Protein AF-A0A4U9I1L8-F1 (afdb_monomer_lite)

Organism: NCBI:txid83655

Structure (mmCIF, N/CA/C/O backbone):
data_AF-A0A4U9I1L8-F1
#
_entry.id   AF-A0A4U9I1L8-F1
#
loop_
_atom_site.group_PDB
_atom_site.id
_atom_site.type_symbol
_atom_site.label_atom_id
_atom_site.label_alt_id
_atom_site.label_comp_id
_atom_site.label_asym_id
_atom_site.label_entity_id
_atom_site.label_seq_id
_atom_site.pdbx_PDB_ins_code
_atom_site.Cartn_x
_atom_site.Cartn_y
_atom_site.Cartn_z
_atom_site.occupancy
_atom_site.B_iso_or_equiv
_atom_site.auth_seq_id
_atom_site.auth_comp_id
_atom_site.auth_asym_id
_atom_site.auth_atom_id
_atom_site.pdbx_PDB_model_num
ATOM 1 N N . MET A 1 1 ? 75.496 27.937 -42.279 1.00 56.12 1 MET A N 1
ATOM 2 C CA . MET A 1 1 ? 74.991 26.671 -41.725 1.00 56.12 1 MET A CA 1
ATOM 3 C C . MET A 1 1 ? 73.520 26.869 -41.427 1.00 56.12 1 MET A C 1
ATOM 5 O O . MET A 1 1 ? 73.078 28.000 -41.288 1.00 56.12 1 MET A O 1
ATOM 9 N N . THR A 1 2 ? 72.775 25.788 -41.563 1.00 74.50 2 THR A N 1
ATOM 10 C CA . THR A 1 2 ? 71.378 25.760 -41.998 1.00 74.50 2 THR A CA 1
ATOM 11 C C . THR A 1 2 ? 70.501 25.167 -40.907 1.00 74.50 2 THR A C 1
ATOM 13 O O . THR A 1 2 ? 70.928 24.214 -40.256 1.00 74.50 2 THR A O 1
ATOM 16 N N . ILE A 1 3 ? 69.271 25.645 -40.762 1.00 81.44 3 ILE A N 1
ATOM 17 C CA . ILE A 1 3 ? 68.264 24.997 -39.918 1.00 81.44 3 ILE A CA 1
ATOM 18 C C . ILE A 1 3 ? 67.865 23.676 -40.574 1.00 81.44 3 ILE A C 1
ATOM 20 O O . ILE A 1 3 ? 67.453 23.662 -41.733 1.00 81.44 3 ILE A O 1
ATOM 24 N N . ARG A 1 4 ? 68.014 22.567 -39.848 1.00 82.56 4 ARG A N 1
ATOM 25 C CA . ARG A 1 4 ? 67.727 21.212 -40.330 1.00 82.56 4 ARG A CA 1
ATOM 26 C C . ARG A 1 4 ? 66.512 20.632 -39.629 1.00 82.56 4 ARG A C 1
ATOM 28 O O . ARG A 1 4 ? 66.460 20.581 -38.401 1.00 82.56 4 ARG A O 1
ATOM 35 N N . ILE A 1 5 ? 65.560 20.153 -40.415 1.00 78.69 5 ILE A N 1
ATOM 36 C CA . ILE A 1 5 ? 64.313 19.577 -39.913 1.00 78.69 5 ILE A CA 1
ATOM 37 C C . ILE A 1 5 ? 64.388 18.065 -40.078 1.00 78.69 5 ILE A C 1
ATOM 39 O O . ILE A 1 5 ? 64.603 17.574 -41.184 1.00 78.69 5 ILE A O 1
ATOM 43 N N . TYR A 1 6 ? 64.224 17.326 -38.986 1.00 69.56 6 TYR A N 1
ATOM 44 C CA . TYR A 1 6 ? 64.320 15.869 -38.968 1.00 69.56 6 TYR A CA 1
ATOM 45 C C . TYR A 1 6 ? 62.939 15.223 -38.804 1.00 69.56 6 TYR A C 1
ATOM 47 O O . TYR A 1 6 ? 62.075 15.779 -38.125 1.00 69.56 6 TYR A O 1
ATOM 55 N N . PRO A 1 7 ? 62.729 14.018 -39.370 1.00 51.84 7 PRO A N 1
ATOM 56 C CA . PRO A 1 7 ? 61.451 13.312 -39.256 1.00 51.84 7 PRO A CA 1
ATOM 57 C C . PRO A 1 7 ? 61.166 12.852 -37.819 1.00 51.84 7 PRO A C 1
ATOM 59 O O . PRO A 1 7 ? 60.020 12.671 -37.426 1.00 51.84 7 PRO A O 1
ATOM 62 N N . SER A 1 8 ? 62.218 12.608 -37.039 1.00 60.19 8 SER A N 1
ATOM 63 C CA . SER A 1 8 ? 62.173 12.229 -35.626 1.00 60.19 8 SER A CA 1
ATOM 64 C C . SER A 1 8 ? 63.570 12.400 -35.021 1.00 60.19 8 SER A C 1
ATOM 66 O O . SER A 1 8 ? 64.523 12.691 -35.742 1.00 60.19 8 SER A O 1
ATOM 68 N N . ARG A 1 9 ? 63.723 12.162 -33.713 1.00 63.94 9 ARG A N 1
ATOM 69 C CA . ARG A 1 9 ? 65.040 12.109 -33.046 1.00 63.94 9 ARG A CA 1
ATOM 70 C C . ARG A 1 9 ? 65.843 10.828 -33.342 1.00 63.94 9 ARG A C 1
ATOM 72 O O . ARG A 1 9 ? 66.912 10.633 -32.769 1.00 63.94 9 ARG A O 1
ATOM 79 N N . LEU A 1 10 ? 65.328 9.932 -34.189 1.00 61.19 10 LEU A N 1
ATOM 80 C CA . LEU A 1 10 ? 66.051 8.742 -34.641 1.00 61.19 10 LEU A CA 1
ATOM 81 C C . LEU A 1 10 ? 67.134 9.127 -35.659 1.00 61.19 10 LEU A C 1
ATOM 83 O O . LEU A 1 10 ? 67.014 10.131 -36.358 1.00 61.19 10 LEU A O 1
ATOM 87 N N . GLN A 1 11 ? 68.195 8.322 -35.748 1.00 54.78 11 GLN A N 1
ATOM 88 C CA . GLN A 1 11 ? 69.295 8.575 -36.684 1.00 54.78 11 GLN A CA 1
ATOM 89 C C . GLN A 1 11 ? 68.789 8.552 -38.135 1.00 54.78 11 GLN A C 1
ATOM 91 O O . GLN A 1 11 ? 68.220 7.555 -38.578 1.00 54.78 11 GLN A O 1
ATOM 96 N N . GLY A 1 12 ? 69.011 9.645 -38.866 1.00 62.28 12 GLY A N 1
ATOM 97 C CA . GLY A 1 12 ? 68.591 9.802 -40.256 1.00 62.28 12 GLY A CA 1
ATOM 98 C C . GLY A 1 12 ? 69.046 11.132 -40.857 1.00 62.28 12 GLY A C 1
ATOM 99 O O . GLY A 1 12 ? 69.551 12.006 -40.150 1.00 62.28 12 GLY A O 1
ATOM 100 N N . GLU A 1 13 ? 68.865 11.273 -42.167 1.00 69.81 13 GLU A N 1
ATOM 101 C CA . GLU A 1 13 ? 69.127 12.517 -42.899 1.00 69.81 13 GLU A CA 1
ATOM 102 C C . GLU A 1 13 ? 68.014 13.555 -42.640 1.00 69.81 13 GLU A C 1
ATOM 104 O O . GLU A 1 13 ? 66.863 13.170 -42.394 1.00 69.81 13 GLU A O 1
ATOM 109 N N . PRO A 1 14 ? 68.321 14.867 -42.670 1.00 70.12 14 PRO A N 1
ATOM 110 C CA . PRO A 1 14 ? 67.305 15.903 -42.517 1.00 70.12 14 PRO A CA 1
ATOM 111 C C . PRO A 1 14 ? 66.328 15.882 -43.701 1.00 70.12 14 PRO A C 1
ATOM 113 O O . PRO A 1 14 ? 66.738 15.772 -44.855 1.00 70.12 14 PRO A O 1
ATOM 116 N N . LEU A 1 15 ? 65.033 16.021 -43.411 1.00 63.38 15 LEU A N 1
ATOM 117 C CA . LEU A 1 15 ? 63.976 16.154 -44.419 1.00 63.38 15 LEU A CA 1
ATOM 118 C C . LEU A 1 15 ? 64.112 17.463 -45.191 1.00 63.38 15 LEU A C 1
ATOM 120 O O . LEU A 1 15 ? 63.895 17.501 -46.398 1.00 63.38 15 LEU A O 1
ATOM 124 N N . GLU A 1 16 ? 64.461 18.533 -44.480 1.00 65.94 16 GLU A N 1
ATOM 125 C CA . GLU A 1 16 ? 64.613 19.862 -45.051 1.00 65.94 16 GLU A CA 1
ATOM 126 C C . GLU A 1 16 ? 65.774 20.606 -44.412 1.00 65.94 16 GLU A C 1
ATOM 128 O O . GLU A 1 16 ? 66.158 20.365 -43.263 1.00 65.94 16 GLU A O 1
ATOM 133 N N . THR A 1 17 ? 66.347 21.518 -45.187 1.00 76.88 17 THR A N 1
ATOM 134 C CA . THR A 1 17 ? 67.495 22.324 -44.797 1.00 76.88 17 THR A CA 1
ATOM 135 C C . THR A 1 17 ? 67.273 23.752 -45.283 1.00 76.88 17 THR A C 1
ATOM 137 O O . THR A 1 17 ? 67.168 23.980 -46.485 1.00 76.88 17 THR A O 1
ATOM 140 N N . HIS A 1 18 ? 67.208 24.704 -44.353 1.00 76.25 18 HIS A N 1
ATOM 141 C CA . HIS A 1 18 ? 66.906 26.112 -44.618 1.00 76.25 18 HIS A CA 1
ATOM 142 C C . HIS A 1 18 ? 68.096 27.005 -44.282 1.00 76.25 18 HIS A C 1
ATOM 144 O O . HIS A 1 18 ? 68.730 26.854 -43.235 1.00 76.25 18 HIS A O 1
ATOM 150 N N . GLU A 1 19 ? 68.404 27.959 -45.156 1.00 77.44 19 GLU A N 1
ATOM 151 C CA . GLU A 1 19 ? 69.394 28.997 -44.865 1.00 77.44 19 GLU A CA 1
ATOM 152 C C . GLU A 1 19 ? 68.766 30.136 -44.054 1.00 77.44 19 GLU A C 1
ATOM 154 O O . GLU A 1 19 ? 67.590 30.459 -44.214 1.00 77.44 19 GLU A O 1
ATOM 159 N N . HIS A 1 20 ? 69.550 30.755 -43.171 1.00 75.06 20 HIS A N 1
ATOM 160 C CA . HIS A 1 20 ? 69.100 31.898 -42.382 1.00 75.06 20 HIS A CA 1
ATOM 161 C C . HIS A 1 20 ? 70.205 32.948 -42.214 1.00 75.06 20 HIS A C 1
ATOM 163 O O . HIS A 1 20 ? 71.407 32.666 -42.286 1.00 75.06 20 HIS A O 1
ATOM 169 N N . GLU A 1 21 ? 69.782 34.186 -41.979 1.00 75.56 21 GLU A N 1
ATOM 170 C CA . GLU A 1 21 ? 70.652 35.284 -41.553 1.00 75.56 21 GLU A CA 1
ATOM 171 C C . GLU A 1 21 ? 70.792 35.308 -40.020 1.00 75.56 21 GLU A C 1
ATOM 173 O O . GLU A 1 21 ? 70.201 34.484 -39.319 1.00 75.56 21 GLU A O 1
ATOM 178 N N . THR A 1 22 ? 71.596 36.226 -39.473 1.00 83.62 22 THR A N 1
ATOM 179 C CA . THR A 1 22 ? 71.693 36.391 -38.014 1.00 83.62 22 THR A CA 1
ATOM 180 C C . THR A 1 22 ? 70.401 37.007 -37.485 1.00 83.62 22 THR A C 1
ATOM 182 O O . THR A 1 22 ? 70.142 38.186 -37.714 1.00 83.62 22 THR A O 1
ATOM 185 N N . MET A 1 23 ? 69.596 36.219 -36.778 1.00 87.62 23 MET A N 1
ATOM 186 C CA . MET A 1 23 ? 68.289 36.628 -36.253 1.00 87.62 23 MET A CA 1
ATOM 187 C C . MET A 1 23 ? 67.929 35.821 -35.003 1.00 87.62 23 MET A C 1
ATOM 189 O O . MET A 1 23 ? 68.663 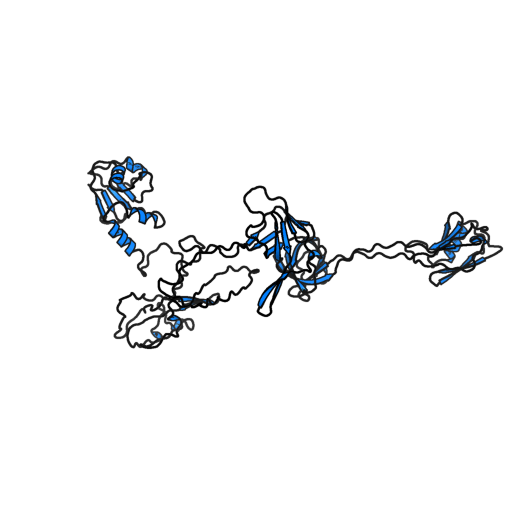34.913 -34.625 1.00 87.62 23 MET A O 1
ATOM 193 N N . THR A 1 24 ? 66.823 36.141 -34.330 1.00 88.31 24 THR A N 1
ATOM 194 C CA . THR A 1 24 ? 66.301 35.276 -33.261 1.00 88.31 24 THR A CA 1
ATOM 195 C C . THR A 1 24 ? 65.541 34.093 -33.848 1.00 88.31 24 THR A C 1
ATOM 197 O O . THR A 1 24 ? 64.975 34.185 -34.939 1.00 88.31 24 THR A O 1
ATOM 200 N N . LEU A 1 25 ? 65.482 32.985 -33.111 1.00 84.06 25 LEU A N 1
ATOM 201 C CA . LEU A 1 25 ? 64.715 31.808 -33.515 1.00 84.06 25 LEU A CA 1
ATOM 202 C C . LEU A 1 25 ? 63.224 32.148 -33.716 1.00 84.06 25 LEU A C 1
ATOM 204 O O . LEU A 1 25 ? 62.617 31.708 -34.689 1.00 84.06 25 LEU A O 1
ATOM 208 N N . SER A 1 26 ? 62.659 33.014 -32.867 1.00 84.06 26 SER A N 1
ATOM 209 C CA . SER A 1 26 ? 61.301 33.553 -33.043 1.00 84.06 26 SER A CA 1
ATOM 210 C C . SER A 1 26 ? 61.115 34.356 -34.334 1.00 84.06 26 SER A C 1
ATOM 212 O O . SER A 1 26 ? 60.089 34.223 -34.993 1.00 84.06 26 SER A O 1
ATOM 214 N N . ALA A 1 27 ? 62.095 35.183 -34.714 1.00 83.00 27 ALA A N 1
ATOM 215 C CA . ALA A 1 27 ? 62.032 35.974 -35.938 1.00 83.00 27 ALA A CA 1
ATOM 216 C C . ALA A 1 27 ? 62.103 35.073 -37.172 1.00 83.00 27 ALA A C 1
ATOM 218 O O . ALA A 1 27 ? 61.404 35.326 -38.151 1.00 83.00 27 ALA A O 1
ATOM 219 N N . TRP A 1 28 ? 62.889 33.995 -37.100 1.00 85.19 28 TRP A N 1
ATOM 220 C CA . TRP A 1 28 ? 62.924 32.990 -38.153 1.00 85.19 28 TRP A CA 1
ATOM 221 C C . TRP A 1 28 ? 61.567 32.292 -38.311 1.00 85.19 28 TRP A C 1
ATOM 223 O O . TRP A 1 28 ? 61.063 32.200 -39.430 1.00 85.19 28 TRP A O 1
ATOM 233 N N . PHE A 1 29 ? 60.929 31.878 -37.210 1.00 80.62 29 PHE A N 1
ATOM 234 C CA . PHE A 1 29 ? 59.586 31.292 -37.252 1.00 80.62 29 PHE A CA 1
ATOM 235 C C . PHE A 1 29 ? 58.537 32.275 -37.783 1.00 80.62 29 PHE A C 1
ATOM 237 O O . PHE A 1 29 ? 57.788 31.924 -38.685 1.00 80.62 29 PHE A O 1
ATOM 244 N N . ALA A 1 30 ? 58.519 33.521 -37.308 1.00 78.44 30 ALA A N 1
ATOM 245 C CA . ALA A 1 30 ? 57.566 34.529 -37.777 1.00 78.44 30 ALA A CA 1
ATOM 246 C C . ALA A 1 30 ? 57.696 34.840 -39.282 1.00 78.44 30 ALA A C 1
ATOM 248 O O . ALA A 1 30 ? 56.710 35.207 -39.918 1.00 78.44 30 ALA A O 1
ATOM 249 N N . GLN A 1 31 ? 58.899 34.708 -39.853 1.00 77.31 31 GLN A N 1
ATOM 250 C CA . GLN A 1 31 ? 59.141 34.922 -41.284 1.00 77.31 31 GLN A CA 1
ATOM 251 C C . GLN A 1 31 ? 58.772 33.710 -42.145 1.00 77.31 31 GLN A C 1
ATOM 253 O O . GLN A 1 31 ? 58.313 33.892 -43.269 1.00 77.31 31 GLN A O 1
ATOM 258 N N . ASN A 1 32 ? 58.991 32.491 -41.642 1.00 73.25 32 ASN A N 1
ATOM 259 C CA . ASN A 1 32 ? 58.887 31.267 -42.444 1.00 73.25 32 ASN A CA 1
ATOM 260 C C . ASN A 1 32 ? 57.614 30.453 -42.170 1.00 73.25 32 ASN A C 1
ATOM 262 O O . ASN A 1 32 ? 57.262 29.608 -42.983 1.00 73.25 32 ASN A O 1
ATOM 266 N N . VAL A 1 33 ? 56.907 30.702 -41.062 1.00 69.06 33 VAL A N 1
ATOM 267 C CA . VAL A 1 33 ? 55.731 29.936 -40.622 1.00 69.06 33 VAL A CA 1
ATOM 268 C C . VAL A 1 33 ? 54.519 30.864 -40.551 1.00 69.06 33 VAL A C 1
ATOM 270 O O . VAL A 1 33 ? 54.417 31.734 -39.684 1.00 69.06 33 VAL A O 1
ATOM 273 N N . GLN A 1 34 ? 53.572 30.676 -41.472 1.00 63.19 34 GLN A N 1
ATOM 274 C CA . GLN A 1 34 ? 52.357 31.487 -41.542 1.00 63.19 34 GLN A CA 1
ATOM 275 C C . GLN A 1 34 ? 51.482 31.272 -40.299 1.00 63.19 34 GLN A C 1
ATOM 277 O O . GLN A 1 34 ? 51.194 30.143 -39.921 1.00 63.19 34 GLN A O 1
ATOM 282 N N . GLY A 1 35 ? 51.037 32.361 -39.665 1.00 63.03 35 GLY A N 1
ATOM 283 C CA . GLY A 1 35 ? 50.182 32.295 -38.472 1.00 63.03 35 GLY A CA 1
ATOM 284 C C . GLY A 1 35 ? 50.919 31.951 -37.174 1.00 63.03 35 GLY A C 1
ATOM 285 O O . GLY A 1 35 ? 50.270 31.739 -36.155 1.00 63.03 35 GLY A O 1
ATOM 286 N N . TRP A 1 36 ? 52.255 31.902 -37.188 1.00 76.06 36 TRP A N 1
ATOM 287 C CA . TRP A 1 36 ? 53.045 31.651 -35.986 1.00 76.06 36 TRP A CA 1
ATOM 288 C C . TRP A 1 36 ? 52.906 32.784 -34.962 1.00 76.06 36 TRP A C 1
ATOM 290 O O . TRP A 1 36 ? 53.071 33.961 -35.291 1.00 76.06 36 TRP A O 1
ATOM 300 N N . THR A 1 37 ? 52.658 32.422 -33.704 1.00 73.44 37 THR A N 1
ATOM 301 C CA . THR A 1 37 ? 52.683 33.343 -32.560 1.00 73.44 37 THR A CA 1
ATOM 302 C C . THR A 1 37 ? 53.569 32.771 -31.450 1.00 73.44 37 THR A C 1
ATOM 304 O O . THR A 1 37 ? 53.670 31.553 -31.326 1.00 73.44 37 THR A O 1
ATOM 307 N N . PRO A 1 38 ? 54.250 33.600 -30.642 1.00 71.19 38 PRO A N 1
ATOM 308 C CA . PRO A 1 38 ? 55.158 33.107 -29.603 1.00 71.19 38 PRO A CA 1
ATOM 309 C C . PRO A 1 38 ? 54.434 32.357 -28.474 1.00 71.19 38 PRO A C 1
ATOM 311 O O . PRO A 1 38 ? 54.986 31.389 -27.951 1.00 71.19 38 PRO A O 1
ATOM 314 N N . ASP A 1 39 ? 53.199 32.754 -28.156 1.00 72.44 39 ASP A N 1
ATOM 315 C CA . ASP A 1 39 ? 52.431 32.276 -26.995 1.00 72.44 39 ASP A CA 1
ATOM 316 C C . ASP A 1 39 ? 51.595 31.010 -27.266 1.00 72.44 39 ASP A C 1
ATOM 318 O O . ASP A 1 39 ? 50.779 30.610 -26.436 1.00 72.44 39 ASP A O 1
ATOM 322 N N . GLN A 1 40 ? 51.780 30.361 -28.419 1.00 66.62 40 GLN A N 1
ATOM 323 C CA . GLN A 1 40 ? 51.113 29.094 -28.726 1.00 66.62 40 GLN A CA 1
ATOM 324 C C . GLN A 1 40 ? 51.909 27.884 -28.223 1.00 66.62 40 GLN A C 1
ATOM 326 O O . GLN A 1 40 ? 53.126 27.933 -28.036 1.00 66.62 40 GLN A O 1
ATOM 331 N N . GLN A 1 41 ? 51.230 26.750 -28.061 1.00 64.38 41 GLN A N 1
ATOM 332 C CA . GLN A 1 41 ? 51.913 25.474 -27.890 1.00 64.38 41 GLN A CA 1
ATOM 333 C C . GLN A 1 41 ? 52.556 25.071 -29.222 1.00 64.38 41 GLN A C 1
ATOM 335 O O . GLN A 1 41 ? 51.869 24.875 -30.223 1.00 64.38 41 GLN A O 1
ATOM 340 N N . HIS A 1 42 ? 53.886 24.966 -29.245 1.00 67.44 42 HIS A N 1
ATOM 341 C CA . HIS A 1 42 ? 54.622 24.679 -30.477 1.00 67.44 42 HIS A CA 1
ATOM 342 C C . HIS A 1 42 ? 54.758 23.162 -30.688 1.00 67.44 42 HIS A C 1
ATOM 344 O O . HIS A 1 42 ? 55.271 22.475 -29.802 1.00 67.44 42 HIS A O 1
ATOM 350 N N . PRO A 1 43 ? 54.370 22.620 -31.859 1.00 64.00 43 PRO A N 1
ATOM 351 C CA . PRO A 1 43 ? 54.432 21.183 -32.151 1.00 64.00 43 PRO A CA 1
ATOM 352 C C . PRO A 1 43 ? 55.842 20.702 -32.543 1.00 64.00 43 PRO A C 1
ATOM 354 O O . PRO A 1 43 ? 56.009 19.589 -33.044 1.00 64.00 43 PRO A O 1
ATOM 357 N N . VAL A 1 44 ? 56.868 21.535 -32.343 1.00 71.69 44 VAL A N 1
ATOM 358 C CA . VAL A 1 44 ? 58.264 21.237 -32.673 1.00 71.69 44 VAL A CA 1
ATOM 359 C C . VAL A 1 44 ? 59.177 21.529 -31.487 1.00 71.69 44 VAL A C 1
ATOM 361 O O . VAL A 1 44 ? 59.026 22.532 -30.794 1.00 71.69 44 VAL A O 1
ATOM 364 N N . ALA A 1 45 ? 60.149 20.650 -31.271 1.00 79.31 45 ALA A N 1
ATOM 365 C CA . ALA A 1 45 ? 61.250 20.847 -30.345 1.00 79.31 45 ALA A CA 1
ATOM 366 C C . ALA A 1 45 ? 62.471 21.308 -31.134 1.00 79.31 45 ALA A C 1
ATOM 368 O O . ALA A 1 45 ? 62.810 20.707 -32.157 1.00 79.31 45 ALA A O 1
ATOM 369 N N . VAL A 1 46 ? 63.141 22.344 -30.636 1.00 84.56 46 VAL A N 1
ATOM 370 C CA . VAL A 1 46 ? 64.345 22.900 -31.257 1.00 84.56 46 VAL A CA 1
ATOM 371 C C . VAL A 1 46 ? 65.556 22.597 -30.386 1.00 84.56 46 VAL A C 1
ATOM 373 O O . VAL A 1 46 ? 65.524 22.785 -29.172 1.00 84.56 46 VAL A O 1
ATOM 376 N N . GLU A 1 47 ? 66.626 22.130 -31.017 1.00 87.31 47 GLU A N 1
ATOM 377 C CA . GLU A 1 47 ? 67.945 21.954 -30.422 1.00 87.31 47 GLU A CA 1
ATOM 378 C C . GLU A 1 47 ? 68.938 22.882 -31.121 1.00 87.31 47 GLU A C 1
ATOM 380 O O . GLU A 1 47 ? 68.994 22.931 -32.350 1.00 87.31 47 GLU A O 1
ATOM 385 N N . ILE A 1 48 ? 69.727 23.609 -30.334 1.00 87.06 48 ILE A N 1
ATOM 386 C CA . ILE A 1 48 ? 70.803 24.476 -30.814 1.00 87.06 48 ILE A CA 1
ATOM 387 C C . ILE A 1 48 ? 72.124 23.885 -30.330 1.00 87.06 48 ILE A C 1
ATOM 389 O O . ILE A 1 48 ? 72.308 23.689 -29.131 1.00 87.06 48 ILE A O 1
ATOM 393 N N . ASP A 1 49 ? 73.016 23.545 -31.261 1.00 84.19 49 ASP A N 1
ATOM 394 C CA . ASP A 1 49 ? 74.308 22.896 -30.996 1.00 84.19 49 ASP A CA 1
ATOM 395 C C . ASP A 1 49 ? 74.182 21.631 -30.114 1.00 84.19 49 ASP A C 1
ATOM 397 O O . ASP A 1 49 ? 75.050 21.302 -29.305 1.00 84.19 49 ASP A O 1
ATOM 401 N N . GLY A 1 50 ? 73.067 20.906 -30.272 1.00 79.50 50 GLY A N 1
ATOM 402 C CA . GLY A 1 50 ? 72.740 19.694 -29.514 1.00 79.50 50 GLY A CA 1
ATOM 403 C C . GLY A 1 50 ? 72.090 19.931 -28.145 1.00 79.50 50 GLY A C 1
ATOM 404 O O . GLY A 1 50 ? 71.845 18.964 -27.424 1.00 79.50 50 GLY A O 1
ATOM 405 N N . VAL A 1 51 ? 71.788 21.181 -27.779 1.00 83.88 51 VAL A N 1
ATOM 406 C CA . VAL A 1 51 ? 71.102 21.529 -26.526 1.00 83.88 51 VAL A CA 1
ATOM 407 C C . VAL A 1 51 ? 69.637 21.881 -26.808 1.00 83.88 51 VAL A C 1
ATOM 409 O O . VAL A 1 51 ? 69.380 22.767 -27.624 1.00 83.88 51 VAL A O 1
ATOM 412 N N . PRO A 1 52 ? 68.660 21.232 -26.150 1.00 85.81 52 PRO A N 1
ATOM 413 C CA . PRO A 1 52 ? 67.248 21.554 -26.329 1.00 85.81 52 PRO A CA 1
ATOM 414 C C . PRO A 1 52 ? 66.917 22.937 -25.760 1.00 85.81 52 PRO A C 1
ATOM 416 O O . PRO A 1 52 ? 67.277 23.252 -24.628 1.00 85.81 52 PRO A O 1
ATOM 419 N N . VAL A 1 53 ? 66.189 23.735 -26.541 1.00 86.19 53 VAL A N 1
ATOM 420 C CA . VAL A 1 53 ? 65.779 25.097 -26.184 1.00 86.19 53 VAL A CA 1
ATOM 421 C C . VAL A 1 53 ? 64.259 25.145 -25.978 1.00 86.19 53 VAL A C 1
ATOM 423 O O . VAL A 1 53 ? 63.512 24.907 -26.937 1.00 86.19 53 VAL A O 1
ATOM 426 N N . PRO A 1 54 ? 63.770 25.466 -24.764 1.00 85.19 54 PRO A N 1
ATOM 427 C CA . PRO A 1 54 ? 62.343 25.640 -24.491 1.00 85.19 54 PRO A CA 1
ATOM 428 C C . PRO A 1 54 ? 61.712 26.740 -25.352 1.00 85.19 54 PRO A C 1
ATOM 430 O O . PRO A 1 54 ? 62.347 27.758 -25.628 1.00 85.19 54 PRO A O 1
ATOM 433 N N . SER A 1 55 ? 60.440 26.581 -25.730 1.00 80.62 55 SER A N 1
ATOM 434 C CA . SER A 1 55 ? 59.727 27.545 -26.586 1.00 80.62 55 SER A CA 1
ATOM 435 C C . SER A 1 55 ? 59.675 28.965 -26.024 1.00 80.62 55 SER A C 1
ATOM 437 O O . SER A 1 55 ? 59.767 29.930 -26.781 1.00 80.62 55 SER A O 1
ATOM 439 N N . SER A 1 56 ? 59.612 29.104 -24.698 1.00 82.19 56 SER A N 1
ATOM 440 C CA . SER A 1 56 ? 59.646 30.394 -24.000 1.00 82.19 56 SER A CA 1
ATOM 441 C C . SER A 1 56 ? 60.949 31.172 -24.206 1.00 82.19 56 SER A C 1
ATOM 443 O O . SER A 1 56 ? 60.973 32.387 -24.027 1.00 82.19 56 SER A O 1
ATOM 445 N N . GLU A 1 57 ? 62.037 30.497 -24.582 1.00 85.88 57 GLU A N 1
ATOM 446 C CA . GLU A 1 57 ? 63.360 31.103 -24.759 1.00 85.88 57 GLU A CA 1
ATOM 447 C C . GLU A 1 57 ? 63.672 31.431 -26.227 1.00 85.88 57 GLU A C 1
ATOM 449 O O . GLU A 1 57 ? 64.615 32.168 -26.509 1.00 85.88 57 GLU A O 1
ATOM 454 N N . TRP A 1 58 ? 62.849 30.980 -27.180 1.00 87.38 58 TRP A N 1
ATOM 455 C CA . TRP A 1 58 ? 63.051 31.238 -28.613 1.00 87.38 58 TRP A CA 1
ATOM 456 C C . TRP A 1 58 ? 63.129 32.728 -28.989 1.00 87.38 58 TRP A C 1
ATOM 458 O O . TRP A 1 58 ? 63.894 33.061 -29.901 1.00 87.38 58 TRP A O 1
ATOM 468 N N . PRO A 1 59 ? 62.418 33.654 -28.310 1.00 84.25 59 PRO A N 1
ATOM 469 C CA . PRO A 1 59 ? 62.604 35.087 -28.524 1.00 84.25 59 PRO A CA 1
ATOM 470 C C . PRO A 1 59 ? 63.977 35.626 -28.113 1.00 84.25 59 PRO A C 1
ATOM 472 O O . PRO A 1 59 ? 64.393 36.668 -28.613 1.00 84.25 59 PRO A O 1
ATOM 475 N N . LEU A 1 60 ? 64.678 34.929 -27.218 1.00 83.69 60 LEU A N 1
ATOM 476 C CA . LEU A 1 60 ? 65.963 35.339 -26.652 1.00 83.69 60 LEU A CA 1
ATOM 477 C C . LEU A 1 60 ? 67.152 34.628 -27.324 1.00 83.69 60 LEU A C 1
ATOM 479 O O . LEU A 1 60 ? 68.289 35.092 -27.224 1.00 83.69 60 LEU A O 1
ATOM 483 N N . CYS A 1 61 ? 66.905 33.531 -28.044 1.00 85.94 61 CYS A N 1
ATOM 484 C CA . CYS A 1 61 ? 67.932 32.757 -28.738 1.00 85.94 61 CYS A CA 1
ATOM 485 C C . CYS A 1 61 ? 68.284 33.359 -30.102 1.00 85.94 61 CYS A C 1
ATOM 487 O O . CYS A 1 61 ? 67.541 33.207 -31.073 1.00 85.94 61 CYS A O 1
ATOM 489 N N . VAL A 1 62 ? 69.449 34.007 -30.188 1.00 86.88 62 VAL A N 1
ATOM 490 C CA . VAL A 1 62 ? 70.011 34.517 -31.448 1.00 86.88 62 VAL A CA 1
ATOM 491 C C . VAL A 1 62 ? 70.776 33.406 -32.167 1.00 86.88 62 VAL A C 1
ATOM 493 O O . VAL A 1 62 ? 71.796 32.931 -31.670 1.00 86.88 62 VAL A O 1
ATOM 496 N N . ILE A 1 63 ? 70.312 33.034 -33.358 1.00 85.56 63 ILE A N 1
ATOM 497 C CA . ILE A 1 63 ? 70.967 32.077 -34.253 1.00 85.56 63 ILE A CA 1
ATOM 498 C C . ILE A 1 63 ? 71.893 32.819 -35.227 1.00 85.56 63 ILE A C 1
ATOM 500 O O . ILE A 1 63 ? 71.536 33.862 -35.780 1.00 85.56 63 ILE A O 1
ATOM 504 N N . LYS A 1 64 ? 73.108 32.300 -35.429 1.00 82.06 64 LYS A N 1
ATOM 505 C CA . LYS A 1 64 ? 74.118 32.838 -36.360 1.00 82.06 64 LYS A CA 1
ATOM 506 C C . LYS A 1 64 ? 74.397 31.835 -37.469 1.00 82.06 64 LYS A C 1
ATOM 508 O O . LYS A 1 64 ? 74.064 30.664 -37.347 1.00 82.06 64 LYS A O 1
ATOM 513 N N . ARG A 1 65 ? 75.064 32.269 -38.543 1.00 74.31 65 ARG A N 1
ATOM 514 C CA . ARG A 1 65 ? 75.386 31.388 -39.679 1.00 74.31 65 ARG A CA 1
ATOM 515 C C . ARG A 1 65 ? 76.209 30.159 -39.287 1.00 74.31 65 ARG A C 1
ATOM 517 O O . ARG A 1 65 ? 76.148 29.173 -40.012 1.00 74.31 65 ARG A O 1
ATOM 524 N N . GLU A 1 66 ? 76.984 30.200 -38.210 1.00 77.56 66 GLU A N 1
ATOM 525 C CA . GLU A 1 66 ? 77.733 29.044 -37.699 1.00 77.56 66 GLU A CA 1
ATOM 526 C C . GLU A 1 66 ? 76.944 28.112 -36.757 1.00 77.56 66 GLU A C 1
ATOM 528 O O . GLU A 1 66 ? 77.461 27.059 -36.404 1.00 77.56 66 GLU A O 1
ATOM 533 N N . THR A 1 67 ? 75.715 28.460 -36.368 1.00 81.19 67 THR A N 1
ATOM 534 C CA . THR A 1 67 ? 74.916 27.712 -35.383 1.00 81.19 67 THR A CA 1
ATOM 535 C C . THR A 1 67 ? 74.244 26.477 -36.007 1.00 81.19 67 THR A C 1
ATOM 537 O O . THR A 1 67 ? 73.593 26.598 -37.047 1.00 81.19 67 THR A O 1
ATOM 540 N N . ASP A 1 68 ? 74.364 25.292 -35.386 1.00 81.44 68 ASP A N 1
ATOM 541 C CA . ASP A 1 68 ? 73.652 24.075 -35.822 1.00 81.44 68 ASP A CA 1
ATOM 542 C C . ASP A 1 68 ? 72.274 24.028 -35.156 1.00 81.44 68 ASP A C 1
ATOM 544 O O . ASP A 1 68 ? 72.152 23.743 -33.966 1.00 81.44 68 ASP A O 1
ATOM 548 N N . VAL A 1 69 ? 71.222 24.319 -35.921 1.00 86.19 69 VAL A N 1
ATOM 549 C CA . VAL A 1 69 ? 69.843 24.306 -35.419 1.00 86.19 69 VAL A CA 1
ATOM 550 C C . VAL A 1 69 ? 69.125 23.078 -35.962 1.00 86.19 69 VAL A C 1
ATOM 552 O O . VAL A 1 69 ? 69.004 22.910 -37.178 1.00 86.19 69 VAL A O 1
ATOM 555 N N . ARG A 1 70 ? 68.625 22.226 -35.066 1.00 85.44 70 ARG A N 1
ATOM 556 C CA . ARG A 1 70 ? 67.879 21.006 -35.400 1.00 85.44 70 ARG A CA 1
ATOM 557 C C . ARG A 1 70 ? 66.463 21.086 -34.866 1.00 85.44 70 ARG A C 1
ATOM 559 O O . ARG A 1 70 ? 66.256 21.458 -33.715 1.00 85.44 70 ARG A O 1
ATOM 566 N N . MET A 1 71 ? 65.492 20.721 -35.690 1.00 82.12 71 MET A N 1
ATOM 567 C CA . MET A 1 71 ? 64.077 20.737 -35.326 1.00 82.12 71 MET A CA 1
ATOM 568 C C . MET A 1 71 ? 63.476 19.342 -35.456 1.00 82.12 71 MET A C 1
ATOM 570 O O . MET A 1 71 ? 63.737 18.642 -36.436 1.00 82.12 71 MET A O 1
ATOM 574 N N . TYR A 1 72 ? 62.649 18.960 -34.483 1.00 73.88 72 TYR A N 1
ATOM 575 C CA . TYR A 1 72 ? 61.979 17.661 -34.438 1.00 73.88 72 TYR A CA 1
ATOM 576 C C . TYR A 1 72 ? 60.496 17.836 -34.098 1.00 73.88 72 TYR A C 1
ATOM 578 O O . TYR A 1 72 ? 60.183 18.652 -33.230 1.00 73.88 72 TYR A O 1
ATOM 586 N N . PRO A 1 73 ? 59.583 17.060 -34.700 1.00 64.12 73 PRO A N 1
ATOM 587 C CA . PRO A 1 73 ? 58.181 17.063 -34.297 1.00 64.12 73 PRO A CA 1
ATOM 588 C C . PRO A 1 73 ? 58.023 16.512 -32.871 1.00 64.12 73 PRO A C 1
ATOM 590 O O . PRO A 1 73 ? 58.670 15.526 -32.505 1.00 64.12 73 PRO A O 1
ATOM 593 N N . VAL A 1 74 ? 57.163 17.139 -32.063 1.00 59.72 74 VAL A N 1
ATOM 594 C CA . VAL A 1 74 ? 56.811 16.660 -30.717 1.00 59.72 74 VAL A CA 1
ATOM 595 C C . VAL A 1 74 ? 55.440 15.985 -30.770 1.00 59.72 74 VAL A C 1
ATOM 597 O O . VAL A 1 74 ? 54.473 16.623 -31.185 1.00 59.72 74 VAL A O 1
ATOM 600 N N . PRO A 1 75 ? 55.320 14.713 -30.354 1.00 48.53 75 PRO A N 1
ATOM 601 C CA . PRO A 1 75 ? 54.032 14.041 -30.287 1.00 48.53 75 PRO A CA 1
ATOM 602 C C . PRO A 1 75 ? 53.237 14.576 -29.088 1.00 48.53 75 PRO A C 1
ATOM 604 O O . PRO A 1 75 ? 53.536 14.244 -27.942 1.00 48.53 75 PRO A O 1
ATOM 607 N N . TYR A 1 76 ? 52.220 15.396 -29.346 1.00 42.78 76 TYR A N 1
ATOM 608 C CA . TYR A 1 76 ? 51.205 15.767 -28.359 1.00 42.78 76 TYR A CA 1
ATOM 609 C C . TYR A 1 76 ? 49.828 15.303 -28.839 1.00 42.78 76 TYR A C 1
ATOM 611 O O . TYR A 1 76 ? 49.442 15.612 -29.961 1.00 42.78 76 TYR A O 1
ATOM 619 N N . GLY A 1 77 ? 49.089 14.613 -27.964 1.00 42.06 77 GLY A N 1
ATOM 620 C CA . GLY A 1 77 ? 47.623 14.536 -28.012 1.00 42.06 77 GLY A CA 1
ATOM 621 C C . GLY A 1 77 ? 46.978 13.818 -29.205 1.00 42.06 77 GLY A C 1
ATOM 622 O O . GLY A 1 77 ? 47.632 13.324 -30.120 1.00 42.06 77 GLY A O 1
ATOM 623 N N . THR A 1 78 ? 45.649 13.707 -29.151 1.00 41.25 78 THR A N 1
ATOM 624 C CA . THR A 1 78 ? 44.780 12.953 -30.068 1.00 41.25 78 THR A CA 1
ATOM 625 C C . THR A 1 78 ? 44.782 13.534 -31.483 1.00 41.25 78 THR A C 1
ATOM 627 O O . THR A 1 78 ? 43.880 14.289 -31.814 1.00 41.25 78 THR A O 1
ATOM 630 N N . GLY A 1 79 ? 45.774 13.174 -32.308 1.00 40.16 79 GLY A N 1
ATOM 631 C CA . GLY A 1 79 ? 45.771 13.066 -33.785 1.00 40.16 79 GLY A CA 1
ATOM 632 C C . GLY A 1 79 ? 45.320 14.253 -34.664 1.00 40.16 79 GLY A C 1
ATOM 633 O O . GLY A 1 79 ? 45.979 14.557 -35.654 1.00 40.16 79 GLY A O 1
ATOM 634 N N . ALA A 1 80 ? 44.217 14.924 -34.341 1.00 37.31 80 ALA A N 1
ATOM 635 C CA . ALA A 1 80 ? 43.580 15.992 -35.103 1.00 37.31 80 ALA A CA 1
ATOM 636 C C . ALA A 1 80 ? 44.345 17.327 -35.049 1.00 37.31 80 ALA A C 1
ATOM 638 O O . ALA A 1 80 ? 44.406 18.042 -36.046 1.00 37.31 80 ALA A O 1
ATOM 639 N N . GLU A 1 81 ? 44.991 17.648 -33.927 1.00 38.34 81 GLU A N 1
ATOM 640 C CA . GLU A 1 81 ? 45.724 18.916 -33.759 1.00 38.34 81 GLU A CA 1
ATOM 641 C C . GLU A 1 81 ? 47.070 18.919 -34.508 1.00 38.34 81 GLU A C 1
ATOM 643 O O . GLU A 1 81 ? 47.550 19.965 -34.946 1.00 38.34 81 GLU A O 1
ATOM 648 N N . ILE A 1 82 ? 47.639 17.732 -34.748 1.00 38.38 82 ILE A N 1
ATOM 649 C CA . ILE A 1 82 ? 48.862 17.537 -35.541 1.00 38.38 82 ILE A CA 1
ATOM 650 C C . ILE A 1 82 ? 48.577 17.761 -37.038 1.00 38.38 82 ILE A C 1
ATOM 652 O O . ILE A 1 82 ? 49.425 18.282 -37.762 1.00 38.38 82 ILE A O 1
ATOM 656 N N . ALA A 1 83 ? 47.375 17.416 -37.512 1.00 37.56 83 ALA A N 1
ATOM 657 C CA . ALA A 1 83 ? 47.005 17.510 -38.925 1.00 37.56 83 ALA A CA 1
ATOM 658 C C . ALA A 1 83 ? 46.835 18.959 -39.419 1.00 37.56 83 ALA A C 1
ATOM 660 O O . ALA A 1 83 ? 47.120 19.248 -40.582 1.00 37.56 83 ALA A O 1
ATOM 661 N N . LEU A 1 84 ? 46.413 19.879 -38.543 1.00 35.44 84 LEU A N 1
ATOM 662 C CA . LEU A 1 84 ? 46.083 21.255 -38.926 1.00 35.44 84 LEU A CA 1
ATOM 663 C C . LEU A 1 84 ? 47.326 22.102 -39.268 1.00 35.44 84 LEU A C 1
ATOM 665 O O . LEU A 1 84 ? 47.276 22.937 -40.168 1.00 35.44 84 LEU A O 1
ATOM 669 N N . TRP A 1 85 ? 48.459 21.867 -38.598 1.00 38.66 85 TRP A N 1
ATOM 670 C CA . TRP A 1 85 ? 49.686 22.658 -38.793 1.00 38.66 85 TRP A CA 1
ATOM 671 C C . TRP A 1 85 ? 50.610 22.133 -39.897 1.00 38.66 85 TRP A C 1
ATOM 673 O O . TRP A 1 85 ? 51.329 22.912 -40.526 1.00 38.66 85 TRP A O 1
ATOM 683 N N . VAL A 1 86 ? 50.558 20.831 -40.192 1.00 40.34 86 VAL A N 1
ATOM 684 C CA . VAL A 1 86 ? 51.334 20.199 -41.279 1.00 40.34 86 VAL A CA 1
ATOM 685 C C . VAL A 1 86 ? 50.923 20.738 -42.662 1.00 40.34 86 VAL A C 1
ATOM 687 O O . VAL A 1 86 ? 51.712 20.686 -43.609 1.00 40.34 86 VAL A O 1
ATOM 690 N N . ALA A 1 87 ? 49.722 21.315 -42.766 1.00 36.22 87 ALA A N 1
ATOM 691 C CA . ALA A 1 87 ? 49.176 21.881 -43.994 1.00 36.22 87 ALA A CA 1
ATOM 692 C C . ALA A 1 87 ? 49.609 23.333 -44.299 1.00 36.22 87 ALA A C 1
ATOM 694 O O . ALA A 1 87 ? 49.450 23.752 -45.443 1.00 36.22 87 ALA A O 1
ATOM 695 N N . VAL A 1 88 ? 50.137 24.108 -43.336 1.00 37.47 88 VAL A N 1
ATOM 696 C CA . VAL A 1 88 ? 50.230 25.581 -43.499 1.00 37.47 88 VAL A CA 1
ATOM 697 C C . VAL A 1 88 ? 51.649 26.169 -43.527 1.00 37.47 88 VAL A C 1
ATOM 699 O O . VAL A 1 88 ? 51.798 27.268 -44.053 1.00 37.47 88 VAL A O 1
ATOM 702 N N . SER A 1 89 ? 52.716 25.490 -43.079 1.00 38.97 89 SER A N 1
ATOM 703 C CA . SER A 1 89 ? 53.916 26.282 -42.714 1.00 38.97 89 SER A CA 1
ATOM 704 C C . SER A 1 89 ? 55.283 25.941 -43.289 1.00 38.97 89 SER A C 1
ATOM 706 O O . SER A 1 89 ? 56.147 26.797 -43.184 1.00 38.97 89 SER A O 1
ATOM 708 N N . VAL A 1 90 ? 55.536 24.794 -43.919 1.00 42.50 90 VAL A N 1
ATOM 709 C CA . VAL A 1 90 ? 56.762 24.641 -44.725 1.00 42.50 90 VAL A CA 1
ATOM 710 C C . VAL A 1 90 ? 56.458 23.721 -45.899 1.00 42.50 90 VAL A C 1
ATOM 712 O O . VAL A 1 90 ? 56.321 22.505 -45.769 1.00 42.50 90 VAL A O 1
ATOM 715 N N . ALA A 1 91 ? 56.237 24.338 -47.054 1.00 44.66 91 ALA A N 1
ATOM 716 C CA . ALA A 1 91 ? 55.949 23.639 -48.288 1.00 44.66 91 ALA A CA 1
ATOM 717 C C . ALA A 1 91 ? 57.233 22.967 -48.791 1.00 44.66 91 ALA A C 1
ATOM 719 O O . ALA A 1 91 ? 58.109 23.648 -49.317 1.00 44.66 91 ALA A O 1
ATOM 720 N N . VAL A 1 92 ? 57.334 21.644 -48.623 1.00 42.84 92 VAL A N 1
ATOM 721 C CA . VAL A 1 92 ? 57.584 20.654 -49.698 1.00 42.84 92 VAL A CA 1
ATOM 722 C C . VAL A 1 92 ? 57.897 19.247 -49.134 1.00 42.84 92 VAL A C 1
ATOM 724 O O . VAL A 1 92 ? 57.614 18.275 -49.832 1.00 42.84 92 VAL A O 1
ATOM 727 N N . ALA A 1 93 ? 58.336 19.055 -47.879 1.00 36.69 93 ALA A N 1
ATOM 728 C CA . ALA A 1 93 ? 58.593 17.701 -47.342 1.00 36.69 93 ALA A CA 1
ATOM 729 C C . ALA A 1 93 ? 57.488 17.114 -46.445 1.00 36.69 93 ALA A C 1
ATOM 731 O O . ALA A 1 93 ? 57.513 15.913 -46.150 1.00 36.69 93 ALA A O 1
ATOM 732 N N . SER A 1 94 ? 56.460 17.884 -46.070 1.00 35.56 94 SER A N 1
ATOM 733 C CA . SER A 1 94 ? 55.306 17.316 -45.365 1.00 35.56 94 SER A CA 1
ATOM 734 C C . SER A 1 94 ? 54.455 16.403 -46.239 1.00 35.56 94 SER A C 1
ATOM 736 O O . SER A 1 94 ? 53.690 15.628 -45.686 1.00 35.56 94 SER A O 1
ATOM 738 N N . ALA A 1 95 ? 54.609 16.402 -47.566 1.00 32.94 95 ALA A N 1
ATOM 739 C CA . ALA A 1 95 ? 53.961 15.418 -48.433 1.00 32.94 95 ALA A CA 1
ATOM 740 C C . ALA A 1 95 ? 54.555 14.014 -48.241 1.00 32.94 95 ALA A C 1
ATOM 742 O O . ALA A 1 95 ? 53.817 13.043 -48.195 1.00 32.94 95 ALA A O 1
ATOM 743 N N . ALA A 1 96 ? 55.872 13.877 -48.057 1.00 31.23 96 ALA A N 1
ATOM 744 C CA . ALA A 1 96 ? 56.494 12.564 -47.887 1.00 31.23 96 ALA A CA 1
ATOM 745 C C . ALA A 1 96 ? 56.256 11.986 -46.487 1.00 31.23 96 ALA A C 1
ATOM 747 O O . ALA A 1 96 ? 56.055 10.783 -46.369 1.00 31.23 96 ALA A O 1
ATOM 748 N N . TYR A 1 97 ? 56.217 12.816 -45.436 1.00 36.06 97 TYR A N 1
ATOM 749 C CA . TYR A 1 97 ? 55.872 12.340 -44.092 1.00 36.06 97 TYR A CA 1
ATOM 750 C C . TYR A 1 97 ? 54.362 12.197 -43.887 1.00 36.06 97 TYR A C 1
ATOM 752 O O . TYR A 1 97 ? 53.961 11.294 -43.170 1.00 36.06 97 TYR A O 1
ATOM 760 N N . SER A 1 98 ? 53.513 12.991 -44.553 1.00 33.22 98 SER A N 1
ATOM 761 C CA . SER A 1 98 ? 52.069 12.717 -44.587 1.00 33.22 98 SER A CA 1
ATOM 762 C C . SER A 1 98 ? 51.752 11.496 -45.438 1.00 33.22 98 SER A C 1
ATOM 764 O O . SER A 1 98 ? 50.931 10.716 -45.005 1.00 33.22 98 SER A O 1
ATOM 766 N N . ILE A 1 99 ? 52.449 11.229 -46.547 1.00 35.41 99 ILE A N 1
ATOM 767 C CA . ILE A 1 99 ? 52.314 9.966 -47.290 1.00 35.41 99 ILE A CA 1
ATOM 768 C C . ILE A 1 99 ? 52.919 8.804 -46.503 1.00 35.41 99 ILE A C 1
ATOM 770 O O . ILE A 1 99 ? 52.321 7.742 -46.486 1.00 35.41 99 ILE A O 1
ATOM 774 N N . TYR A 1 100 ? 54.044 8.969 -45.804 1.00 37.56 100 TYR A N 1
ATOM 775 C CA . TYR A 1 100 ? 54.621 7.910 -44.972 1.00 37.56 100 TYR A CA 1
ATOM 776 C C . TYR A 1 100 ? 53.733 7.618 -43.755 1.00 37.56 100 TYR A C 1
ATOM 778 O O . TYR A 1 100 ? 53.415 6.458 -43.533 1.00 37.56 100 TYR A O 1
ATOM 786 N N . MET A 1 101 ? 53.232 8.640 -43.051 1.00 40.38 101 MET A N 1
ATOM 787 C CA . MET A 1 101 ? 52.250 8.518 -41.962 1.00 40.38 101 MET A CA 1
ATOM 788 C C . MET A 1 101 ? 50.857 8.085 -42.444 1.00 40.38 101 MET A C 1
ATOM 790 O O . MET A 1 101 ? 50.198 7.359 -41.722 1.00 40.38 101 MET A O 1
ATOM 794 N N . MET A 1 102 ? 50.402 8.450 -43.650 1.00 38.06 102 MET A N 1
ATOM 795 C CA . MET A 1 102 ? 49.168 7.929 -44.277 1.00 38.06 102 MET A CA 1
ATOM 796 C C . MET A 1 102 ? 49.364 6.512 -44.827 1.00 38.06 102 MET A C 1
ATOM 798 O O . MET A 1 102 ? 48.414 5.752 -44.902 1.00 38.06 102 MET A O 1
ATOM 802 N N . SER A 1 103 ? 50.582 6.126 -45.210 1.00 36.88 103 SER A N 1
ATOM 803 C CA . SER A 1 103 ? 50.902 4.756 -45.638 1.00 36.88 103 SER A CA 1
ATOM 804 C C . SER A 1 103 ? 51.151 3.824 -44.453 1.00 36.88 103 SER A C 1
ATOM 806 O O . SER A 1 103 ? 51.018 2.611 -44.589 1.00 36.88 103 SER A O 1
ATOM 808 N N . THR A 1 104 ? 51.466 4.375 -43.276 1.00 33.31 104 THR A N 1
ATOM 809 C CA . THR A 1 104 ? 51.497 3.644 -42.003 1.00 33.31 104 THR A CA 1
ATOM 810 C C . THR A 1 104 ? 50.201 3.794 -41.197 1.00 33.31 104 THR A C 1
ATOM 812 O O . THR A 1 104 ? 49.957 2.982 -40.309 1.00 33.31 104 THR A O 1
ATOM 815 N N . MET A 1 105 ? 49.310 4.728 -41.552 1.00 34.44 105 MET A N 1
ATOM 816 C CA . MET A 1 105 ? 47.924 4.786 -41.082 1.00 34.44 105 MET A CA 1
ATOM 817 C C . MET A 1 105 ? 46.974 4.207 -42.131 1.00 34.44 105 MET A C 1
ATOM 819 O O . MET A 1 105 ? 46.521 4.891 -43.040 1.00 34.44 105 MET A O 1
ATOM 823 N N . SER A 1 106 ? 46.560 2.964 -41.888 1.00 35.28 106 SER A N 1
ATOM 824 C CA . SER A 1 106 ? 45.472 2.263 -42.589 1.00 35.28 106 SER A CA 1
ATOM 825 C C . SER A 1 106 ? 45.881 1.551 -43.877 1.00 35.28 106 SER A C 1
ATOM 827 O O . SER A 1 106 ? 45.326 1.764 -44.953 1.00 35.28 106 SER A O 1
ATOM 829 N N . GLN A 1 107 ? 46.782 0.581 -43.729 1.00 30.06 107 GLN A N 1
ATOM 830 C CA . GLN A 1 107 ? 46.750 -0.609 -44.570 1.00 30.06 107 GLN A CA 1
ATOM 831 C C . GLN A 1 107 ? 46.180 -1.766 -43.728 1.00 30.06 107 GLN A C 1
ATOM 833 O O . GLN A 1 107 ? 46.779 -2.120 -42.709 1.00 30.06 107 GLN A O 1
ATOM 838 N N . PRO A 1 108 ? 45.030 -2.360 -44.099 1.00 33.16 108 PRO A N 1
ATOM 839 C CA . PRO A 1 108 ? 44.466 -3.490 -43.369 1.00 33.16 108 PRO A CA 1
ATOM 840 C C . PRO A 1 108 ? 45.444 -4.669 -43.455 1.00 33.16 108 PRO A C 1
ATOM 842 O O . PRO A 1 108 ? 45.659 -5.213 -44.538 1.00 33.16 108 PRO A O 1
ATOM 845 N N . GLY A 1 109 ? 46.064 -5.047 -42.331 1.00 34.16 109 GLY A N 1
ATOM 846 C CA . GLY A 1 109 ? 46.820 -6.303 -42.219 1.00 34.16 109 GLY A CA 1
ATOM 847 C C . GLY A 1 109 ? 48.255 -6.255 -41.676 1.00 34.16 109 GLY A C 1
ATOM 848 O O . GLY A 1 109 ? 48.903 -7.298 -41.686 1.00 34.16 109 GLY A O 1
ATOM 849 N N . GLY A 1 110 ? 48.771 -5.125 -41.182 1.00 28.14 110 GLY A N 1
ATOM 850 C CA . GLY A 1 110 ? 50.092 -5.059 -40.535 1.00 28.14 110 GLY A CA 1
ATOM 851 C C . GLY A 1 110 ? 49.989 -4.689 -39.057 1.00 28.14 110 GLY A C 1
ATOM 852 O O . GLY A 1 110 ? 49.496 -3.621 -38.724 1.00 28.14 110 GLY A O 1
ATOM 853 N N . SER A 1 111 ? 50.441 -5.561 -38.158 1.00 39.44 111 SER A N 1
ATOM 854 C CA . SER A 1 111 ? 50.458 -5.331 -36.708 1.00 39.44 111 SER A CA 1
ATOM 855 C C . SER A 1 111 ? 51.296 -4.100 -36.315 1.00 39.44 111 SER A C 1
ATOM 857 O O . SER A 1 111 ? 52.522 -4.147 -36.420 1.00 39.44 111 SER A O 1
ATOM 859 N N . GLY A 1 112 ? 50.639 -3.044 -35.817 1.00 25.36 112 GLY A N 1
ATOM 860 C CA . GLY A 1 112 ? 51.258 -1.852 -35.220 1.00 25.36 112 GLY A CA 1
ATOM 861 C C . GLY A 1 112 ? 50.232 -0.750 -34.906 1.00 25.36 112 GLY A C 1
ATOM 862 O O . GLY A 1 112 ? 49.843 -0.015 -35.799 1.00 25.36 112 GLY A O 1
ATOM 863 N N . ALA A 1 113 ? 49.784 -0.699 -33.645 1.00 35.97 113 ALA A N 1
ATOM 864 C CA . ALA A 1 113 ? 48.923 0.286 -32.964 1.00 35.97 113 ALA A CA 1
ATOM 865 C C . ALA A 1 113 ? 48.345 1.470 -33.784 1.00 35.97 113 ALA A C 1
ATOM 867 O O . ALA A 1 113 ? 48.961 2.531 -33.890 1.00 35.97 113 ALA A O 1
ATOM 868 N N . GLN A 1 114 ? 47.095 1.326 -34.242 1.00 29.31 114 GLN A N 1
ATOM 869 C CA . GLN A 1 114 ? 46.186 2.463 -34.426 1.00 29.31 114 GLN A CA 1
ATOM 870 C C . GLN A 1 114 ? 45.681 2.928 -33.054 1.00 29.31 114 GLN A C 1
ATOM 872 O O . GLN A 1 114 ? 45.494 2.110 -32.150 1.00 29.31 114 GLN A O 1
ATOM 877 N N . ALA A 1 115 ? 45.435 4.235 -32.914 1.00 28.50 115 ALA A N 1
ATOM 878 C CA . ALA A 1 115 ? 44.579 4.761 -31.858 1.00 28.50 115 ALA A CA 1
ATOM 879 C C . ALA A 1 115 ? 43.291 3.933 -31.834 1.00 28.50 115 ALA A C 1
ATOM 881 O O . ALA A 1 115 ? 42.683 3.724 -32.885 1.00 28.50 115 ALA A O 1
ATOM 882 N N . ALA A 1 116 ? 42.949 3.417 -30.656 1.00 30.91 116 ALA A N 1
ATOM 883 C CA . ALA A 1 116 ? 41.778 2.593 -30.435 1.00 30.91 116 ALA A CA 1
ATOM 884 C C . ALA A 1 116 ? 40.520 3.372 -30.851 1.00 30.91 116 ALA A C 1
ATOM 886 O O . ALA A 1 116 ? 39.968 4.157 -30.086 1.00 30.91 116 ALA A O 1
ATOM 887 N N . SER A 1 117 ? 40.096 3.162 -32.098 1.00 29.73 117 SER A N 1
ATOM 888 C CA . SER A 1 117 ? 38.681 3.070 -32.429 1.00 29.73 117 SER A CA 1
ATOM 889 C C . SER A 1 117 ? 38.115 2.045 -31.456 1.00 29.73 117 SER A C 1
ATOM 891 O O . SER A 1 117 ? 38.730 0.987 -31.302 1.00 29.73 117 SER A O 1
ATOM 893 N N . GLY A 1 118 ? 37.060 2.417 -30.723 1.00 28.45 118 GLY A N 1
ATOM 894 C CA . GLY A 1 118 ? 36.476 1.565 -29.690 1.00 28.45 118 GLY A CA 1
ATOM 895 C C . GLY A 1 118 ? 36.380 0.143 -30.215 1.00 28.45 118 GLY A C 1
ATOM 896 O O . GLY A 1 118 ? 35.881 -0.042 -31.326 1.00 28.45 118 GLY A O 1
ATOM 897 N N . ASP A 1 119 ? 36.950 -0.808 -29.470 1.00 33.25 119 ASP A N 1
ATOM 898 C CA . ASP A 1 119 ? 36.939 -2.220 -29.837 1.00 33.25 119 ASP A CA 1
ATOM 899 C C . ASP A 1 119 ? 35.490 -2.561 -30.200 1.00 33.25 119 ASP A C 1
ATOM 901 O O . ASP A 1 119 ? 34.625 -2.729 -29.334 1.00 33.25 119 ASP A O 1
ATOM 905 N N . GLN A 1 120 ? 35.207 -2.686 -31.504 1.00 37.28 120 GLN A N 1
ATOM 906 C CA . GLN A 1 120 ? 34.238 -3.686 -31.902 1.00 37.28 120 GLN A CA 1
ATOM 907 C C . GLN A 1 120 ? 34.690 -4.935 -31.164 1.00 37.28 120 GLN A C 1
ATOM 909 O O . GLN A 1 120 ? 35.893 -5.213 -31.140 1.00 37.28 120 GLN A O 1
ATOM 914 N N . ILE A 1 121 ? 33.752 -5.646 -30.532 1.00 34.38 121 ILE A N 1
ATOM 915 C CA . ILE A 1 121 ? 34.021 -6.984 -30.002 1.00 34.38 121 ILE A CA 1
ATOM 916 C C . ILE A 1 121 ? 34.961 -7.653 -31.015 1.00 34.38 121 ILE A C 1
ATOM 918 O O . ILE A 1 121 ? 34.692 -7.583 -32.218 1.00 34.38 121 ILE A O 1
ATOM 922 N N . ASP A 1 122 ? 36.119 -8.163 -30.589 1.00 44.38 122 ASP A N 1
ATOM 923 C CA . ASP A 1 122 ? 37.041 -8.808 -31.527 1.00 44.38 122 ASP A CA 1
ATOM 924 C C . ASP A 1 122 ? 36.367 -10.110 -31.987 1.00 44.38 122 ASP A C 1
ATOM 926 O O . ASP A 1 122 ? 36.488 -11.183 -31.397 1.00 44.38 122 ASP A O 1
ATOM 930 N N . LEU A 1 123 ? 35.513 -9.958 -32.998 1.00 41.53 123 LEU A N 1
ATOM 931 C CA . LEU A 1 123 ? 34.500 -10.899 -33.458 1.00 41.53 123 LEU A CA 1
ATOM 932 C C . LEU A 1 123 ? 35.104 -11.937 -34.410 1.00 41.53 123 LEU A C 1
ATOM 934 O O . LEU A 1 123 ? 34.358 -12.577 -35.154 1.00 41.53 123 LEU A O 1
ATOM 938 N N . ASN A 1 124 ? 36.434 -12.074 -34.456 1.00 46.28 124 ASN A N 1
ATOM 939 C CA . ASN A 1 124 ? 37.109 -12.708 -35.581 1.00 46.28 124 ASN A CA 1
ATOM 940 C C . ASN A 1 124 ? 38.088 -13.826 -35.173 1.00 46.28 124 ASN A C 1
ATOM 942 O O . ASN A 1 124 ? 39.308 -13.649 -35.233 1.00 46.28 124 ASN A O 1
ATOM 946 N N . PRO A 1 125 ? 37.595 -15.031 -34.824 1.00 49.12 125 PRO A N 1
ATOM 947 C CA . PRO A 1 125 ? 38.472 -16.163 -34.527 1.00 49.12 125 PRO A CA 1
ATOM 948 C C . PRO A 1 125 ? 39.203 -16.713 -35.772 1.00 49.12 125 PRO A C 1
ATOM 950 O O . PRO A 1 125 ? 40.186 -17.442 -35.629 1.00 49.12 125 PRO A O 1
ATOM 953 N N . ALA A 1 126 ? 38.769 -16.380 -36.997 1.00 56.44 126 ALA A N 1
ATOM 954 C CA . ALA A 1 126 ? 39.334 -16.918 -38.237 1.00 56.44 126 ALA A CA 1
ATOM 955 C C . ALA A 1 126 ? 39.620 -15.812 -39.265 1.00 56.44 126 ALA A C 1
ATOM 957 O O . ALA A 1 126 ? 38.710 -15.205 -39.809 1.00 56.44 126 ALA A O 1
ATOM 958 N N . LYS A 1 127 ? 40.900 -15.564 -39.569 1.00 61.50 127 LYS A N 1
ATOM 959 C CA . LYS A 1 127 ? 41.328 -14.567 -40.566 1.00 61.50 127 LYS A CA 1
ATOM 960 C C . LYS A 1 127 ? 41.481 -15.202 -41.953 1.00 61.50 127 LYS A C 1
ATOM 962 O O . LYS A 1 127 ? 42.113 -16.251 -42.085 1.00 61.50 127 LYS A O 1
ATOM 967 N N . ALA A 1 128 ? 40.960 -14.531 -42.977 1.00 62.97 128 ALA A N 1
ATOM 968 C CA . ALA A 1 128 ? 41.129 -14.863 -44.391 1.00 62.97 128 ALA A CA 1
ATOM 969 C C . ALA A 1 128 ? 41.624 -13.624 -45.167 1.00 62.97 128 ALA A C 1
ATOM 971 O O . ALA A 1 128 ? 41.714 -12.530 -44.604 1.00 62.97 128 ALA A O 1
ATOM 972 N N . ASN A 1 129 ? 41.985 -13.791 -46.437 1.00 72.25 129 ASN A N 1
ATOM 973 C CA . ASN A 1 129 ? 42.474 -12.691 -47.268 1.00 72.25 129 ASN A CA 1
ATOM 974 C C . ASN A 1 129 ? 41.325 -11.752 -47.666 1.00 72.25 129 ASN A C 1
ATOM 976 O O . ASN A 1 129 ? 40.214 -12.205 -47.927 1.00 72.25 129 ASN A O 1
ATOM 980 N N . ALA A 1 130 ? 41.584 -10.448 -47.751 1.00 65.50 130 ALA A N 1
ATOM 981 C CA . ALA A 1 130 ? 40.630 -9.491 -48.305 1.00 65.50 130 ALA A CA 1
ATOM 982 C C . ALA A 1 130 ? 40.860 -9.350 -49.815 1.00 65.50 130 ALA A C 1
ATOM 984 O O . ALA A 1 130 ? 41.953 -8.966 -50.237 1.00 65.50 130 ALA A O 1
ATOM 985 N N . ALA A 1 131 ? 39.843 -9.651 -50.623 1.00 64.5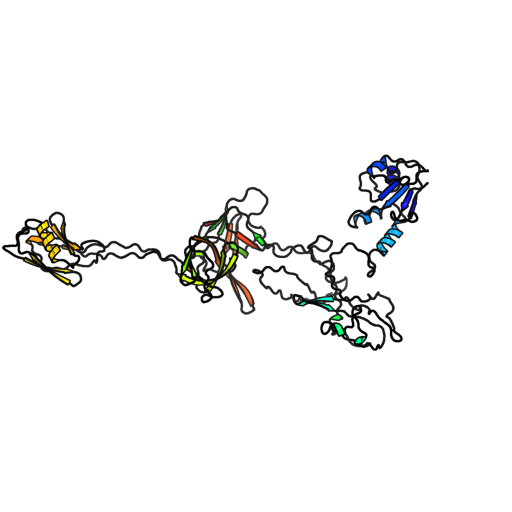6 131 ALA A N 1
ATOM 986 C CA . ALA A 1 131 ? 39.907 -9.444 -52.065 1.00 64.56 131 ALA A CA 1
ATOM 987 C C . ALA A 1 131 ? 39.888 -7.940 -52.388 1.00 64.56 131 ALA A C 1
ATOM 989 O O . ALA A 1 131 ? 39.043 -7.205 -51.873 1.00 64.56 131 ALA A O 1
ATOM 990 N N . LYS A 1 132 ? 40.799 -7.472 -53.251 1.00 63.78 132 LYS A N 1
ATOM 991 C CA . LYS A 1 132 ? 40.771 -6.101 -53.780 1.00 6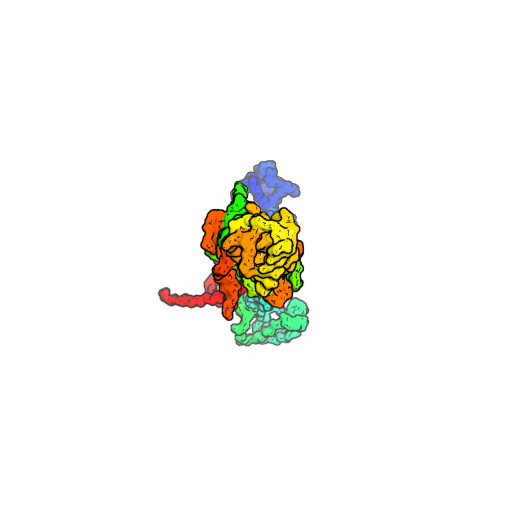3.78 132 LYS A CA 1
ATOM 992 C C . LYS A 1 132 ? 40.142 -6.086 -55.165 1.00 63.78 132 LYS A C 1
ATOM 994 O O . LYS A 1 132 ? 40.294 -7.020 -55.952 1.00 63.78 132 LYS A O 1
ATOM 999 N N . LEU A 1 133 ? 39.440 -5.001 -55.474 1.00 59.84 133 LEU A N 1
ATOM 1000 C CA . LEU A 1 133 ? 38.834 -4.827 -56.786 1.00 59.84 133 LEU A CA 1
ATOM 1001 C C . LEU A 1 133 ? 39.925 -4.757 -57.867 1.00 59.84 133 LEU A C 1
ATOM 1003 O O . LEU A 1 133 ? 40.790 -3.887 -57.814 1.00 59.84 133 LEU A O 1
ATOM 1007 N N . GLY A 1 134 ? 39.857 -5.660 -58.849 1.00 62.38 134 GLY A N 1
ATOM 1008 C CA . GLY A 1 134 ? 40.808 -5.738 -59.964 1.00 62.38 134 GLY A CA 1
ATOM 1009 C C . GLY A 1 134 ? 41.980 -6.703 -59.757 1.00 62.38 134 GLY A C 1
ATOM 1010 O O . GLY A 1 134 ? 42.729 -6.928 -60.707 1.00 62.38 134 GLY A O 1
ATOM 1011 N N . ASP A 1 135 ? 42.120 -7.309 -58.574 1.00 72.25 135 ASP A N 1
ATOM 1012 C CA . ASP A 1 135 ? 43.153 -8.321 -58.348 1.00 72.25 135 ASP A CA 1
ATOM 1013 C C . ASP A 1 135 ? 42.821 -9.631 -59.095 1.00 72.25 135 ASP A C 1
ATOM 1015 O O . ASP A 1 135 ? 41.656 -10.048 -59.141 1.00 72.25 135 ASP A O 1
ATOM 1019 N N . PRO A 1 136 ? 43.826 -10.318 -59.674 1.00 75.50 136 PRO A N 1
ATOM 1020 C CA . PRO A 1 136 ? 43.627 -11.630 -60.276 1.00 75.50 136 PRO A CA 1
ATOM 1021 C C . PRO A 1 136 ? 43.120 -12.651 -59.252 1.00 75.50 136 PRO A C 1
ATOM 1023 O O . PRO A 1 136 ? 43.681 -12.789 -58.163 1.00 75.50 136 PRO A O 1
ATOM 1026 N N . ILE A 1 137 ? 42.102 -13.430 -59.625 1.00 78.50 137 ILE A N 1
ATOM 1027 C CA . ILE A 1 137 ? 41.673 -14.580 -58.823 1.00 78.50 137 ILE A CA 1
ATOM 1028 C C . ILE A 1 137 ? 42.692 -15.706 -59.016 1.00 78.50 137 ILE A C 1
ATOM 1030 O O . ILE A 1 137 ? 43.092 -16.019 -60.137 1.00 78.50 137 ILE A O 1
ATOM 1034 N N . ARG A 1 138 ? 43.111 -16.323 -57.910 1.00 85.00 138 ARG A N 1
ATOM 1035 C CA . ARG A 1 138 ? 44.098 -17.410 -57.900 1.00 85.00 138 ARG A CA 1
ATOM 1036 C C . ARG A 1 138 ? 43.641 -18.626 -58.723 1.00 85.00 138 ARG A C 1
ATOM 1038 O O . ARG A 1 138 ? 42.541 -19.137 -58.524 1.00 85.00 138 ARG A O 1
ATOM 1045 N N . GLU A 1 139 ? 44.530 -19.134 -59.573 1.00 83.81 139 GLU A N 1
ATOM 1046 C CA . GLU A 1 139 ? 44.402 -20.417 -60.276 1.00 83.81 139 GLU A CA 1
ATOM 1047 C C . GLU A 1 139 ? 45.509 -21.352 -59.778 1.00 83.81 139 GLU A C 1
ATOM 1049 O O . GLU A 1 139 ? 46.687 -20.986 -59.756 1.00 83.81 139 GLU A O 1
ATOM 1054 N N . ILE A 1 140 ? 45.135 -22.536 -59.293 1.00 81.88 140 ILE A N 1
ATOM 1055 C CA . ILE A 1 140 ? 46.054 -23.422 -58.573 1.00 81.88 140 ILE A CA 1
ATOM 1056 C C . ILE A 1 140 ? 46.381 -24.625 -59.444 1.00 81.88 140 ILE A C 1
ATOM 1058 O O . ILE A 1 140 ? 45.512 -25.431 -59.763 1.00 81.88 140 ILE A O 1
ATOM 1062 N N . PHE A 1 141 ? 47.665 -24.788 -59.761 1.00 79.00 141 PHE A N 1
ATOM 1063 C CA . PHE A 1 141 ? 48.174 -25.984 -60.421 1.00 79.00 141 PHE A CA 1
ATOM 1064 C C . PHE A 1 141 ? 48.880 -26.894 -59.401 1.00 79.00 141 PHE A C 1
ATOM 1066 O O . PHE A 1 141 ? 49.916 -26.534 -58.842 1.00 79.00 141 PHE A O 1
ATOM 1073 N N . GLY A 1 142 ? 48.319 -28.081 -59.146 1.00 82.94 142 GLY A N 1
ATOM 1074 C CA . GLY A 1 142 ? 48.848 -29.051 -58.174 1.00 82.94 142 GLY A CA 1
ATOM 1075 C C . GLY A 1 142 ? 48.343 -28.848 -56.735 1.00 82.94 142 GLY A C 1
ATOM 1076 O O . GLY A 1 142 ? 47.275 -28.285 -56.515 1.00 82.94 142 GLY A O 1
ATOM 1077 N N . LYS A 1 143 ? 49.089 -29.346 -55.731 1.00 83.25 143 LYS A N 1
ATOM 1078 C CA . LYS A 1 143 ? 48.734 -29.206 -54.302 1.00 83.25 143 LYS A CA 1
ATOM 1079 C C . LYS A 1 143 ? 49.456 -28.005 -53.688 1.00 83.25 143 LYS A C 1
ATOM 1081 O O . LYS A 1 143 ? 50.669 -28.050 -53.500 1.00 83.25 143 LYS A O 1
ATOM 1086 N N . TYR A 1 144 ? 48.704 -26.968 -53.324 1.00 82.75 144 TYR A N 1
ATOM 1087 C CA . TYR A 1 144 ? 49.232 -25.742 -52.720 1.00 82.75 144 TYR A CA 1
ATOM 1088 C C . TYR A 1 144 ? 48.459 -25.363 -51.449 1.00 82.75 144 TYR A C 1
ATOM 1090 O O . TYR A 1 144 ? 47.264 -25.636 -51.341 1.00 82.75 144 TYR A O 1
ATOM 1098 N N . ARG A 1 145 ? 49.129 -24.740 -50.468 1.00 83.12 145 ARG A N 1
ATOM 1099 C CA . ARG A 1 145 ? 48.467 -24.214 -49.261 1.00 83.12 145 ARG A CA 1
ATOM 1100 C C . ARG A 1 145 ? 47.858 -22.853 -49.576 1.00 83.12 145 ARG A C 1
ATOM 1102 O O . ARG A 1 145 ? 48.573 -21.935 -49.964 1.00 83.12 145 ARG A O 1
ATOM 1109 N N . VAL A 1 146 ? 46.557 -22.716 -49.352 1.00 83.69 146 VAL A N 1
ATOM 1110 C CA . VAL A 1 146 ? 45.801 -21.505 -49.680 1.00 83.69 146 VAL A CA 1
ATOM 1111 C C . VAL A 1 146 ? 45.189 -20.916 -48.421 1.00 83.69 146 VAL A C 1
ATOM 1113 O O . VAL A 1 146 ? 44.627 -21.638 -47.600 1.00 83.69 146 VAL A O 1
ATOM 1116 N N . TRP A 1 147 ? 45.278 -19.596 -48.304 1.00 85.50 147 TRP A N 1
ATOM 1117 C CA . TRP A 1 147 ? 44.409 -18.810 -47.439 1.00 85.50 147 TRP A CA 1
ATOM 1118 C C . TRP A 1 147 ? 43.280 -18.285 -48.326 1.00 85.50 147 TRP A C 1
ATOM 1120 O O . TRP A 1 147 ? 43.583 -17.561 -49.280 1.00 85.50 147 TRP A O 1
ATOM 1130 N N . PRO A 1 148 ? 42.026 -18.709 -48.102 1.00 85.94 148 PRO A N 1
ATOM 1131 C CA . PRO A 1 148 ? 40.908 -18.283 -48.934 1.00 85.94 148 PRO A CA 1
ATOM 1132 C C . PRO A 1 148 ? 40.693 -16.767 -48.882 1.00 85.94 148 PRO A C 1
ATOM 1134 O O . PRO A 1 148 ? 41.108 -16.112 -47.924 1.00 85.94 148 PRO A O 1
ATOM 1137 N N . ASP A 1 149 ? 40.032 -16.226 -49.899 1.00 82.88 149 ASP A N 1
ATOM 1138 C CA . ASP A 1 149 ? 39.647 -14.817 -49.984 1.00 82.88 149 ASP A CA 1
ATOM 1139 C C . ASP A 1 149 ? 38.200 -14.623 -49.514 1.00 82.88 149 ASP A C 1
ATOM 1141 O O . ASP A 1 149 ? 37.324 -15.409 -49.878 1.00 82.88 149 ASP A O 1
ATOM 1145 N N . TYR A 1 150 ? 37.924 -13.579 -48.734 1.00 82.25 150 TYR A N 1
ATOM 1146 C CA . TYR A 1 150 ? 36.563 -13.168 -48.399 1.00 82.25 150 TYR A CA 1
ATOM 1147 C C . TYR A 1 150 ? 35.827 -12.711 -49.657 1.00 82.25 150 TYR A C 1
ATOM 1149 O O . TYR A 1 150 ? 36.260 -11.783 -50.338 1.00 82.25 150 TYR A O 1
ATOM 1157 N N . VAL A 1 151 ? 34.700 -13.362 -49.945 1.00 82.00 151 VAL A N 1
ATOM 1158 C CA . VAL A 1 151 ? 33.784 -12.959 -51.022 1.00 82.00 151 VAL A CA 1
ATOM 1159 C C . VAL A 1 151 ? 32.754 -11.958 -50.502 1.00 82.00 151 VAL A C 1
ATOM 1161 O O . VAL A 1 151 ? 32.398 -11.024 -51.211 1.00 82.00 151 VAL A O 1
ATOM 1164 N N . MET A 1 152 ? 32.306 -12.151 -49.258 1.00 77.31 152 MET A N 1
ATOM 1165 C CA . MET A 1 152 ? 31.428 -11.246 -48.511 1.00 77.31 152 MET A CA 1
ATOM 1166 C C . MET A 1 152 ? 32.065 -10.924 -47.157 1.00 77.31 152 MET A C 1
ATOM 1168 O O . MET A 1 152 ? 32.915 -11.680 -46.672 1.00 77.31 152 MET A O 1
ATOM 1172 N N . GLN A 1 153 ? 31.647 -9.819 -46.540 1.00 72.69 153 GLN A N 1
ATOM 1173 C CA . GLN A 1 153 ? 32.078 -9.463 -45.190 1.00 72.69 153 GLN A CA 1
ATOM 1174 C C . GLN A 1 153 ? 31.659 -10.561 -44.190 1.00 72.69 153 GLN A C 1
ATOM 1176 O O . GLN A 1 153 ? 30.515 -11.017 -44.241 1.00 72.69 153 GLN A O 1
ATOM 1181 N N . PRO A 1 154 ? 32.554 -11.020 -43.293 1.00 76.75 154 PRO A N 1
ATOM 1182 C CA . PRO A 1 154 ? 32.179 -11.974 -42.256 1.00 76.75 154 PRO A CA 1
ATOM 1183 C C . PRO A 1 154 ? 31.182 -11.347 -41.276 1.00 76.75 154 PRO A C 1
ATOM 1185 O O . PRO A 1 154 ? 31.309 -10.180 -40.907 1.00 76.75 154 PRO A O 1
ATOM 1188 N N . VAL A 1 155 ? 30.211 -12.143 -40.830 1.00 74.06 155 VAL A N 1
ATOM 1189 C CA . VAL A 1 155 ? 29.156 -11.706 -39.907 1.00 74.06 155 VAL A CA 1
ATOM 1190 C C . VAL A 1 155 ? 29.193 -12.567 -38.658 1.00 74.06 155 VAL A C 1
ATOM 1192 O O . VAL A 1 155 ? 29.051 -13.788 -38.744 1.00 74.06 155 VAL A O 1
ATOM 1195 N N . SER A 1 156 ? 29.345 -11.934 -37.500 1.00 73.38 156 SER A N 1
ATOM 1196 C CA . SER A 1 156 ? 29.281 -12.597 -36.198 1.00 73.38 156 SER A CA 1
ATOM 1197 C C . SER A 1 156 ? 27.985 -12.226 -35.486 1.00 73.38 156 SER A C 1
ATOM 1199 O O . SER A 1 156 ? 27.567 -11.074 -35.529 1.00 73.38 156 SER A O 1
ATOM 1201 N N . ARG A 1 157 ? 27.323 -13.211 -34.874 1.00 70.56 157 ARG A N 1
ATOM 1202 C CA . ARG A 1 157 ? 26.031 -13.036 -34.194 1.00 70.56 157 ARG A CA 1
ATOM 1203 C C . ARG A 1 157 ? 25.939 -13.909 -32.954 1.00 70.56 157 ARG A C 1
ATOM 1205 O O . ARG A 1 157 ? 26.428 -15.038 -32.967 1.00 70.56 157 ARG A O 1
ATOM 1212 N N . PHE A 1 158 ? 25.232 -13.444 -31.932 1.00 66.69 158 PHE A N 1
ATOM 1213 C CA . PHE A 1 158 ? 24.806 -14.316 -30.843 1.00 66.69 158 PHE A CA 1
ATOM 1214 C C . PHE A 1 158 ? 23.708 -15.264 -31.332 1.00 66.69 158 PHE A C 1
ATOM 1216 O O . PHE A 1 158 ? 22.747 -14.845 -31.980 1.00 66.69 158 PHE A O 1
ATOM 1223 N N . VAL A 1 159 ? 23.863 -16.557 -31.053 1.00 72.06 159 VAL A N 1
ATOM 1224 C CA . VAL A 1 159 ? 22.814 -17.567 -31.289 1.00 72.06 159 VAL A CA 1
ATOM 1225 C C . VAL A 1 159 ? 22.064 -17.929 -30.012 1.00 72.06 159 VAL A C 1
ATOM 1227 O O . VAL A 1 159 ? 20.965 -18.474 -30.078 1.00 72.06 159 VAL A O 1
ATOM 1230 N N . ASN A 1 160 ? 22.641 -17.608 -28.857 1.00 66.81 160 ASN A N 1
ATOM 1231 C CA . ASN A 1 160 ? 22.025 -17.680 -27.539 1.00 66.81 160 ASN A CA 1
ATOM 1232 C C . ASN A 1 160 ? 22.737 -16.684 -26.599 1.00 66.81 160 ASN A C 1
ATOM 1234 O O . ASN A 1 160 ? 23.625 -15.952 -27.031 1.00 66.81 160 ASN A O 1
ATOM 1238 N N . GLU A 1 161 ? 22.360 -16.675 -25.322 1.00 59.06 161 GLU A N 1
ATOM 1239 C CA . GLU A 1 161 ? 22.872 -15.745 -24.301 1.00 59.06 161 GLU A CA 1
ATOM 1240 C C . GLU A 1 161 ? 24.391 -15.847 -24.053 1.00 59.06 161 GLU A C 1
ATOM 1242 O O . GLU A 1 161 ? 24.982 -14.933 -23.491 1.00 59.06 161 GLU A O 1
ATOM 1247 N N . THR A 1 162 ? 25.042 -16.939 -24.467 1.00 58.94 162 THR A N 1
ATOM 1248 C CA . THR A 1 162 ? 26.447 -17.231 -24.126 1.00 58.94 162 THR A CA 1
ATOM 1249 C C . THR A 1 162 ? 27.326 -17.597 -25.320 1.00 58.94 162 THR A C 1
ATOM 1251 O O . THR A 1 162 ? 28.542 -17.705 -25.181 1.00 58.94 162 THR A O 1
ATOM 1254 N N . SER A 1 163 ? 26.734 -17.812 -26.494 1.00 62.19 163 SER A N 1
ATOM 1255 C CA . SER A 1 163 ? 27.400 -18.384 -27.663 1.00 62.19 163 SER A CA 1
ATOM 1256 C C . SER A 1 163 ? 27.260 -17.468 -28.864 1.00 62.19 163 SER A C 1
ATOM 1258 O O . SER A 1 163 ? 26.158 -17.076 -29.263 1.00 62.19 163 SER A O 1
ATOM 1260 N N . MET A 1 164 ? 28.401 -17.196 -29.480 1.00 69.75 164 MET A N 1
ATOM 1261 C CA . MET A 1 164 ? 28.527 -16.351 -30.651 1.00 69.75 164 MET A CA 1
ATOM 1262 C C . MET A 1 164 ? 29.061 -17.165 -31.823 1.00 69.75 164 MET A C 1
ATOM 1264 O O . MET A 1 164 ? 30.035 -17.902 -31.690 1.00 69.75 164 MET A O 1
ATOM 1268 N N . GLU A 1 165 ? 28.426 -17.023 -32.980 1.00 78.06 165 GLU A N 1
ATOM 1269 C CA . GLU A 1 165 ? 28.806 -17.718 -34.202 1.00 78.06 165 GLU A CA 1
ATOM 1270 C C . GLU A 1 165 ? 29.245 -16.735 -35.283 1.00 78.06 165 GLU A C 1
ATOM 1272 O O . GLU A 1 165 ? 28.516 -15.795 -35.608 1.00 78.06 165 GLU A O 1
ATOM 1277 N N . THR A 1 166 ? 30.392 -17.014 -35.905 1.00 80.75 166 THR A N 1
ATOM 1278 C CA . THR A 1 166 ? 30.903 -16.282 -37.071 1.00 80.75 166 THR A CA 1
ATOM 1279 C C . THR A 1 166 ? 30.605 -17.046 -38.354 1.00 80.75 166 THR A C 1
ATOM 1281 O O . THR A 1 166 ? 30.928 -18.224 -38.503 1.00 80.75 166 THR A O 1
ATOM 1284 N N . SER A 1 167 ? 29.997 -16.357 -39.311 1.00 83.06 167 SER A N 1
ATOM 1285 C CA . SER A 1 167 ? 29.656 -16.862 -40.635 1.00 83.06 167 SER A CA 1
ATOM 1286 C C . SER A 1 167 ? 30.527 -16.191 -41.694 1.00 83.06 167 SER A C 1
ATOM 1288 O O . SER A 1 167 ? 30.675 -14.972 -41.698 1.00 83.06 167 SER A O 1
ATOM 1290 N N . MET A 1 168 ? 31.108 -16.987 -42.597 1.00 84.38 168 MET A N 1
ATOM 1291 C CA . MET A 1 168 ? 32.024 -16.515 -43.642 1.00 84.38 168 MET A CA 1
ATOM 1292 C C . MET A 1 168 ? 31.684 -17.153 -44.989 1.00 84.38 168 MET A C 1
ATOM 1294 O O . MET A 1 168 ? 31.332 -18.335 -45.040 1.00 84.38 168 MET A O 1
ATOM 1298 N N . PHE A 1 169 ? 31.869 -16.399 -46.073 1.00 86.94 169 PHE A N 1
ATOM 1299 C CA . PHE A 1 169 ? 31.805 -16.910 -47.441 1.00 86.94 169 PHE A CA 1
ATOM 1300 C C . PHE A 1 169 ? 33.130 -16.646 -48.158 1.00 86.94 169 PHE A C 1
ATOM 1302 O O . PHE A 1 169 ? 33.575 -15.501 -48.269 1.00 86.94 169 PHE A O 1
ATOM 1309 N N . LEU A 1 170 ? 33.790 -17.730 -48.576 1.00 87.25 170 LEU A N 1
ATOM 1310 C CA . LEU A 1 170 ? 35.203 -17.738 -48.946 1.00 87.25 170 LEU A CA 1
ATOM 1311 C C . LEU A 1 170 ? 35.423 -18.314 -50.350 1.00 87.25 170 LEU A C 1
ATOM 1313 O O . LEU A 1 170 ? 34.818 -19.322 -50.711 1.00 87.25 170 LEU A O 1
ATOM 1317 N N . CYS A 1 171 ? 36.350 -17.721 -51.102 1.00 87.25 171 CYS A N 1
ATOM 1318 C CA . CYS A 1 171 ? 36.823 -18.205 -52.395 1.00 87.25 171 CYS A CA 1
ATOM 1319 C C . CYS A 1 171 ? 38.208 -18.845 -52.252 1.00 87.25 171 CYS A C 1
ATOM 1321 O O . CYS A 1 171 ? 39.134 -18.240 -51.712 1.00 87.25 171 CYS A O 1
ATOM 1323 N N . VAL A 1 172 ? 38.359 -20.077 -52.743 1.00 87.38 172 VAL A N 1
ATOM 1324 C CA . VAL A 1 172 ? 39.632 -20.824 -52.702 1.00 87.38 172 VAL A CA 1
ATOM 1325 C C . VAL A 1 172 ? 40.419 -20.695 -54.012 1.00 87.38 172 VAL A C 1
ATOM 1327 O O . VAL A 1 172 ? 41.633 -20.871 -54.002 1.00 87.38 172 VAL A O 1
ATOM 1330 N N . GLY A 1 173 ? 39.768 -20.370 -55.130 1.00 84.94 173 GLY A N 1
ATOM 1331 C CA . GLY A 1 173 ? 40.401 -20.235 -56.442 1.00 84.94 173 GLY A CA 1
ATOM 1332 C C . GLY A 1 173 ? 39.450 -20.519 -57.601 1.00 84.94 173 GLY A C 1
ATOM 1333 O O . GLY A 1 173 ? 38.283 -20.850 -57.392 1.00 84.94 173 GLY A O 1
ATOM 1334 N N . VAL A 1 174 ? 39.960 -20.376 -58.822 1.00 84.56 174 VAL A N 1
ATOM 1335 C CA . VAL A 1 174 ? 39.237 -20.673 -60.067 1.00 84.56 174 VAL A CA 1
ATOM 1336 C C . VAL A 1 174 ? 39.422 -22.141 -60.457 1.00 84.56 174 VAL A C 1
ATOM 1338 O O . VAL A 1 174 ? 40.531 -22.667 -60.389 1.00 84.56 174 VAL A O 1
ATOM 1341 N N . GLY A 1 175 ? 38.339 -22.773 -60.918 1.00 83.69 175 GLY A N 1
ATOM 1342 C CA . GLY A 1 175 ? 38.344 -24.137 -61.452 1.00 83.69 175 GLY A CA 1
ATOM 1343 C C . GLY A 1 175 ? 37.991 -25.215 -60.427 1.00 83.69 175 GLY A C 1
ATOM 1344 O O . GLY A 1 175 ? 37.716 -24.939 -59.258 1.00 83.69 175 GLY A O 1
ATOM 1345 N N . ASP A 1 176 ? 37.955 -26.461 -60.893 1.00 81.44 176 ASP A N 1
ATOM 1346 C CA . ASP A 1 176 ? 37.641 -27.612 -60.053 1.00 81.44 176 ASP A CA 1
ATOM 1347 C C . ASP A 1 176 ? 38.837 -27.989 -59.176 1.00 81.44 176 ASP A C 1
ATOM 1349 O O . ASP A 1 176 ? 39.938 -28.263 -59.656 1.00 81.44 176 ASP A O 1
ATOM 1353 N N . MET A 1 177 ? 38.607 -28.034 -57.865 1.00 85.12 177 MET A N 1
ATOM 1354 C CA . MET A 1 177 ? 39.618 -28.368 -56.867 1.00 85.12 177 MET A CA 1
ATOM 1355 C C . MET A 1 177 ? 39.118 -29.497 -55.973 1.00 85.12 177 MET A C 1
ATOM 1357 O O . MET A 1 177 ? 37.984 -29.481 -55.496 1.00 85.12 177 MET A O 1
ATOM 1361 N N . VAL A 1 178 ? 39.991 -30.462 -55.688 1.00 85.06 178 VAL A N 1
ATOM 1362 C CA . VAL A 1 178 ? 39.711 -31.504 -54.695 1.00 85.06 178 VAL A CA 1
ATOM 1363 C C . VAL A 1 178 ? 40.126 -30.986 -53.322 1.00 85.06 178 VAL A C 1
ATOM 1365 O O . VAL A 1 178 ? 41.315 -30.882 -53.023 1.00 85.06 178 VAL A O 1
ATOM 1368 N N . ILE A 1 179 ? 39.141 -30.663 -52.485 1.00 86.38 179 ILE A N 1
ATOM 1369 C CA . ILE A 1 179 ? 39.351 -30.185 -51.115 1.00 86.38 179 ILE A CA 1
ATOM 1370 C C . ILE A 1 179 ? 38.888 -31.282 -50.153 1.00 86.38 179 ILE A C 1
ATOM 1372 O O . ILE A 1 179 ? 37.690 -31.512 -49.993 1.00 86.38 179 ILE A O 1
ATOM 1376 N N . ASN A 1 180 ? 39.833 -31.969 -49.507 1.00 84.38 180 ASN A N 1
ATOM 1377 C CA . ASN A 1 180 ? 39.504 -32.969 -48.489 1.00 84.38 180 ASN A CA 1
ATOM 1378 C C . ASN A 1 180 ? 39.277 -32.300 -47.133 1.00 84.38 180 ASN A C 1
ATOM 1380 O O . ASN A 1 180 ? 39.993 -31.370 -46.764 1.00 84.38 180 ASN A O 1
ATOM 1384 N N . GLN A 1 181 ? 38.365 -32.848 -46.329 1.00 79.94 181 GLN A N 1
ATOM 1385 C CA . GLN A 1 181 ? 38.080 -32.350 -44.978 1.00 79.94 181 GLN A CA 1
ATOM 1386 C C . GLN A 1 181 ? 39.332 -32.277 -44.083 1.00 79.94 181 GLN A C 1
ATOM 1388 O O . GLN A 1 181 ? 39.477 -31.344 -43.299 1.00 79.94 181 GLN A O 1
ATOM 1393 N N . SER A 1 182 ? 40.262 -33.230 -44.222 1.00 80.44 182 SER A N 1
ATOM 1394 C CA . SER A 1 182 ? 41.521 -33.275 -43.464 1.00 80.44 182 SER A CA 1
ATOM 1395 C C . SER A 1 182 ? 42.512 -32.166 -43.829 1.00 80.44 182 SER A C 1
ATOM 1397 O O . SER A 1 182 ? 43.423 -31.879 -43.052 1.00 80.44 182 SER A O 1
ATOM 1399 N N . ASP A 1 183 ? 42.368 -31.568 -45.015 1.00 84.19 183 ASP A N 1
ATOM 1400 C CA . ASP A 1 183 ? 43.229 -30.484 -45.489 1.00 84.19 183 ASP A CA 1
ATOM 1401 C C . ASP A 1 183 ? 42.723 -29.100 -45.009 1.00 84.19 183 ASP A C 1
ATOM 1403 O O . ASP A 1 183 ? 43.481 -28.129 -45.055 1.00 84.19 183 ASP A O 1
ATOM 1407 N N . ILE A 1 184 ? 41.486 -28.999 -44.491 1.00 86.00 184 ILE A N 1
ATOM 1408 C CA . ILE A 1 184 ? 40.898 -27.746 -43.987 1.00 86.00 184 ILE A CA 1
ATOM 1409 C C . ILE A 1 184 ? 41.321 -27.507 -42.528 1.00 86.00 184 ILE A C 1
ATOM 1411 O O . ILE A 1 184 ? 41.159 -28.369 -41.658 1.00 86.00 184 ILE A O 1
ATOM 1415 N N . 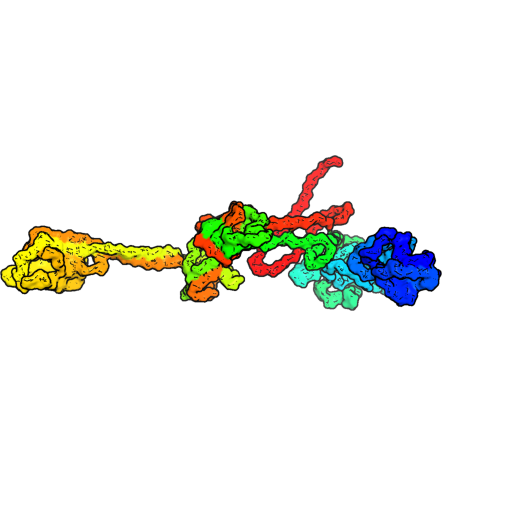LYS A 1 185 ? 41.855 -26.312 -42.247 1.00 83.25 185 LYS A N 1
ATOM 1416 C CA . LYS A 1 185 ? 42.367 -25.919 -40.925 1.00 83.25 185 LYS A CA 1
ATOM 1417 C C . LYS A 1 185 ? 41.906 -24.516 -40.535 1.00 83.25 185 LYS A C 1
ATOM 1419 O O . LYS A 1 185 ? 41.859 -23.634 -41.388 1.00 83.25 185 LYS A O 1
ATOM 1424 N N . ILE A 1 186 ? 41.654 -24.308 -39.243 1.00 80.81 186 ILE A N 1
ATOM 1425 C CA . ILE A 1 186 ? 41.497 -22.985 -38.622 1.00 80.81 186 ILE A CA 1
ATOM 1426 C C . ILE A 1 186 ? 42.760 -22.735 -37.793 1.00 80.81 186 ILE A C 1
ATOM 1428 O O . ILE A 1 186 ? 43.109 -23.520 -36.908 1.00 80.81 186 ILE A O 1
ATOM 1432 N N . GLY A 1 187 ? 43.520 -21.695 -38.146 1.00 79.94 187 GLY A N 1
ATOM 1433 C CA . GLY A 1 187 ? 44.893 -21.535 -37.663 1.00 79.94 187 GLY A CA 1
ATOM 1434 C C . GLY A 1 187 ? 45.773 -22.713 -38.106 1.00 79.94 187 GLY A C 1
ATOM 1435 O O . GLY A 1 187 ? 45.955 -22.950 -39.301 1.00 79.94 187 GLY A O 1
ATOM 1436 N N . ASN A 1 188 ? 46.308 -23.469 -37.145 1.00 79.12 188 ASN A N 1
ATOM 1437 C CA . ASN A 1 188 ? 47.057 -24.707 -37.410 1.00 79.12 188 ASN A CA 1
ATOM 1438 C C . ASN A 1 188 ? 46.257 -25.984 -37.093 1.00 79.12 188 ASN A C 1
ATOM 1440 O O . ASN A 1 188 ? 46.753 -27.088 -37.338 1.00 79.12 188 ASN A O 1
ATOM 1444 N N . THR A 1 189 ? 45.026 -25.843 -36.599 1.00 79.94 189 THR A N 1
ATOM 1445 C CA . THR A 1 189 ? 44.200 -26.942 -36.098 1.00 79.94 189 THR A CA 1
ATOM 1446 C C . THR A 1 189 ? 43.260 -27.457 -37.196 1.00 79.94 189 THR A C 1
ATOM 1448 O O . THR A 1 189 ? 42.529 -26.658 -37.785 1.00 79.94 189 THR A O 1
ATOM 1451 N N . PRO A 1 190 ? 43.252 -28.768 -37.508 1.00 83.25 190 PRO A N 1
ATOM 1452 C CA . PRO A 1 190 ? 42.282 -29.360 -38.433 1.00 83.25 190 PRO A CA 1
ATOM 1453 C C . PRO A 1 190 ? 40.839 -29.156 -37.971 1.00 83.25 190 PRO A C 1
ATOM 1455 O O . PRO A 1 190 ? 40.555 -29.287 -36.781 1.00 83.25 190 PRO A O 1
ATOM 1458 N N . ILE A 1 191 ? 39.912 -28.911 -38.905 1.00 82.56 191 ILE A N 1
ATOM 1459 C CA . ILE A 1 191 ? 38.497 -28.676 -38.559 1.00 82.56 191 ILE A CA 1
ATOM 1460 C C . ILE A 1 191 ? 37.833 -29.868 -37.852 1.00 82.56 191 ILE A C 1
ATOM 1462 O O . ILE A 1 191 ? 36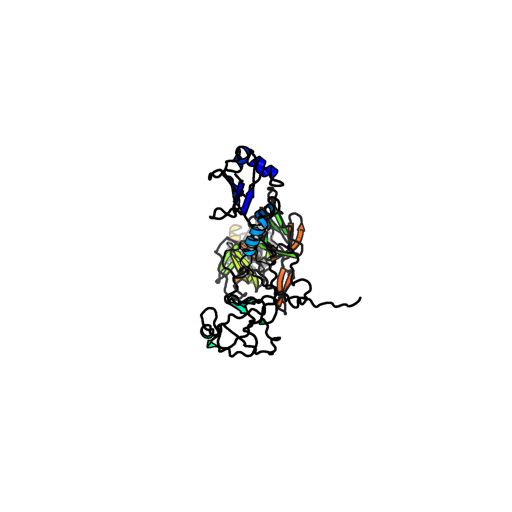.879 -29.683 -37.106 1.00 82.56 191 ILE A O 1
ATOM 1466 N N . SER A 1 192 ? 38.369 -31.082 -38.017 1.00 80.31 192 SER A N 1
ATOM 1467 C CA . SER A 1 192 ? 37.900 -32.280 -37.309 1.00 80.31 192 SER A CA 1
ATOM 1468 C C . SER A 1 192 ? 38.071 -32.203 -35.788 1.00 80.31 192 SER A C 1
ATOM 1470 O O . SER A 1 192 ? 37.353 -32.892 -35.071 1.00 80.31 192 SER A O 1
ATOM 1472 N N . ALA A 1 193 ? 38.993 -31.373 -35.288 1.00 79.56 193 ALA A N 1
ATOM 1473 C CA . ALA A 1 193 ? 39.207 -31.187 -33.854 1.00 79.56 193 ALA A CA 1
ATOM 1474 C C . ALA A 1 193 ? 38.123 -30.322 -33.186 1.00 79.56 193 ALA A C 1
ATOM 1476 O O . ALA A 1 193 ? 38.008 -30.346 -31.967 1.00 79.56 193 ALA A O 1
ATOM 1477 N N . PHE A 1 194 ? 37.333 -29.584 -33.973 1.00 77.50 194 PHE A N 1
ATOM 1478 C CA . PHE A 1 194 ? 36.277 -28.692 -33.480 1.00 77.50 194 PHE A CA 1
ATOM 1479 C C . PHE A 1 194 ? 34.889 -29.353 -33.457 1.00 77.50 194 PHE A C 1
ATOM 1481 O O . PHE A 1 194 ? 33.899 -28.697 -33.160 1.00 77.50 194 PHE A O 1
ATOM 1488 N N . GLY A 1 195 ? 34.786 -30.649 -33.777 1.00 79.56 195 GLY A N 1
ATOM 1489 C CA . GLY A 1 195 ? 33.530 -31.397 -33.682 1.00 79.56 195 GLY A CA 1
ATOM 1490 C C . GLY A 1 195 ? 32.368 -30.727 -34.426 1.00 79.56 195 GLY A C 1
ATOM 1491 O O . GLY A 1 195 ? 32.435 -30.521 -35.636 1.00 79.56 195 GLY A O 1
ATOM 1492 N N . THR A 1 196 ? 31.297 -30.415 -33.694 1.00 80.00 196 THR A N 1
ATOM 1493 C CA . THR A 1 196 ? 30.080 -29.767 -34.212 1.00 80.00 196 THR A CA 1
ATOM 1494 C C . THR A 1 196 ? 30.159 -28.241 -34.274 1.00 80.00 196 THR A C 1
ATOM 1496 O O . THR A 1 196 ? 29.252 -27.622 -34.826 1.00 80.00 196 THR A O 1
ATOM 1499 N N . ASP A 1 197 ? 31.228 -27.635 -33.755 1.00 77.19 197 ASP A N 1
ATOM 1500 C CA . ASP A 1 197 ? 31.364 -26.176 -33.644 1.00 77.19 197 ASP A CA 1
ATOM 1501 C C . ASP A 1 197 ? 31.723 -25.523 -34.990 1.00 77.19 197 ASP A C 1
ATOM 1503 O O . ASP A 1 197 ? 31.610 -24.310 -35.162 1.00 77.19 197 ASP A O 1
ATOM 1507 N N . VAL A 1 198 ? 32.130 -26.326 -35.982 1.00 81.38 198 VAL A N 1
ATOM 1508 C CA . VAL A 1 198 ? 32.449 -25.872 -37.341 1.00 81.38 198 VAL A CA 1
ATOM 1509 C C . VAL A 1 198 ? 31.566 -26.580 -38.361 1.00 81.38 198 VAL A C 1
ATOM 1511 O O . VAL A 1 198 ? 31.589 -27.802 -38.504 1.00 81.38 198 VAL A O 1
ATOM 1514 N N . ARG A 1 199 ? 30.847 -25.785 -39.156 1.00 84.75 199 ARG A N 1
ATOM 1515 C CA . ARG A 1 199 ? 30.042 -26.239 -40.298 1.00 84.75 199 ARG A CA 1
ATOM 1516 C C . ARG A 1 199 ? 30.537 -25.592 -41.587 1.00 84.75 199 ARG A C 1
ATOM 1518 O O . ARG A 1 199 ? 30.751 -24.382 -41.638 1.00 84.75 199 ARG A O 1
ATOM 1525 N N . TYR A 1 200 ? 30.692 -26.379 -42.647 1.00 87.06 200 TYR A N 1
ATOM 1526 C CA . TYR A 1 200 ? 31.148 -25.882 -43.945 1.00 87.06 200 TYR A CA 1
ATOM 1527 C C . TYR A 1 200 ? 30.381 -26.535 -45.096 1.00 87.06 200 TYR A C 1
ATOM 1529 O O . TYR A 1 200 ? 29.838 -27.630 -44.968 1.00 87.06 200 TYR A O 1
ATOM 1537 N N . THR A 1 201 ? 30.342 -25.835 -46.227 1.00 88.56 201 THR A N 1
ATOM 1538 C CA . THR A 1 201 ? 29.754 -26.306 -47.484 1.00 88.56 201 THR A CA 1
ATOM 1539 C C . THR A 1 201 ? 30.723 -25.931 -48.593 1.00 88.56 201 THR A C 1
ATOM 1541 O O . THR A 1 201 ? 31.164 -24.784 -48.646 1.00 88.56 201 THR A O 1
ATOM 1544 N N . LEU A 1 202 ? 31.093 -26.890 -49.441 1.00 88.00 202 LEU A N 1
ATOM 1545 C CA . LEU A 1 202 ? 31.934 -26.638 -50.608 1.00 88.00 202 LEU A CA 1
ATOM 1546 C C . LEU A 1 202 ? 31.037 -26.497 -51.833 1.00 88.00 202 LEU A C 1
ATOM 1548 O O . LEU A 1 202 ? 30.309 -27.425 -52.180 1.00 88.00 202 LEU A O 1
ATOM 1552 N N . TYR A 1 203 ? 31.102 -25.336 -52.472 1.00 88.88 203 TYR A N 1
ATOM 1553 C CA . TYR A 1 203 ? 30.374 -25.057 -53.700 1.00 88.88 203 TYR A CA 1
ATOM 1554 C C . TYR A 1 203 ? 31.312 -25.257 -54.897 1.00 88.88 203 TYR A C 1
ATOM 1556 O O . TYR A 1 203 ? 32.337 -24.573 -54.960 1.00 88.88 203 TYR A O 1
ATOM 1564 N N . PRO A 1 204 ? 31.016 -26.187 -55.825 1.00 88.06 204 PRO A N 1
ATOM 1565 C CA . PRO A 1 204 ? 31.807 -26.332 -57.041 1.00 88.06 204 PRO A CA 1
ATOM 1566 C C . PRO A 1 204 ? 31.583 -25.139 -57.989 1.00 88.06 204 PRO A C 1
ATOM 1568 O O . PRO A 1 204 ? 30.573 -24.432 -57.866 1.00 88.06 204 PRO A O 1
ATOM 1571 N N . PRO A 1 205 ? 32.486 -24.912 -58.960 1.00 86.12 205 PRO A N 1
ATOM 1572 C CA . PRO A 1 205 ? 32.296 -23.899 -59.992 1.00 86.12 205 PRO A CA 1
ATOM 1573 C C . PRO A 1 205 ? 30.920 -24.012 -60.668 1.00 86.12 205 PRO A C 1
ATOM 1575 O O . PRO A 1 205 ? 30.493 -25.092 -61.070 1.00 86.12 205 PRO A O 1
ATOM 1578 N N . GLY A 1 206 ? 30.209 -22.888 -60.783 1.00 83.31 206 GLY A N 1
ATOM 1579 C CA . GLY A 1 206 ? 28.875 -22.827 -61.394 1.00 83.31 206 GLY A CA 1
ATOM 1580 C C . GLY A 1 206 ? 27.704 -23.230 -60.486 1.00 83.31 206 GLY A C 1
ATOM 1581 O O . GLY A 1 206 ? 26.557 -23.118 -60.917 1.00 83.31 206 GLY A O 1
ATOM 1582 N N . ALA A 1 207 ? 27.943 -23.655 -59.239 1.00 86.69 207 ALA A N 1
ATOM 1583 C CA . ALA A 1 207 ? 26.867 -23.931 -58.289 1.00 86.69 207 ALA A CA 1
ATOM 1584 C C . ALA A 1 207 ? 26.113 -22.655 -57.879 1.00 86.69 207 ALA A C 1
ATOM 1586 O O . ALA A 1 207 ? 26.703 -21.599 -57.649 1.00 86.69 207 ALA A O 1
ATOM 1587 N N . THR A 1 208 ? 24.790 -22.762 -57.742 1.00 84.81 208 THR A N 1
ATOM 1588 C CA . THR A 1 208 ? 23.956 -21.674 -57.222 1.00 84.81 208 THR A CA 1
ATOM 1589 C C . THR A 1 208 ? 24.095 -21.576 -55.708 1.00 84.81 208 THR A C 1
ATOM 1591 O O . THR A 1 208 ? 23.893 -22.556 -54.996 1.00 84.81 208 THR A O 1
ATOM 1594 N N . VAL A 1 209 ? 24.385 -20.371 -55.218 1.00 86.44 209 VAL A N 1
ATOM 1595 C CA . VAL A 1 209 ? 24.590 -20.090 -53.786 1.00 86.44 209 VAL A CA 1
ATOM 1596 C C . VAL A 1 209 ? 23.518 -19.170 -53.188 1.00 86.44 209 VAL A C 1
ATOM 1598 O O . VAL A 1 209 ? 23.586 -18.817 -52.019 1.00 86.44 209 VAL A O 1
ATOM 1601 N N . SER A 1 210 ? 22.489 -18.814 -53.963 1.00 79.50 210 SER A N 1
ATOM 1602 C CA . SER A 1 210 ? 21.468 -17.818 -53.597 1.00 79.50 210 SER A CA 1
ATOM 1603 C C . SER A 1 210 ? 20.594 -18.177 -52.389 1.00 79.50 210 SER A C 1
ATOM 1605 O O . SER A 1 210 ? 19.862 -17.322 -51.907 1.00 79.50 210 SER A O 1
ATOM 1607 N N . GLY A 1 211 ? 20.611 -19.432 -51.931 1.00 78.88 211 GLY A N 1
ATOM 1608 C CA . GLY A 1 211 ? 19.878 -19.883 -50.741 1.00 78.88 211 GLY A CA 1
ATOM 1609 C C . GLY A 1 211 ? 20.715 -19.911 -49.459 1.00 78.88 211 GLY A C 1
ATOM 1610 O O . GLY A 1 211 ? 20.199 -20.292 -48.412 1.00 78.88 211 GLY A O 1
ATOM 1611 N N . ASP A 1 212 ? 22.003 -19.569 -49.531 1.00 83.31 212 ASP A N 1
ATOM 1612 C CA . ASP A 1 212 ? 22.900 -19.583 -48.380 1.00 83.31 212 ASP A CA 1
ATOM 1613 C C . ASP A 1 212 ? 23.004 -18.180 -47.782 1.00 83.31 212 ASP A C 1
ATOM 1615 O O . ASP A 1 212 ? 23.524 -17.262 -48.417 1.00 83.31 212 ASP A O 1
ATOM 1619 N N . THR A 1 213 ? 22.559 -18.020 -46.537 1.00 78.94 213 THR A N 1
ATOM 1620 C CA . THR A 1 213 ? 22.571 -16.732 -45.825 1.00 78.94 213 THR A CA 1
ATOM 1621 C C . THR A 1 213 ? 23.979 -16.147 -45.682 1.00 78.94 213 THR A C 1
ATOM 1623 O O . THR A 1 213 ? 24.135 -14.955 -45.458 1.00 78.94 213 THR A O 1
ATOM 1626 N N . ARG A 1 214 ? 25.038 -16.962 -45.820 1.00 82.88 214 ARG A N 1
ATOM 1627 C CA . ARG A 1 214 ? 26.437 -16.490 -45.818 1.00 82.88 214 ARG A CA 1
ATOM 1628 C C . ARG A 1 214 ? 26.791 -15.670 -47.063 1.00 82.88 214 ARG A C 1
ATOM 1630 O O . ARG A 1 214 ? 27.826 -15.016 -47.073 1.00 82.88 214 ARG A O 1
ATOM 1637 N N . THR A 1 215 ? 25.967 -15.725 -48.109 1.00 81.56 215 THR A N 1
ATOM 1638 C CA . THR A 1 215 ? 26.150 -14.955 -49.351 1.00 81.56 215 THR A CA 1
ATOM 1639 C C . THR A 1 215 ? 25.494 -13.579 -49.310 1.00 81.56 215 THR A C 1
ATOM 1641 O O . THR A 1 215 ? 25.669 -12.789 -50.238 1.00 81.56 215 THR A O 1
ATOM 1644 N N . GLU A 1 216 ? 24.757 -13.280 -48.241 1.00 79.38 216 GLU A N 1
ATOM 1645 C CA . GLU A 1 216 ? 24.165 -11.970 -48.011 1.00 79.38 216 GLU A CA 1
ATOM 1646 C C . GLU A 1 216 ? 25.264 -10.946 -47.713 1.00 79.38 216 GLU A C 1
ATOM 1648 O O . GLU A 1 216 ? 26.158 -11.185 -46.899 1.00 79.38 216 GLU A O 1
ATOM 1653 N N . ASN A 1 217 ? 25.192 -9.789 -48.371 1.00 73.75 217 ASN A N 1
ATOM 1654 C CA . ASN A 1 217 ? 26.111 -8.692 -48.109 1.00 73.75 217 ASN A CA 1
ATOM 1655 C C . ASN A 1 217 ? 25.555 -7.812 -46.986 1.00 73.75 217 ASN A C 1
ATOM 1657 O O . ASN A 1 217 ? 24.567 -7.103 -47.184 1.00 73.75 217 ASN A O 1
ATOM 1661 N N . TRP A 1 218 ? 26.202 -7.856 -45.826 1.00 72.94 218 TRP A N 1
ATOM 1662 C CA . TRP A 1 218 ? 25.845 -7.049 -44.667 1.00 72.94 218 TRP A CA 1
ATOM 1663 C C . TRP A 1 218 ? 26.710 -5.793 -44.626 1.00 72.94 218 TRP A C 1
ATOM 1665 O O . TRP A 1 218 ? 27.935 -5.878 -44.598 1.00 72.94 218 TRP A O 1
ATOM 1675 N N . PHE A 1 219 ? 26.066 -4.628 -44.620 1.00 67.12 219 PHE A N 1
ATOM 1676 C CA . PHE A 1 219 ? 26.731 -3.361 -44.344 1.00 67.12 219 PHE A CA 1
ATOM 1677 C C . PHE A 1 219 ? 26.592 -3.061 -42.853 1.00 67.12 219 PHE A C 1
ATOM 1679 O O . PHE A 1 219 ? 25.483 -2.849 -42.365 1.00 67.12 219 PHE A O 1
ATOM 1686 N N . ASN A 1 220 ? 27.710 -3.059 -42.131 1.00 63.84 220 ASN A N 1
ATOM 1687 C CA . ASN A 1 220 ? 27.724 -2.624 -40.739 1.00 63.84 220 ASN A CA 1
ATOM 1688 C C . ASN A 1 220 ? 27.818 -1.101 -40.717 1.00 63.84 220 ASN A C 1
ATOM 1690 O O . ASN A 1 220 ? 28.792 -0.570 -41.241 1.00 63.84 220 ASN A O 1
ATOM 1694 N N . SER A 1 221 ? 26.848 -0.419 -40.107 1.00 61.47 221 SER A N 1
ATOM 1695 C CA . SER A 1 221 ? 26.900 1.028 -39.875 1.00 61.47 221 SER A CA 1
ATOM 1696 C C . SER A 1 221 ? 27.946 1.326 -38.791 1.00 61.47 221 SER A C 1
ATOM 1698 O O . SER A 1 221 ? 27.662 1.111 -37.613 1.00 61.47 221 SER A O 1
ATOM 1700 N N . PRO A 1 222 ? 29.159 1.799 -39.143 1.00 55.75 222 PRO A N 1
ATOM 1701 C CA . PRO A 1 222 ? 30.243 1.983 -38.174 1.00 55.75 222 PRO A CA 1
ATOM 1702 C C . PRO A 1 222 ? 30.012 3.202 -37.269 1.00 55.75 222 PRO A C 1
ATOM 1704 O O . PRO A 1 222 ? 30.692 3.366 -36.264 1.00 55.75 222 PRO A O 1
ATOM 1707 N N . GLU A 1 223 ? 29.052 4.053 -37.632 1.00 51.09 223 GLU A N 1
ATOM 1708 C CA . GLU A 1 223 ? 28.628 5.234 -36.880 1.00 51.09 223 GLU A CA 1
ATOM 1709 C C . GLU A 1 223 ? 27.838 4.868 -35.614 1.00 51.09 223 GLU A C 1
ATOM 1711 O O . GLU A 1 223 ? 27.708 5.705 -34.727 1.00 51.09 223 GLU A O 1
ATOM 1716 N N . VAL A 1 224 ? 27.332 3.631 -35.518 1.00 53.09 224 VAL A N 1
ATOM 1717 C CA . VAL A 1 224 ? 26.497 3.140 -34.416 1.00 53.09 224 VAL A CA 1
ATOM 1718 C C . VAL A 1 224 ? 27.337 2.219 -33.526 1.00 53.09 224 VAL A C 1
ATOM 1720 O O . VAL A 1 224 ? 27.685 1.109 -33.930 1.00 53.09 224 VAL A O 1
ATOM 1723 N N . GLY A 1 225 ? 27.674 2.670 -32.314 1.00 49.47 225 GLY A N 1
ATOM 1724 C CA . GLY A 1 225 ? 28.533 1.936 -31.378 1.00 49.47 225 GLY A CA 1
ATOM 1725 C C . GLY A 1 225 ? 28.144 2.131 -29.910 1.00 49.47 225 GLY A C 1
ATOM 1726 O O . GLY A 1 225 ? 27.538 3.134 -29.549 1.00 49.47 225 GLY A O 1
ATOM 1727 N N . ASN A 1 226 ? 28.493 1.160 -29.058 1.00 43.12 226 ASN A N 1
ATOM 1728 C CA . ASN A 1 226 ? 28.226 1.198 -27.616 1.00 43.12 226 ASN A CA 1
ATOM 1729 C C . ASN A 1 226 ? 29.067 2.299 -26.943 1.00 43.12 226 ASN A C 1
ATOM 1731 O O . ASN A 1 226 ? 30.293 2.198 -26.879 1.00 43.12 226 ASN A O 1
ATOM 1735 N N . THR A 1 227 ? 28.420 3.359 -26.461 1.00 45.84 227 THR A N 1
ATOM 1736 C CA . THR A 1 227 ? 29.084 4.566 -25.954 1.00 45.84 227 THR A CA 1
ATOM 1737 C C . THR A 1 227 ? 29.178 4.545 -24.424 1.00 45.84 227 THR A C 1
ATOM 1739 O O . THR A 1 227 ? 28.523 5.292 -23.715 1.00 45.84 227 THR A O 1
ATOM 1742 N N . GLY A 1 228 ? 30.027 3.662 -23.886 1.00 37.19 228 GLY A N 1
ATOM 1743 C CA . GLY A 1 228 ? 30.435 3.700 -22.470 1.00 37.19 228 GLY A CA 1
ATOM 1744 C C . GLY A 1 228 ? 31.755 4.443 -22.216 1.00 37.19 228 GLY A C 1
ATOM 1745 O O . GLY A 1 228 ? 32.127 4.679 -21.070 1.00 37.19 228 GLY A O 1
ATOM 1746 N N . SER A 1 229 ? 32.506 4.786 -23.267 1.00 40.91 229 SER A N 1
ATOM 1747 C CA . SER A 1 229 ? 33.886 5.270 -23.124 1.00 40.91 229 SER A CA 1
ATOM 1748 C C . SER A 1 229 ? 34.317 6.206 -24.258 1.00 40.91 229 SER A C 1
ATOM 1750 O O . SER A 1 229 ? 35.248 5.913 -25.007 1.00 40.91 229 SER A O 1
ATOM 1752 N N . GLY A 1 230 ? 33.622 7.339 -24.382 1.00 40.09 230 GLY A N 1
ATOM 1753 C CA . GLY A 1 230 ? 34.168 8.627 -24.835 1.00 40.09 230 GLY A CA 1
ATOM 1754 C C . GLY A 1 230 ? 35.165 8.648 -26.001 1.00 40.09 230 GLY A C 1
ATOM 1755 O O . GLY A 1 230 ? 36.184 9.323 -25.894 1.00 40.09 230 GLY A O 1
ATOM 1756 N N . THR A 1 231 ? 34.901 7.966 -27.118 1.00 35.69 231 THR A N 1
ATOM 1757 C CA . THR A 1 231 ? 35.640 8.188 -28.375 1.00 35.69 231 THR A CA 1
ATOM 1758 C C . THR A 1 231 ? 34.739 7.974 -29.594 1.00 35.69 231 THR A C 1
ATOM 1760 O O . THR A 1 231 ? 33.954 7.037 -29.632 1.00 35.69 231 THR A O 1
ATOM 1763 N N . ALA A 1 232 ? 34.864 8.903 -30.549 1.00 38.38 232 ALA A N 1
ATOM 1764 C CA . ALA A 1 232 ? 34.132 9.086 -31.808 1.00 38.38 232 ALA A CA 1
ATOM 1765 C C . ALA A 1 232 ? 33.244 7.924 -32.322 1.00 38.38 232 ALA A C 1
ATOM 1767 O O . ALA A 1 232 ? 33.730 6.867 -32.720 1.00 38.38 232 ALA A O 1
ATOM 1768 N N . GLY A 1 233 ? 31.950 8.232 -32.413 1.00 44.81 233 GLY A N 1
ATOM 1769 C CA . GLY A 1 233 ? 30.808 7.484 -32.953 1.00 44.81 233 GLY A CA 1
ATOM 1770 C C . GLY A 1 233 ? 29.554 8.313 -32.630 1.00 44.81 233 GLY A C 1
ATOM 1771 O O . GLY A 1 233 ? 29.647 9.192 -31.770 1.00 44.81 233 GLY A O 1
ATOM 1772 N N . LEU A 1 234 ? 28.419 8.130 -33.316 1.00 41.56 234 LEU A N 1
ATOM 1773 C CA . LEU A 1 234 ? 27.175 8.787 -32.894 1.00 41.56 234 LEU A CA 1
ATOM 1774 C C . LEU A 1 234 ? 26.885 8.296 -31.473 1.00 41.56 234 LEU A C 1
ATOM 1776 O O . LEU A 1 234 ? 26.699 7.095 -31.276 1.00 41.56 234 LEU A O 1
ATOM 1780 N N . ASP A 1 235 ? 26.946 9.210 -30.503 1.00 44.88 235 ASP A N 1
ATOM 1781 C CA . ASP A 1 235 ? 26.696 8.904 -29.101 1.00 44.88 235 ASP A CA 1
ATOM 1782 C C . ASP A 1 235 ? 25.269 8.383 -29.006 1.00 44.88 235 ASP A C 1
ATOM 1784 O O . ASP A 1 235 ? 24.296 9.124 -29.175 1.00 44.88 235 ASP A O 1
ATOM 1788 N N . LEU A 1 236 ? 25.144 7.077 -28.799 1.00 48.47 236 LEU A N 1
ATOM 1789 C CA . LEU A 1 236 ? 23.916 6.535 -28.272 1.00 48.47 236 LEU A CA 1
ATOM 1790 C C . LEU A 1 236 ? 23.980 6.869 -26.786 1.00 48.47 236 LEU A C 1
ATOM 1792 O O . LEU A 1 236 ? 24.255 5.996 -25.961 1.00 48.47 236 LEU A O 1
ATOM 1796 N N . GLY A 1 237 ? 23.716 8.141 -26.463 1.00 45.56 237 GLY A N 1
ATOM 1797 C CA . GLY A 1 237 ? 23.344 8.529 -25.115 1.00 45.56 237 GLY A CA 1
ATOM 1798 C C . GLY A 1 237 ? 22.278 7.556 -24.619 1.00 45.56 237 GLY A C 1
ATOM 1799 O O . GLY A 1 237 ? 21.566 6.934 -25.422 1.00 45.56 237 GLY A O 1
ATOM 1800 N N . SER A 1 238 ? 22.212 7.355 -23.304 1.00 45.06 238 SER A N 1
ATOM 1801 C CA . SER A 1 238 ? 21.227 6.472 -22.686 1.00 45.06 238 SER A CA 1
ATOM 1802 C C . SER A 1 238 ? 19.809 6.931 -23.050 1.00 45.06 238 SER A C 1
ATOM 1804 O O . SER A 1 238 ? 19.165 7.661 -22.319 1.00 45.06 238 SER A O 1
ATOM 1806 N N . SER A 1 239 ? 19.303 6.459 -24.187 1.00 46.25 239 SER A N 1
ATOM 1807 C CA . SER A 1 239 ? 17.926 6.638 -24.662 1.00 46.25 239 SER A CA 1
ATOM 1808 C C . SER A 1 239 ? 16.976 5.641 -23.992 1.00 46.25 239 SER A C 1
ATOM 1810 O O . SER A 1 239 ? 15.807 5.513 -24.363 1.00 46.25 239 SER A O 1
ATOM 1812 N N . GLY A 1 240 ? 17.496 4.882 -23.022 1.00 45.75 240 GLY A N 1
ATOM 1813 C CA . GLY A 1 240 ? 16.702 4.065 -22.130 1.00 45.75 240 GLY A CA 1
ATOM 1814 C C . GLY A 1 240 ? 15.985 4.954 -21.114 1.00 45.75 240 GLY A C 1
ATOM 1815 O O . GLY A 1 240 ? 16.558 5.948 -20.680 1.00 45.75 240 GLY A O 1
ATOM 1816 N N . PRO A 1 241 ? 14.754 4.600 -20.715 1.00 53.62 241 PRO A N 1
ATOM 1817 C CA . PRO A 1 241 ? 14.004 5.363 -19.728 1.00 53.62 241 PRO A CA 1
ATOM 1818 C C . PRO A 1 241 ? 14.808 5.512 -18.431 1.00 53.62 241 PRO A C 1
ATOM 1820 O O . PRO A 1 241 ? 15.029 4.530 -17.716 1.00 53.62 241 PRO A O 1
ATOM 1823 N N . GLU A 1 242 ? 15.245 6.732 -18.123 1.00 62.03 242 GLU A N 1
ATOM 1824 C CA . GLU A 1 242 ? 15.849 7.030 -16.830 1.00 62.03 242 GLU A CA 1
ATOM 1825 C C . GLU A 1 242 ? 14.767 7.017 -15.752 1.00 62.03 242 GLU A C 1
ATOM 1827 O O . GLU A 1 242 ? 13.632 7.444 -15.970 1.00 62.03 242 GLU A O 1
ATOM 1832 N N . THR A 1 243 ? 15.097 6.473 -14.581 1.00 71.50 243 THR A N 1
ATOM 1833 C CA . THR A 1 243 ? 14.198 6.563 -13.429 1.00 71.50 243 THR A CA 1
ATOM 1834 C C . THR A 1 243 ? 14.433 7.904 -12.756 1.00 71.50 243 THR A C 1
ATOM 1836 O O . THR A 1 243 ? 15.513 8.135 -12.218 1.00 71.50 243 THR A O 1
ATOM 1839 N N . VAL A 1 244 ? 13.417 8.757 -12.771 1.00 80.75 244 VAL A N 1
ATOM 1840 C CA . VAL A 1 244 ? 13.393 10.045 -12.074 1.00 80.75 244 VAL A CA 1
ATOM 1841 C C . VAL A 1 244 ? 12.508 9.938 -10.831 1.00 80.75 244 VAL A C 1
ATOM 1843 O O . VAL A 1 244 ? 11.702 9.011 -10.696 1.00 80.75 244 VAL A O 1
ATOM 1846 N N . SER A 1 245 ? 12.674 10.857 -9.885 1.00 84.88 245 SER A N 1
ATOM 1847 C CA . SER A 1 245 ? 11.952 10.847 -8.613 1.00 84.88 245 SER A CA 1
ATOM 1848 C C . SER A 1 245 ? 11.559 12.248 -8.178 1.00 84.88 245 SER A C 1
ATOM 1850 O O . SER A 1 245 ? 12.238 13.209 -8.523 1.00 84.88 245 SER A O 1
ATOM 1852 N N . ILE A 1 246 ? 10.512 12.341 -7.362 1.00 83.56 246 ILE A N 1
ATOM 1853 C CA . ILE A 1 246 ? 10.180 13.580 -6.648 1.00 83.56 246 ILE A CA 1
ATOM 1854 C C . ILE A 1 246 ? 11.277 13.888 -5.625 1.00 83.56 246 ILE A C 1
ATOM 1856 O O . ILE A 1 246 ? 11.721 12.983 -4.912 1.00 83.56 246 ILE A O 1
ATOM 1860 N N . ILE A 1 247 ? 11.672 15.158 -5.527 1.00 75.19 247 ILE A N 1
ATOM 1861 C CA . ILE A 1 247 ? 12.612 15.659 -4.519 1.00 75.19 247 ILE A CA 1
ATOM 1862 C C . ILE A 1 247 ? 11.849 16.624 -3.605 1.00 75.19 247 ILE A C 1
ATOM 1864 O O . ILE A 1 247 ? 11.528 17.735 -4.009 1.00 75.19 247 ILE A O 1
ATOM 1868 N N . ALA A 1 248 ? 11.543 16.190 -2.380 1.00 76.56 248 ALA A N 1
ATOM 1869 C CA . ALA A 1 248 ? 10.856 16.994 -1.365 1.00 76.56 248 ALA A CA 1
ATOM 1870 C C . ALA A 1 248 ? 11.270 16.564 0.049 1.00 76.56 248 ALA A C 1
ATOM 1872 O O . ALA A 1 248 ? 11.579 15.390 0.268 1.00 76.56 248 ALA A O 1
ATOM 1873 N N . ASP A 1 249 ? 11.215 17.490 1.012 1.00 79.25 249 ASP A N 1
ATOM 1874 C CA . ASP A 1 249 ? 11.498 17.190 2.423 1.00 79.25 249 ASP A CA 1
ATOM 1875 C C . ASP A 1 249 ? 10.376 16.359 3.067 1.00 79.25 249 ASP A C 1
ATOM 1877 O O . ASP A 1 249 ? 10.630 15.512 3.930 1.00 79.25 249 ASP A O 1
ATOM 1881 N N . ALA A 1 250 ? 9.126 16.574 2.644 1.00 85.25 250 ALA A N 1
ATOM 1882 C CA . ALA A 1 250 ? 8.003 15.725 3.020 1.00 85.25 250 ALA A CA 1
ATOM 1883 C C . ALA A 1 250 ? 6.935 15.635 1.922 1.00 85.25 250 ALA A C 1
ATOM 1885 O O . ALA A 1 250 ? 6.769 16.533 1.098 1.00 85.25 250 ALA A O 1
ATOM 1886 N N . LEU A 1 251 ? 6.153 14.557 1.965 1.00 90.44 251 LEU A N 1
ATOM 1887 C CA . LEU A 1 251 ? 4.988 14.335 1.115 1.00 90.44 251 LEU A CA 1
ATOM 1888 C C . LEU A 1 251 ? 3.729 14.211 1.974 1.00 90.44 251 LEU A C 1
ATOM 1890 O O . LEU A 1 251 ? 3.672 13.411 2.908 1.00 90.44 251 LEU A O 1
ATOM 1894 N N . VAL A 1 252 ? 2.702 14.986 1.647 1.00 93.12 252 VAL A N 1
ATOM 1895 C CA . VAL A 1 252 ? 1.345 14.830 2.169 1.00 93.12 252 VAL A CA 1
ATOM 1896 C C . VAL A 1 252 ? 0.564 13.978 1.187 1.00 93.12 252 VAL A C 1
ATOM 1898 O O . VAL A 1 252 ? 0.403 14.340 0.026 1.00 93.12 252 VAL A O 1
ATOM 1901 N N . MET A 1 253 ? 0.084 12.837 1.658 1.00 93.88 253 MET A N 1
ATOM 1902 C CA . MET A 1 253 ? -0.781 11.959 0.883 1.00 93.88 253 MET A CA 1
ATOM 1903 C C . MET A 1 253 ? -2.186 12.058 1.440 1.00 93.88 253 MET A C 1
ATOM 1905 O O . MET A 1 253 ? -2.365 11.888 2.643 1.00 93.88 253 MET A O 1
ATOM 1909 N N . SER A 1 254 ? -3.158 12.335 0.578 1.00 94.25 254 SER A N 1
ATOM 1910 C CA . SER A 1 254 ? -4.574 12.402 0.937 1.00 94.25 254 SER A CA 1
ATOM 1911 C C . SER A 1 254 ? -5.420 12.110 -0.287 1.00 94.25 254 SER A C 1
ATOM 1913 O O . SER A 1 254 ? -5.201 12.705 -1.344 1.00 94.25 254 SER A O 1
ATOM 1915 N N . ASP A 1 255 ? -6.395 11.217 -0.148 1.00 94.56 255 ASP A N 1
ATOM 1916 C CA . ASP A 1 255 ? -7.282 10.796 -1.229 1.00 94.56 255 ASP A CA 1
ATOM 1917 C C . ASP A 1 255 ? -6.476 10.415 -2.486 1.00 94.56 255 ASP A C 1
ATOM 1919 O O . ASP A 1 255 ? -5.617 9.539 -2.463 1.00 94.56 255 ASP A O 1
ATOM 1923 N N . ASN A 1 256 ? -6.695 11.097 -3.601 1.00 94.62 256 ASN A N 1
ATOM 1924 C CA . ASN A 1 256 ? -5.992 10.851 -4.853 1.00 94.62 256 ASN A CA 1
ATOM 1925 C C . ASN A 1 256 ? -4.753 11.732 -5.036 1.00 94.62 256 ASN A C 1
ATOM 1927 O O . ASN A 1 256 ? -4.217 11.782 -6.136 1.00 94.62 256 ASN A O 1
ATOM 1931 N N . THR A 1 257 ? -4.307 12.459 -4.015 1.00 95.06 257 THR A N 1
ATOM 1932 C CA . THR A 1 257 ? -3.269 13.487 -4.155 1.00 95.06 257 THR A CA 1
ATOM 1933 C C . THR A 1 257 ? -2.004 13.171 -3.374 1.00 95.06 257 THR A C 1
ATOM 1935 O O . THR A 1 257 ? -2.043 12.624 -2.269 1.00 95.06 257 THR A O 1
ATOM 1938 N N . ILE A 1 258 ? -0.877 13.541 -3.979 1.00 94.50 258 ILE A N 1
ATOM 1939 C CA . ILE A 1 258 ? 0.454 13.569 -3.385 1.00 94.50 258 ILE A CA 1
ATOM 1940 C C . ILE A 1 258 ? 0.933 15.017 -3.493 1.00 94.50 258 ILE A C 1
ATOM 1942 O O . ILE A 1 258 ? 1.197 15.501 -4.594 1.00 94.50 258 ILE A O 1
ATOM 1946 N N . THR A 1 259 ? 1.008 15.707 -2.362 1.00 92.19 259 THR A N 1
ATOM 1947 C CA . THR A 1 259 ? 1.392 17.119 -2.264 1.00 92.19 259 THR A CA 1
ATOM 1948 C C . THR A 1 259 ? 2.751 17.242 -1.598 1.00 92.19 259 THR A C 1
ATOM 1950 O O . THR A 1 259 ? 2.995 16.631 -0.559 1.00 92.19 259 THR A O 1
ATOM 1953 N N . LEU A 1 260 ? 3.637 18.035 -2.182 1.00 89.00 260 LEU A N 1
ATOM 1954 C CA . LEU A 1 260 ? 4.984 18.230 -1.671 1.00 89.00 260 LEU A CA 1
ATOM 1955 C C . LEU A 1 260 ? 4.971 19.330 -0.600 1.00 89.00 260 LEU A C 1
ATOM 1957 O O . LEU A 1 260 ? 4.234 20.313 -0.705 1.00 89.00 260 LEU A O 1
ATOM 1961 N N . VAL A 1 261 ? 5.737 19.133 0.474 1.00 80.50 261 VAL A N 1
ATOM 1962 C CA . VAL A 1 261 ? 5.840 20.065 1.602 1.00 80.50 261 VAL A CA 1
ATOM 1963 C C . VAL A 1 261 ? 7.292 20.470 1.793 1.00 80.50 261 VAL A C 1
ATOM 1965 O O . VAL A 1 261 ? 8.156 19.611 1.938 1.00 80.50 261 VAL A O 1
ATOM 1968 N N . ASP A 1 262 ? 7.490 21.786 1.871 1.00 63.34 262 ASP A N 1
ATOM 1969 C CA . ASP A 1 262 ? 8.781 22.471 1.975 1.00 63.34 262 ASP A CA 1
ATOM 1970 C C . ASP A 1 262 ? 9.735 22.096 0.831 1.00 63.34 262 ASP A C 1
ATOM 1972 O O . ASP A 1 262 ? 10.541 21.169 0.899 1.00 63.34 262 ASP A O 1
ATOM 1976 N N . VAL A 1 263 ? 9.599 22.839 -0.267 1.00 57.72 263 VAL A N 1
ATOM 1977 C CA . VAL A 1 263 ? 10.513 22.774 -1.405 1.00 57.72 263 VAL A CA 1
ATOM 1978 C C . VAL A 1 263 ? 11.840 23.344 -0.947 1.00 57.72 263 VAL A C 1
ATOM 1980 O O . VAL A 1 263 ? 11.908 24.534 -0.622 1.00 57.72 263 VAL A O 1
ATOM 1983 N N . SER A 1 264 ? 12.905 22.546 -0.920 1.00 49.91 264 SER A N 1
ATOM 1984 C CA . SER A 1 264 ? 14.214 23.056 -0.522 1.00 49.91 264 SER A CA 1
ATOM 1985 C C . SER A 1 264 ? 14.574 24.286 -1.367 1.00 49.91 264 SER A C 1
ATOM 1987 O O . SER A 1 264 ? 14.785 24.197 -2.575 1.00 49.91 264 SER A O 1
ATOM 1989 N N . ALA A 1 265 ? 14.658 25.454 -0.721 1.00 44.47 265 ALA A N 1
ATOM 1990 C CA . ALA A 1 265 ? 14.970 26.744 -1.343 1.00 44.47 265 ALA A CA 1
ATOM 1991 C C . ALA A 1 265 ? 16.409 26.839 -1.904 1.00 44.47 265 ALA A C 1
ATOM 1993 O O . ALA A 1 265 ? 16.837 27.901 -2.366 1.00 44.47 265 ALA A O 1
ATOM 1994 N N . SER A 1 266 ? 17.182 25.750 -1.859 1.00 47.66 266 SER A N 1
ATOM 1995 C CA . SER A 1 266 ? 18.457 25.601 -2.556 1.00 47.66 266 SER A CA 1
ATOM 1996 C C . SER A 1 266 ? 18.190 25.366 -4.040 1.00 47.66 266 SER A C 1
ATOM 1998 O O . SER A 1 266 ? 18.208 24.236 -4.512 1.00 47.66 266 SER A O 1
ATOM 2000 N N . GLY A 1 267 ? 17.880 26.459 -4.742 1.00 46.03 267 GLY A N 1
ATOM 2001 C CA . GLY A 1 267 ? 17.463 26.460 -6.140 1.00 46.03 267 GLY A CA 1
ATOM 2002 C C . GLY A 1 267 ? 18.345 25.612 -7.055 1.00 46.03 267 GLY A C 1
ATOM 2003 O O . GLY A 1 267 ? 19.563 25.787 -7.089 1.00 46.03 267 GLY A O 1
ATOM 2004 N N . GLY A 1 268 ? 17.698 24.737 -7.821 1.00 44.66 268 GLY A N 1
ATOM 2005 C CA . GLY A 1 268 ? 18.337 23.970 -8.883 1.00 44.66 268 GLY A CA 1
ATOM 2006 C C . GLY A 1 268 ? 17.408 22.982 -9.574 1.00 44.66 268 GLY A C 1
ATOM 2007 O O . GLY A 1 268 ? 17.317 23.024 -10.795 1.00 44.66 268 GLY A O 1
ATOM 2008 N N . ASP A 1 269 ? 16.679 22.165 -8.813 1.00 52.28 269 ASP A N 1
ATOM 2009 C CA . ASP A 1 269 ? 16.077 20.951 -9.370 1.00 52.28 269 ASP A CA 1
ATOM 2010 C C . ASP A 1 269 ? 14.544 21.016 -9.335 1.00 52.28 269 ASP A C 1
ATOM 2012 O O . ASP A 1 269 ? 13.940 21.471 -8.361 1.00 52.28 269 ASP A O 1
ATOM 2016 N N . GLU A 1 270 ? 13.908 20.620 -10.435 1.00 54.72 270 GLU A N 1
ATOM 2017 C CA . GLU A 1 270 ? 12.453 20.587 -10.569 1.00 54.72 270 GLU A CA 1
ATOM 2018 C C . GLU A 1 270 ? 11.851 19.596 -9.559 1.00 54.72 270 GLU A C 1
ATOM 2020 O O . GLU A 1 270 ? 12.200 18.418 -9.523 1.00 54.72 270 GLU A O 1
ATOM 2025 N N . GLU A 1 271 ? 10.954 20.099 -8.711 1.00 75.31 271 GLU A N 1
ATOM 2026 C CA . GLU A 1 271 ? 10.414 19.395 -7.540 1.00 75.31 271 GLU A CA 1
ATOM 2027 C C . GLU A 1 271 ? 9.594 18.146 -7.913 1.00 75.31 271 GLU A C 1
ATOM 2029 O O . GLU A 1 271 ? 9.687 17.084 -7.291 1.00 75.31 271 GLU A O 1
ATOM 2034 N N . ILE A 1 272 ? 8.824 18.282 -8.992 1.00 83.25 272 ILE A N 1
ATOM 2035 C CA . ILE A 1 272 ? 8.203 17.198 -9.745 1.00 83.25 272 ILE A CA 1
ATOM 2036 C C . ILE A 1 272 ? 8.964 17.124 -11.073 1.00 83.25 272 ILE A C 1
ATOM 2038 O O . ILE A 1 272 ? 9.084 18.164 -11.728 1.00 83.25 272 ILE A O 1
ATOM 2042 N N . PRO A 1 273 ? 9.446 15.941 -11.501 1.00 82.75 273 PRO A N 1
ATOM 2043 C CA . PRO A 1 273 ? 10.152 15.807 -12.769 1.00 82.75 273 PRO A CA 1
ATOM 2044 C C . PRO A 1 273 ? 9.342 16.404 -13.933 1.00 82.75 273 PRO A C 1
ATOM 2046 O O . PRO A 1 273 ? 8.182 16.019 -14.114 1.00 82.75 273 PRO A O 1
ATOM 2049 N N . PRO A 1 274 ? 9.918 17.313 -14.743 1.00 79.19 274 PRO A N 1
ATOM 2050 C CA . PRO A 1 274 ? 9.200 17.988 -15.829 1.00 79.19 274 PRO A CA 1
ATOM 2051 C C . PRO A 1 274 ? 8.800 17.014 -16.940 1.00 79.19 274 PRO A C 1
ATOM 2053 O O . PRO A 1 274 ? 7.882 17.290 -17.710 1.00 79.19 274 PRO A O 1
ATOM 2056 N N . SER A 1 275 ? 9.490 15.875 -17.008 1.00 78.38 275 SER A N 1
ATOM 2057 C CA . SER A 1 275 ? 9.222 14.802 -17.948 1.00 78.38 275 SER A CA 1
ATOM 2058 C C . SER A 1 275 ? 7.937 14.049 -17.628 1.00 78.38 275 SER A C 1
ATOM 2060 O O . SER A 1 275 ? 7.418 13.354 -18.490 1.00 78.38 275 SER A O 1
ATOM 2062 N N . TRP A 1 276 ? 7.382 14.169 -16.419 1.00 86.75 276 TRP A N 1
ATOM 2063 C CA . TRP A 1 276 ? 6.120 13.516 -16.091 1.00 86.75 276 TRP A CA 1
ATOM 2064 C C . TRP A 1 276 ? 4.930 14.278 -16.657 1.00 86.75 276 TRP A C 1
ATOM 2066 O O . TRP A 1 276 ? 4.778 15.487 -16.487 1.00 86.75 276 TRP A O 1
ATOM 2076 N N . THR A 1 277 ? 4.027 13.537 -17.290 1.00 86.31 277 THR A N 1
ATOM 2077 C CA . THR A 1 277 ? 2.810 14.063 -17.903 1.00 86.31 277 THR A CA 1
ATOM 2078 C C . THR A 1 277 ? 1.577 13.292 -17.425 1.00 86.31 277 THR A C 1
ATOM 2080 O O . THR A 1 277 ? 1.648 12.304 -16.692 1.00 86.31 277 THR A O 1
ATOM 2083 N N . VAL A 1 278 ? 0.383 13.756 -17.799 1.00 87.88 278 VAL A N 1
ATOM 2084 C CA . VAL A 1 278 ? -0.840 12.990 -17.526 1.00 87.88 278 VAL A CA 1
ATOM 2085 C C . VAL A 1 278 ? -0.772 11.662 -18.281 1.00 87.88 278 VAL A C 1
ATOM 2087 O O . VAL A 1 278 ? -0.651 11.640 -19.503 1.00 87.88 278 VAL A O 1
ATOM 2090 N N . GLY A 1 279 ? -0.897 10.556 -17.550 1.00 83.19 279 GLY A N 1
ATOM 2091 C CA . GLY A 1 279 ? -0.767 9.199 -18.073 1.00 83.19 279 GLY A CA 1
ATOM 2092 C C . GLY A 1 279 ? 0.514 8.477 -17.653 1.00 83.19 279 GLY A C 1
ATOM 2093 O O . GLY A 1 279 ? 0.537 7.247 -17.749 1.00 83.19 279 GLY A O 1
ATOM 2094 N N . THR A 1 280 ? 1.527 9.184 -17.138 1.00 83.25 280 THR A N 1
ATOM 2095 C CA . THR A 1 280 ? 2.762 8.569 -16.629 1.00 83.25 280 THR A CA 1
ATOM 2096 C C . THR A 1 280 ? 2.451 7.622 -15.471 1.00 83.25 280 THR A C 1
ATOM 2098 O O . THR A 1 280 ? 1.622 7.920 -14.604 1.00 83.25 280 THR A O 1
ATOM 2101 N N . VAL A 1 281 ? 3.108 6.460 -15.458 1.00 87.12 281 VAL A N 1
ATOM 2102 C CA . VAL A 1 281 ? 3.006 5.484 -14.366 1.00 87.12 281 VAL A CA 1
ATOM 2103 C C . VAL A 1 281 ? 4.168 5.696 -13.406 1.00 87.12 281 VAL A C 1
ATOM 2105 O O . VAL A 1 281 ? 5.332 5.615 -13.796 1.00 87.12 281 VAL A O 1
ATOM 2108 N N . ILE A 1 282 ? 3.834 5.931 -12.144 1.00 88.44 282 ILE A N 1
ATOM 2109 C CA . ILE A 1 282 ? 4.775 6.142 -11.049 1.00 88.44 282 ILE A CA 1
ATOM 2110 C C . ILE A 1 282 ? 4.636 5.029 -10.011 1.00 88.44 282 ILE A C 1
ATOM 2112 O O . ILE A 1 282 ? 3.561 4.463 -9.820 1.00 88.44 282 ILE A O 1
ATOM 2116 N N . THR A 1 283 ? 5.723 4.733 -9.318 1.00 90.44 283 THR A N 1
ATOM 2117 C CA . THR A 1 283 ? 5.782 3.841 -8.165 1.00 90.44 283 THR A CA 1
ATOM 2118 C C . THR A 1 283 ? 5.801 4.683 -6.897 1.00 90.44 283 THR A C 1
ATOM 2120 O O . THR A 1 283 ? 6.688 5.520 -6.724 1.00 90.44 283 THR A O 1
ATOM 2123 N N . VAL A 1 284 ? 4.844 4.452 -5.999 1.00 92.06 284 VAL A N 1
ATOM 2124 C CA . VAL A 1 284 ? 4.686 5.213 -4.753 1.00 92.06 284 VAL A CA 1
ATOM 2125 C C . VAL A 1 284 ? 4.891 4.290 -3.560 1.00 92.06 284 VAL A C 1
ATOM 2127 O O . VAL A 1 284 ? 4.066 3.427 -3.269 1.00 92.06 284 VAL A O 1
ATOM 2130 N N . LEU A 1 285 ? 5.983 4.492 -2.829 1.00 92.50 285 LEU A N 1
ATOM 2131 C CA . LEU A 1 285 ? 6.217 3.859 -1.537 1.00 92.50 285 LEU A CA 1
ATOM 2132 C C . LEU A 1 285 ? 5.772 4.826 -0.440 1.00 92.50 285 LEU A C 1
ATOM 2134 O O . LEU A 1 285 ? 6.427 5.835 -0.188 1.00 92.50 285 LEU A O 1
ATOM 2138 N N . ALA A 1 286 ? 4.651 4.499 0.201 1.00 92.62 286 ALA A N 1
ATOM 2139 C CA . ALA A 1 286 ? 4.020 5.290 1.251 1.00 92.62 286 ALA A CA 1
ATOM 2140 C C . ALA A 1 286 ? 3.982 4.513 2.581 1.00 92.62 286 ALA A C 1
ATOM 2142 O O . ALA A 1 286 ? 2.994 3.822 2.864 1.00 92.62 286 ALA A O 1
ATOM 2143 N N . PRO A 1 287 ? 5.034 4.586 3.418 1.00 92.44 287 PRO A N 1
ATOM 2144 C CA . PRO A 1 287 ? 5.080 3.787 4.633 1.00 92.44 287 PRO A CA 1
ATOM 2145 C C . PRO A 1 287 ? 3.946 4.125 5.611 1.00 92.44 287 PRO A C 1
ATOM 2147 O O . PRO A 1 287 ? 3.633 5.292 5.863 1.00 92.44 287 PRO A O 1
ATOM 2150 N N . ASN A 1 288 ? 3.353 3.096 6.218 1.00 93.31 288 ASN A N 1
ATOM 2151 C CA . ASN A 1 288 ? 2.454 3.232 7.365 1.00 93.31 288 ASN A CA 1
ATOM 2152 C C . ASN A 1 288 ? 2.997 2.476 8.577 1.00 93.31 288 ASN A C 1
ATOM 2154 O O . ASN A 1 288 ? 3.824 1.576 8.444 1.00 93.31 288 ASN A O 1
ATOM 2158 N N . SER A 1 289 ? 2.491 2.827 9.755 1.00 93.12 289 SER A N 1
ATOM 2159 C CA . SER A 1 289 ? 2.736 2.092 10.991 1.00 93.12 289 SER A CA 1
ATOM 2160 C C . SER A 1 289 ? 1.641 1.046 11.197 1.00 93.12 289 SER A C 1
ATOM 2162 O O . SER A 1 289 ? 0.499 1.377 11.508 1.00 93.12 289 SER A O 1
ATOM 2164 N N . TYR A 1 290 ? 2.013 -0.221 11.066 1.00 94.50 290 TYR A N 1
ATOM 2165 C CA . TYR A 1 290 ? 1.141 -1.375 11.249 1.00 94.50 290 TYR A CA 1
ATOM 2166 C C . TYR A 1 290 ? 1.452 -2.089 12.561 1.00 94.50 290 TYR A C 1
ATOM 2168 O O . TYR A 1 290 ? 2.600 -2.135 12.999 1.00 94.50 290 TYR A O 1
ATOM 2176 N N . THR A 1 291 ? 0.445 -2.696 13.188 1.00 95.69 291 THR A N 1
ATOM 2177 C CA . THR A 1 291 ? 0.686 -3.637 14.295 1.00 95.69 291 THR A CA 1
ATOM 2178 C C . THR A 1 291 ? 0.722 -5.056 13.746 1.00 95.69 291 THR A C 1
ATOM 2180 O O . THR A 1 291 ? -0.230 -5.485 13.101 1.00 95.69 291 THR A O 1
ATOM 2183 N N . VAL A 1 292 ? 1.798 -5.788 14.017 1.00 96.50 292 VAL A N 1
ATOM 2184 C CA . VAL A 1 292 ? 2.000 -7.160 13.547 1.00 96.50 292 VAL A CA 1
ATOM 2185 C C . VAL A 1 292 ? 1.940 -8.134 14.719 1.00 96.50 292 VAL A C 1
ATOM 2187 O O . VAL A 1 292 ? 2.575 -7.918 15.752 1.00 96.50 292 VAL A O 1
ATOM 2190 N N . VAL A 1 293 ? 1.192 -9.223 14.549 1.00 95.50 293 VAL A N 1
ATOM 2191 C CA . VAL A 1 293 ? 1.086 -10.327 15.517 1.00 95.50 293 VAL A CA 1
ATOM 2192 C C . VAL A 1 293 ? 1.273 -11.650 14.785 1.00 95.50 293 VAL A C 1
ATOM 2194 O O . VAL A 1 293 ? 0.709 -11.832 13.707 1.00 95.50 293 VAL A O 1
ATOM 2197 N N . SER A 1 294 ? 2.025 -12.592 15.357 1.00 93.81 294 SER A N 1
ATOM 2198 C CA . SER A 1 294 ? 2.126 -13.939 14.800 1.00 93.81 294 SER A CA 1
ATOM 2199 C C . SER A 1 294 ? 0.938 -14.788 15.246 1.00 93.81 294 SER A C 1
ATOM 2201 O O . SER A 1 294 ? 0.695 -14.981 16.438 1.00 93.81 294 SER A O 1
ATOM 2203 N N . SER A 1 295 ? 0.166 -15.307 14.294 1.00 92.56 295 SER A N 1
ATOM 2204 C CA . SER A 1 295 ? -0.957 -16.202 14.587 1.00 92.56 295 SER A CA 1
ATOM 2205 C C . SER A 1 295 ? -1.197 -17.169 13.438 1.00 92.56 295 SER A C 1
ATOM 2207 O O . SER A 1 295 ? -1.162 -16.787 12.272 1.00 92.56 295 SER A O 1
ATOM 2209 N N . GLY A 1 296 ? -1.419 -18.447 13.757 1.00 85.69 296 GLY A N 1
ATOM 2210 C CA . GLY A 1 296 ? -1.720 -19.476 12.754 1.00 85.69 296 GLY A CA 1
ATOM 2211 C C . GLY A 1 296 ? -0.625 -19.683 11.700 1.00 85.69 296 GLY A C 1
ATOM 2212 O O . GLY A 1 296 ? -0.924 -20.169 10.615 1.00 85.69 296 GLY A O 1
ATOM 2213 N N . GLY A 1 297 ? 0.622 -19.300 11.998 1.00 88.81 297 GLY A N 1
ATOM 2214 C CA . GLY A 1 297 ? 1.725 -19.331 11.035 1.00 88.81 297 GLY A CA 1
ATOM 2215 C C . GLY A 1 297 ? 1.740 -18.157 10.054 1.00 88.81 297 GLY A C 1
ATOM 2216 O O . GLY A 1 297 ? 2.427 -18.255 9.050 1.00 88.81 297 GLY A O 1
ATOM 2217 N N . TYR A 1 298 ? 1.012 -17.071 10.328 1.00 94.38 298 TYR A N 1
ATOM 2218 C CA . TYR A 1 298 ? 1.019 -15.831 9.548 1.00 94.38 298 TYR A CA 1
ATOM 2219 C C . TYR A 1 298 ? 1.511 -14.653 10.390 1.00 94.38 298 TYR A C 1
ATOM 2221 O O . TYR A 1 298 ? 1.210 -14.570 11.582 1.00 94.38 298 TYR A O 1
ATOM 2229 N N . SER A 1 299 ? 2.169 -13.689 9.744 1.00 94.81 299 SER A N 1
ATOM 2230 C CA . SER A 1 299 ? 2.232 -12.308 10.228 1.00 94.81 299 SER A CA 1
ATOM 2231 C C . SER A 1 299 ? 0.880 -11.638 9.953 1.00 94.81 299 SER A C 1
ATOM 2233 O O . SER A 1 299 ? 0.573 -11.287 8.813 1.00 94.81 299 SER A O 1
ATOM 2235 N N . VAL A 1 300 ? 0.048 -11.493 10.986 1.00 95.81 300 VAL A N 1
ATOM 2236 C CA . VAL A 1 300 ? -1.243 -10.799 10.904 1.00 95.81 300 VAL A CA 1
ATOM 2237 C C . VAL A 1 300 ? -1.006 -9.301 11.046 1.00 95.81 300 VAL A C 1
ATOM 2239 O O . VAL A 1 300 ? -0.447 -8.861 12.050 1.00 95.81 300 VAL A O 1
ATOM 2242 N N . ILE A 1 301 ? -1.427 -8.526 10.047 1.00 96.31 301 ILE A N 1
ATOM 2243 C CA . ILE A 1 301 ? -1.163 -7.087 9.949 1.00 96.31 301 ILE A CA 1
ATOM 2244 C C . ILE A 1 301 ? -2.444 -6.322 10.281 1.00 96.31 301 ILE A C 1
ATOM 2246 O O . ILE A 1 301 ? -3.457 -6.507 9.608 1.00 96.31 301 ILE A O 1
ATOM 2250 N N . TYR A 1 302 ? -2.390 -5.462 11.298 1.00 93.88 302 TYR A N 1
ATOM 2251 C CA . TYR A 1 302 ? -3.504 -4.641 11.775 1.00 93.88 302 TYR A CA 1
ATOM 2252 C C . TYR A 1 302 ? -3.296 -3.148 11.493 1.00 93.88 302 TYR A C 1
ATOM 2254 O O . TYR A 1 302 ? -2.207 -2.616 11.730 1.00 93.88 302 TYR A O 1
ATOM 2262 N N . GLY A 1 303 ? -4.400 -2.474 11.145 1.00 86.94 303 GLY A N 1
ATOM 2263 C CA . GLY A 1 303 ? -4.503 -1.014 11.011 1.00 86.94 303 GLY A CA 1
ATOM 2264 C C . GLY A 1 303 ? -4.162 -0.484 9.618 1.00 86.94 303 GLY A C 1
ATOM 2265 O O . GLY A 1 303 ? -3.295 -1.031 8.957 1.00 86.94 303 GLY A O 1
ATOM 2266 N N . GLY A 1 304 ? -4.850 0.566 9.158 1.00 83.50 304 GLY A N 1
ATOM 2267 C CA . GLY A 1 304 ? -4.538 1.256 7.896 1.00 83.50 304 GLY A CA 1
ATOM 2268 C C . GLY A 1 304 ? -4.638 0.384 6.641 1.00 83.50 304 GLY A C 1
ATOM 2269 O O . GLY A 1 304 ? -4.035 0.701 5.621 1.00 83.50 304 GLY A O 1
ATOM 2270 N N . ILE A 1 305 ? -5.360 -0.734 6.729 1.00 90.69 305 ILE A N 1
ATOM 2271 C CA . ILE A 1 305 ? -5.541 -1.695 5.639 1.00 90.69 305 ILE A CA 1
ATOM 2272 C C . ILE A 1 305 ? -6.701 -1.272 4.729 1.00 90.69 305 ILE A C 1
ATOM 2274 O O . ILE A 1 305 ? -6.796 -1.710 3.586 1.00 90.69 305 ILE A O 1
ATOM 2278 N N . GLU A 1 306 ? -7.593 -0.413 5.218 1.00 88.69 306 GLU A N 1
ATOM 2279 C CA . GLU A 1 306 ? -8.759 0.059 4.477 1.00 88.69 306 GLU A CA 1
ATOM 2280 C C . GLU A 1 306 ? -8.372 0.817 3.199 1.00 88.69 306 GLU A C 1
ATOM 2282 O O . GLU A 1 306 ? -9.036 0.651 2.179 1.00 88.69 306 GLU A O 1
ATOM 2287 N N . GLU A 1 307 ? -7.256 1.554 3.223 1.00 90.94 307 GLU A N 1
ATOM 2288 C CA . GLU A 1 307 ? -6.662 2.231 2.058 1.00 90.94 307 GLU A CA 1
ATOM 2289 C C . GLU A 1 307 ? -6.409 1.285 0.883 1.00 90.94 307 GLU A C 1
ATOM 2291 O O . GLU A 1 307 ? -6.526 1.661 -0.282 1.00 90.94 307 GLU A O 1
ATOM 2296 N N . LEU A 1 308 ? -6.082 0.029 1.179 1.00 92.06 308 LEU A N 1
ATOM 2297 C CA . LEU A 1 308 ? -5.822 -0.968 0.158 1.00 92.06 308 LEU A CA 1
ATOM 2298 C C . LEU A 1 308 ? -7.116 -1.477 -0.498 1.00 92.06 308 LEU A C 1
ATOM 2300 O O . LEU A 1 308 ? -7.055 -1.960 -1.625 1.00 92.06 308 LEU A O 1
ATOM 2304 N N . ALA A 1 309 ? -8.276 -1.360 0.155 1.00 92.62 309 ALA A N 1
ATOM 2305 C CA . ALA A 1 309 ? -9.515 -2.038 -0.240 1.00 92.62 309 ALA A CA 1
ATOM 2306 C C . ALA A 1 309 ? -9.287 -3.531 -0.582 1.00 92.62 309 ALA A C 1
ATOM 2308 O O . ALA A 1 309 ? -9.526 -3.964 -1.713 1.00 92.62 309 ALA A O 1
ATOM 2309 N N . PRO A 1 310 ? -8.767 -4.331 0.370 1.00 93.00 310 PRO A N 1
ATOM 2310 C CA . PRO A 1 310 ? -8.292 -5.679 0.088 1.00 93.00 310 PRO A CA 1
ATOM 2311 C C . PRO A 1 310 ? -9.422 -6.660 -0.236 1.00 93.00 310 PRO A C 1
ATOM 2313 O O . PRO A 1 310 ? -10.505 -6.633 0.351 1.00 93.00 310 PRO A O 1
ATOM 2316 N N . TYR A 1 311 ? -9.111 -7.622 -1.102 1.00 92.31 311 TYR A N 1
ATOM 2317 C CA . TYR A 1 311 ? -9.920 -8.812 -1.347 1.00 92.31 311 TYR A CA 1
ATOM 2318 C C . TYR A 1 311 ? -9.032 -10.060 -1.352 1.00 92.31 311 TYR A C 1
ATOM 2320 O O . TYR A 1 311 ? -7.830 -9.992 -1.600 1.00 92.31 311 TYR A O 1
ATOM 2328 N N . ILE A 1 312 ? -9.614 -11.224 -1.062 1.00 95.06 312 ILE A N 1
ATOM 2329 C CA . ILE A 1 312 ? -8.865 -12.488 -1.040 1.00 95.06 312 ILE A CA 1
ATOM 2330 C C . ILE A 1 312 ? -8.312 -12.769 -2.442 1.00 95.06 312 ILE A C 1
ATOM 2332 O O . ILE A 1 312 ? -9.067 -12.799 -3.411 1.00 95.06 312 ILE A O 1
ATOM 2336 N N . GLY A 1 313 ? -7.004 -13.003 -2.543 1.00 93.00 313 GLY A N 1
ATOM 2337 C CA . GLY A 1 313 ? -6.318 -13.208 -3.820 1.00 93.00 313 GLY A CA 1
ATOM 2338 C C . GLY A 1 313 ? -5.740 -11.940 -4.450 1.00 93.00 313 GLY A C 1
ATOM 2339 O O . GLY A 1 313 ? -5.110 -12.046 -5.498 1.00 93.00 313 GLY A O 1
ATOM 2340 N N . MET A 1 314 ? -5.909 -10.768 -3.830 1.00 92.50 314 MET A N 1
ATOM 2341 C CA . MET A 1 314 ? -5.317 -9.523 -4.319 1.00 92.50 314 MET A CA 1
ATOM 2342 C C . MET A 1 314 ? -3.780 -9.611 -4.309 1.00 92.50 314 MET A C 1
ATOM 2344 O O . MET A 1 314 ? -3.213 -9.942 -3.262 1.00 92.50 314 MET A O 1
ATOM 2348 N N . PRO A 1 315 ? -3.097 -9.337 -5.436 1.00 92.31 315 PRO A N 1
ATOM 2349 C CA . PRO A 1 315 ? -1.641 -9.322 -5.498 1.00 92.31 315 PRO A CA 1
ATOM 2350 C C . PRO A 1 315 ? -1.104 -8.000 -4.935 1.00 92.31 315 PRO A C 1
ATOM 2352 O O . PRO A 1 315 ? -1.570 -6.921 -5.303 1.00 92.31 315 PRO A O 1
ATOM 2355 N N . LEU A 1 316 ? -0.125 -8.086 -4.042 1.00 94.31 316 LEU A N 1
ATOM 2356 C CA . LEU A 1 316 ? 0.415 -6.974 -3.267 1.00 94.31 316 LEU A CA 1
ATOM 2357 C C . LEU A 1 316 ? 1.936 -6.957 -3.329 1.00 94.31 316 LEU A C 1
ATOM 2359 O O . LEU A 1 316 ? 2.564 -8.012 -3.396 1.00 94.31 316 LEU A O 1
ATOM 2363 N N . THR A 1 317 ? 2.517 -5.769 -3.203 1.00 93.19 317 THR A N 1
ATOM 2364 C CA . THR A 1 317 ? 3.952 -5.613 -2.961 1.00 93.19 317 THR A CA 1
ATOM 2365 C C . THR A 1 317 ? 4.151 -4.956 -1.602 1.00 93.19 317 THR A C 1
ATOM 2367 O O . THR A 1 317 ? 3.651 -3.860 -1.336 1.00 93.19 317 THR A O 1
ATOM 2370 N N . LEU A 1 318 ? 4.878 -5.651 -0.730 1.00 94.44 318 LEU A N 1
ATOM 2371 C CA . LEU A 1 318 ? 5.292 -5.158 0.577 1.00 94.44 318 LEU A CA 1
ATOM 2372 C C . LEU A 1 318 ? 6.752 -4.720 0.497 1.00 94.44 318 LEU A C 1
ATOM 2374 O O . LEU A 1 318 ? 7.607 -5.542 0.186 1.00 94.44 318 LEU A O 1
ATOM 2378 N N . ASN A 1 319 ? 7.038 -3.463 0.828 1.00 92.69 319 ASN A N 1
ATOM 2379 C CA . ASN A 1 319 ? 8.405 -2.962 0.948 1.00 92.69 319 ASN A CA 1
ATOM 2380 C C . ASN A 1 319 ? 8.771 -2.805 2.427 1.00 92.69 319 ASN A C 1
ATOM 2382 O O . ASN A 1 319 ? 8.199 -1.963 3.123 1.00 92.69 319 ASN A O 1
ATOM 2386 N N . TYR A 1 320 ? 9.717 -3.614 2.909 1.00 90.50 320 TYR A N 1
ATOM 2387 C CA . TYR A 1 320 ? 10.205 -3.566 4.290 1.00 90.50 320 TYR A CA 1
ATOM 2388 C C . TYR A 1 320 ? 11.730 -3.627 4.334 1.00 90.50 320 TYR A C 1
ATOM 2390 O O . TYR A 1 320 ? 12.348 -4.534 3.769 1.00 90.50 320 TYR A O 1
ATOM 2398 N N . ASN A 1 321 ? 12.343 -2.660 5.025 1.00 85.38 321 ASN A N 1
ATOM 2399 C CA . ASN A 1 321 ? 13.798 -2.487 5.106 1.00 85.38 321 ASN A CA 1
ATOM 2400 C C . ASN A 1 321 ? 14.485 -2.496 3.725 1.00 85.38 321 ASN A C 1
ATOM 2402 O O . ASN A 1 321 ? 15.545 -3.099 3.565 1.00 85.38 321 ASN A O 1
ATOM 2406 N N . GLY A 1 322 ? 13.853 -1.878 2.721 1.00 77.44 322 GLY A N 1
ATOM 2407 C CA . GLY A 1 322 ? 14.376 -1.797 1.354 1.00 77.44 322 GLY A CA 1
ATOM 2408 C C . GLY A 1 322 ? 14.257 -3.082 0.530 1.00 77.44 322 GLY A C 1
ATOM 2409 O O . GLY A 1 322 ? 14.781 -3.124 -0.577 1.00 77.44 322 GLY A O 1
ATOM 2410 N N . ASN A 1 323 ? 13.585 -4.119 1.041 1.00 85.00 323 ASN A N 1
ATOM 2411 C CA . ASN A 1 323 ? 13.299 -5.337 0.285 1.00 85.00 323 ASN A CA 1
ATOM 2412 C C . ASN A 1 323 ? 11.834 -5.362 -0.137 1.00 85.00 323 ASN A C 1
ATOM 2414 O O . ASN A 1 323 ? 10.951 -5.162 0.703 1.00 85.00 323 ASN A O 1
ATOM 2418 N N . ASP A 1 324 ? 11.602 -5.681 -1.407 1.00 87.75 324 ASP A N 1
ATOM 2419 C CA . ASP A 1 324 ? 10.273 -5.910 -1.958 1.00 87.75 324 ASP A CA 1
ATOM 2420 C C . ASP A 1 324 ? 9.888 -7.387 -1.850 1.00 87.75 324 ASP A C 1
ATOM 2422 O O . ASP A 1 324 ? 10.653 -8.287 -2.203 1.00 87.75 324 ASP A O 1
ATOM 2426 N N . TYR A 1 325 ? 8.677 -7.630 -1.359 1.00 90.88 325 TYR A N 1
ATOM 2427 C CA . TYR A 1 325 ? 8.063 -8.945 -1.280 1.00 90.88 325 TYR A CA 1
ATOM 2428 C C . TYR A 1 325 ? 6.767 -8.941 -2.081 1.00 90.88 325 TYR A C 1
ATOM 2430 O O . TYR A 1 325 ? 5.813 -8.246 -1.722 1.00 90.88 325 TYR A O 1
ATOM 2438 N N . ASP A 1 326 ? 6.717 -9.772 -3.118 1.00 92.00 326 ASP A N 1
ATOM 2439 C CA . ASP A 1 326 ? 5.494 -10.023 -3.871 1.00 92.00 326 ASP A CA 1
ATOM 2440 C C . ASP A 1 326 ? 4.647 -11.069 -3.149 1.00 92.00 326 ASP A C 1
ATOM 2442 O O . ASP A 1 326 ? 5.041 -12.226 -2.958 1.00 92.00 326 ASP A O 1
ATOM 2446 N N . LEU A 1 327 ? 3.476 -10.633 -2.704 1.00 94.88 327 LEU A N 1
ATOM 2447 C CA . LEU A 1 327 ? 2.594 -11.369 -1.814 1.00 94.88 327 LEU A CA 1
ATOM 2448 C C . LEU A 1 327 ? 1.160 -11.332 -2.338 1.00 94.88 327 LEU A C 1
ATOM 2450 O O . LEU A 1 327 ? 0.808 -10.596 -3.254 1.00 94.88 327 LEU A O 1
ATOM 2454 N N . VAL A 1 328 ? 0.308 -12.151 -1.739 1.00 95.81 328 VAL A N 1
ATOM 2455 C CA . VAL A 1 328 ? -1.115 -12.230 -2.053 1.00 95.81 328 VAL A CA 1
ATOM 2456 C C . VAL A 1 328 ? -1.912 -12.152 -0.758 1.00 95.81 328 VAL A C 1
ATOM 2458 O O . VAL A 1 328 ? -1.532 -12.767 0.239 1.00 95.81 328 VAL A O 1
ATOM 2461 N N . THR A 1 329 ? -3.029 -11.422 -0.753 1.00 96.81 329 THR A N 1
ATOM 2462 C CA . THR A 1 329 ? -3.953 -11.411 0.390 1.00 96.81 329 THR A CA 1
ATOM 2463 C C . THR A 1 329 ? -4.552 -12.802 0.600 1.00 96.81 329 THR A C 1
ATOM 2465 O O . THR A 1 329 ? -5.346 -13.279 -0.214 1.00 96.81 329 THR A O 1
ATOM 2468 N N . ALA A 1 330 ? -4.187 -13.451 1.704 1.00 96.31 330 ALA A N 1
ATOM 2469 C CA . ALA A 1 330 ? -4.684 -14.769 2.089 1.00 96.31 330 ALA A CA 1
ATOM 2470 C C . ALA A 1 330 ? -6.031 -14.675 2.817 1.00 96.31 330 ALA A C 1
ATOM 2472 O O . ALA A 1 330 ? -6.973 -15.403 2.504 1.00 96.31 330 ALA A O 1
ATOM 2473 N N . SER A 1 331 ? -6.157 -13.728 3.747 1.00 95.31 331 SER A N 1
ATOM 2474 C CA . SER A 1 331 ? -7.421 -13.408 4.408 1.00 95.31 331 SER A CA 1
ATOM 2475 C C . SER A 1 331 ? -7.532 -11.918 4.705 1.00 95.31 331 SER A C 1
ATOM 2477 O O . SER A 1 331 ? -6.525 -11.225 4.849 1.00 95.31 331 SER A O 1
ATOM 2479 N N . TYR A 1 332 ? -8.771 -11.441 4.807 1.00 94.06 332 TYR A N 1
ATOM 2480 C CA . TYR A 1 332 ? -9.109 -10.082 5.210 1.00 94.06 332 TYR A CA 1
ATOM 2481 C C . TYR A 1 332 ? -10.299 -10.113 6.167 1.00 94.06 332 TYR A C 1
ATOM 2483 O O . TYR A 1 332 ? -11.295 -10.790 5.902 1.00 94.06 332 TYR A O 1
ATOM 2491 N N . ALA A 1 333 ? -10.196 -9.362 7.258 1.00 91.62 333 ALA A N 1
ATOM 2492 C CA . ALA A 1 333 ? -11.295 -9.070 8.159 1.00 91.62 333 ALA A CA 1
ATOM 2493 C C . ALA A 1 333 ? -11.460 -7.544 8.275 1.00 91.62 333 ALA A C 1
ATOM 2495 O O . ALA A 1 333 ? -10.503 -6.864 8.662 1.00 91.62 333 ALA A O 1
ATOM 2496 N N . PRO A 1 334 ? -12.645 -6.993 7.955 1.00 89.75 334 PRO A N 1
ATOM 2497 C CA . PRO A 1 334 ? -12.899 -5.563 8.070 1.00 89.75 334 PRO A CA 1
ATOM 2498 C C . PRO A 1 334 ? -12.971 -5.118 9.534 1.00 89.75 334 PRO A C 1
ATOM 2500 O O . PRO A 1 334 ? -13.289 -5.905 10.430 1.00 89.75 334 PRO A O 1
ATOM 2503 N N . GLY A 1 335 ? -12.703 -3.834 9.765 1.00 85.12 335 GLY A N 1
ATOM 2504 C CA . GLY A 1 335 ? -12.851 -3.222 11.079 1.00 85.12 335 GLY A CA 1
ATOM 2505 C C . GLY A 1 335 ? -14.322 -3.124 11.489 1.00 85.12 335 GLY A C 1
ATOM 2506 O O . GLY A 1 335 ? -15.168 -2.711 10.698 1.00 85.12 335 GLY A O 1
ATOM 2507 N N . VAL A 1 336 ? -14.628 -3.484 12.734 1.00 86.12 336 VAL A N 1
ATOM 2508 C CA . VAL A 1 336 ? -15.945 -3.304 13.354 1.00 86.12 336 VAL A CA 1
ATOM 2509 C C . VAL A 1 336 ? -15.766 -2.397 14.570 1.00 86.12 336 VAL A C 1
ATOM 2511 O O . VAL A 1 336 ? -15.054 -2.783 15.502 1.00 86.12 336 VAL A O 1
ATOM 2514 N N . PRO A 1 337 ? -16.381 -1.200 14.596 1.00 82.81 337 PRO A N 1
ATOM 2515 C CA . PRO A 1 337 ? -16.260 -0.309 15.740 1.00 82.81 337 PRO A CA 1
ATOM 2516 C C . PRO A 1 337 ? -16.879 -0.945 16.987 1.00 82.81 337 PRO A C 1
ATOM 2518 O O . PRO A 1 337 ? -17.823 -1.736 16.904 1.00 82.81 337 PRO A O 1
ATOM 2521 N N . ALA A 1 338 ? -16.372 -0.568 18.161 1.00 82.69 338 ALA A N 1
ATOM 2522 C CA . ALA A 1 338 ? -17.017 -0.946 19.409 1.00 82.69 338 ALA A CA 1
ATOM 2523 C C . ALA A 1 338 ? -18.439 -0.369 19.450 1.00 82.69 338 ALA A C 1
ATOM 2525 O O . ALA A 1 338 ? -18.640 0.818 19.189 1.00 82.69 338 ALA A O 1
ATOM 2526 N N . VAL A 1 339 ? -19.420 -1.192 19.817 1.00 84.25 339 VAL A N 1
ATOM 2527 C CA . VAL A 1 339 ? -20.779 -0.718 20.091 1.00 84.25 339 VAL A CA 1
ATOM 2528 C C . VAL A 1 339 ? -20.876 -0.503 21.597 1.00 84.25 339 VAL A C 1
ATOM 2530 O O . VAL A 1 339 ? -20.753 -1.480 22.342 1.00 84.25 339 VAL A O 1
ATOM 2533 N N . PRO A 1 340 ? -21.072 0.737 22.085 1.00 78.62 340 PRO A N 1
ATOM 2534 C CA . PRO A 1 340 ? -21.272 0.977 23.506 1.00 78.62 340 PRO A CA 1
ATOM 2535 C C . PRO A 1 340 ? -22.505 0.226 24.015 1.00 78.62 340 PRO A C 1
ATOM 2537 O O . PRO A 1 340 ? -23.553 0.216 23.369 1.00 78.62 340 PRO A O 1
ATOM 2540 N N . GLY A 1 341 ? -22.393 -0.382 25.196 1.00 79.81 341 GLY A N 1
ATOM 2541 C CA . GLY A 1 341 ? -23.560 -0.937 25.876 1.00 79.81 341 GLY A CA 1
ATOM 2542 C C . GLY A 1 341 ? -24.522 0.182 26.274 1.00 79.81 341 GLY A C 1
ATOM 2543 O O . GLY A 1 341 ? -24.096 1.226 26.769 1.00 79.81 341 GLY A O 1
ATOM 2544 N N . VAL A 1 342 ? -25.821 -0.032 26.077 1.00 82.94 342 VAL A N 1
ATOM 2545 C CA . VAL A 1 342 ? -26.857 0.918 26.500 1.00 82.94 342 VAL A CA 1
ATOM 2546 C C . VAL A 1 342 ? -27.385 0.485 27.864 1.00 82.94 342 VAL A C 1
ATOM 2548 O O . VAL A 1 342 ? -27.850 -0.646 28.032 1.00 82.94 342 VAL A O 1
ATOM 2551 N N . GLY A 1 343 ? -27.302 1.382 28.848 1.00 82.19 343 GLY A N 1
ATOM 2552 C CA . GLY A 1 343 ? -27.868 1.158 30.177 1.00 82.19 343 GLY A CA 1
ATOM 2553 C C . GLY A 1 343 ? -29.390 1.026 30.116 1.00 82.19 343 GLY A C 1
ATOM 2554 O O . GLY A 1 343 ? -30.060 1.846 29.494 1.00 82.19 343 GLY A O 1
ATOM 2555 N N . GLY A 1 344 ? -29.927 -0.018 30.745 1.00 87.62 344 GLY A N 1
ATOM 2556 C CA . GLY A 1 344 ? -31.365 -0.231 30.875 1.00 87.62 344 GLY A CA 1
ATOM 2557 C C . GLY A 1 344 ? -31.997 0.552 32.032 1.00 87.62 344 GLY A C 1
ATOM 2558 O O . GLY A 1 344 ? -31.356 1.388 32.672 1.00 87.62 344 GLY A O 1
ATOM 2559 N N . SER A 1 345 ? -33.241 0.206 32.359 1.00 91.88 345 SER A N 1
ATOM 2560 C CA . SER A 1 345 ? -33.963 0.668 33.551 1.00 91.88 345 SER A CA 1
ATOM 2561 C C . SER A 1 345 ? -34.543 -0.518 34.325 1.00 91.88 345 SER A C 1
ATOM 2563 O O . SER A 1 345 ? -34.971 -1.503 33.726 1.00 91.88 345 SER A O 1
ATOM 2565 N N . ALA A 1 346 ? -34.565 -0.427 35.656 1.00 92.88 346 ALA A N 1
ATOM 2566 C CA . ALA A 1 346 ? -35.121 -1.473 36.510 1.00 92.88 346 ALA A CA 1
ATOM 2567 C C . ALA A 1 346 ? -36.639 -1.597 36.337 1.00 92.88 346 ALA A C 1
ATOM 2569 O O . ALA A 1 346 ? -37.344 -0.588 36.273 1.00 92.88 346 ALA A O 1
ATOM 2570 N N . ALA A 1 347 ? -37.153 -2.824 36.349 1.00 95.56 347 ALA A N 1
ATOM 2571 C CA . ALA A 1 347 ? -38.567 -3.058 36.611 1.00 95.56 347 ALA A CA 1
ATOM 2572 C C . ALA A 1 347 ? -38.865 -2.809 38.099 1.00 95.56 347 ALA A C 1
ATOM 2574 O O . ALA A 1 347 ? -38.098 -3.257 38.959 1.00 95.56 347 ALA A O 1
ATOM 2575 N N . THR A 1 348 ? -39.960 -2.109 38.412 1.00 95.81 348 THR A N 1
ATOM 2576 C CA . THR A 1 348 ? -40.325 -1.769 39.799 1.00 95.81 348 THR A CA 1
ATOM 2577 C C . THR A 1 348 ? -41.817 -1.927 40.087 1.00 95.81 348 THR A C 1
ATOM 2579 O O . THR A 1 348 ? -42.662 -1.844 39.198 1.00 95.81 348 THR A O 1
ATOM 2582 N N . ILE A 1 349 ? -42.135 -2.141 41.360 1.00 96.62 349 ILE A N 1
ATOM 2583 C CA . ILE A 1 349 ? -43.446 -1.964 41.979 1.00 96.62 349 ILE A CA 1
ATOM 2584 C C . ILE A 1 349 ? -43.259 -0.908 43.059 1.00 96.62 349 ILE A C 1
ATOM 2586 O O . ILE A 1 349 ? -42.545 -1.157 44.030 1.00 96.62 349 ILE A O 1
ATOM 2590 N N . THR A 1 350 ? -43.913 0.238 42.925 1.00 96.50 350 THR A N 1
ATOM 2591 C CA . THR A 1 350 ? -43.803 1.345 43.876 1.00 96.50 350 THR A CA 1
ATOM 2592 C C . THR A 1 350 ? -45.127 1.528 44.612 1.00 96.50 350 THR A C 1
ATOM 2594 O O . THR A 1 350 ? -46.185 1.687 43.999 1.00 96.50 350 THR A O 1
ATOM 2597 N N . ALA A 1 351 ? -45.075 1.510 45.943 1.00 96.69 351 ALA A N 1
ATOM 2598 C CA . ALA A 1 351 ? -46.223 1.767 46.801 1.00 96.69 351 ALA A CA 1
ATOM 2599 C C . ALA A 1 351 ? -46.791 3.175 46.573 1.00 96.69 351 ALA A C 1
ATOM 2601 O O . ALA A 1 351 ? -46.055 4.150 46.408 1.00 96.69 351 ALA A O 1
ATOM 2602 N N . SER A 1 352 ? -48.116 3.304 46.626 1.00 95.94 352 SER A N 1
ATOM 2603 C CA . SER A 1 352 ? -48.798 4.588 46.462 1.00 95.94 352 SER A CA 1
ATOM 2604 C C . SER A 1 352 ? -48.787 5.441 47.724 1.00 95.94 352 SER A C 1
ATOM 2606 O O . SER A 1 352 ? -49.047 6.639 47.645 1.00 95.94 352 SER A O 1
ATOM 2608 N N . ALA A 1 353 ? -48.460 4.870 48.883 1.00 94.75 353 ALA A N 1
ATOM 2609 C CA . ALA A 1 353 ? -48.359 5.556 50.169 1.00 94.75 353 ALA A CA 1
ATOM 2610 C C . ALA A 1 353 ? -47.309 4.886 51.070 1.00 94.75 353 ALA A C 1
ATOM 2612 O O . ALA A 1 353 ? -46.837 3.789 50.775 1.00 94.75 353 ALA A O 1
ATOM 2613 N N . ALA A 1 354 ? -46.933 5.563 52.158 1.00 95.06 354 ALA A N 1
ATOM 2614 C CA . ALA A 1 354 ? -46.113 4.957 53.202 1.00 95.06 354 ALA A CA 1
ATOM 2615 C C . ALA A 1 354 ? -46.896 3.845 53.928 1.00 95.06 354 ALA A C 1
ATOM 2617 O O . ALA A 1 354 ? -48.123 3.959 54.037 1.00 95.06 354 ALA A O 1
ATOM 2618 N N . PRO A 1 355 ? -46.225 2.804 54.456 1.00 94.81 355 PRO A N 1
ATOM 2619 C CA . PRO A 1 355 ? -46.891 1.779 55.251 1.00 94.81 355 PRO A CA 1
ATOM 2620 C C . PRO A 1 355 ? -47.653 2.389 56.434 1.00 94.81 355 PRO A C 1
ATOM 2622 O O . PRO A 1 355 ? -47.112 3.205 57.181 1.00 94.81 355 PRO A O 1
ATOM 2625 N N . THR A 1 356 ? -48.907 1.983 56.623 1.00 94.56 356 THR A N 1
ATOM 2626 C CA . THR A 1 356 ? -49.739 2.423 57.760 1.00 94.56 356 THR A CA 1
ATOM 2627 C C . THR A 1 356 ? -49.525 1.563 59.006 1.00 94.56 356 THR A C 1
ATOM 2629 O O . THR A 1 356 ? -49.897 1.974 60.103 1.00 94.56 356 THR A O 1
ATOM 2632 N N . SER A 1 357 ? -48.896 0.392 58.857 1.00 92.81 357 SER A N 1
ATOM 2633 C CA . SER A 1 357 ? -48.476 -0.484 59.952 1.00 92.81 357 SER A CA 1
ATOM 2634 C C . SER A 1 357 ? -47.181 -1.221 59.601 1.00 92.81 357 SER A C 1
ATOM 2636 O O . SER A 1 357 ? -46.958 -1.589 58.448 1.00 92.81 357 SER A O 1
ATOM 2638 N N . TYR A 1 358 ? -46.360 -1.488 60.619 1.00 93.88 358 TYR A N 1
ATOM 2639 C CA . TYR A 1 358 ? -45.239 -2.438 60.563 1.00 93.88 358 TYR A CA 1
ATOM 2640 C C . TYR A 1 358 ? -45.523 -3.722 61.357 1.00 93.88 358 TYR A C 1
ATOM 2642 O O . TYR A 1 358 ? -44.692 -4.630 61.370 1.00 93.88 358 TYR A O 1
ATOM 2650 N N . ASP A 1 359 ? -46.682 -3.801 62.016 1.00 94.56 359 ASP A N 1
ATOM 2651 C CA . ASP A 1 359 ? -47.117 -4.951 62.801 1.00 94.56 359 ASP A CA 1
ATOM 2652 C C . ASP A 1 359 ? -48.159 -5.772 62.038 1.00 94.56 359 ASP A C 1
ATOM 2654 O O . ASP A 1 359 ? -49.275 -5.308 61.791 1.00 94.56 359 ASP A O 1
ATOM 2658 N N . PHE A 1 360 ? -47.769 -6.993 61.671 1.00 95.31 360 PHE A N 1
ATOM 2659 C CA . PHE A 1 360 ? -48.597 -7.982 60.982 1.00 95.31 360 PHE A CA 1
ATOM 2660 C C . PHE A 1 360 ? -48.813 -9.244 61.835 1.00 95.31 360 PHE A C 1
ATOM 2662 O O . PH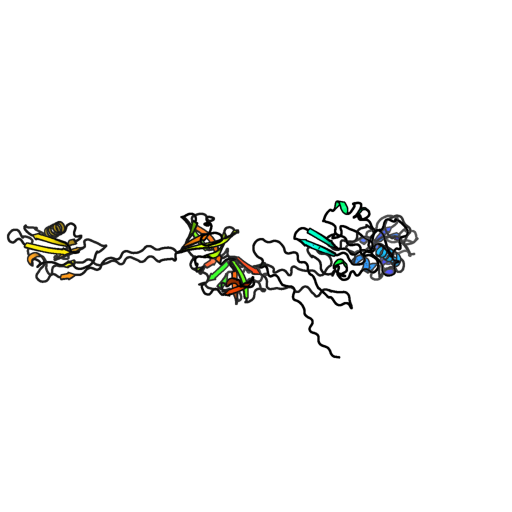E A 1 360 ? -49.232 -10.277 61.318 1.00 95.31 360 PHE A O 1
ATOM 2669 N N . SER A 1 361 ? -48.528 -9.184 63.142 1.00 94.00 361 SER A N 1
ATOM 2670 C CA . SER A 1 361 ? -48.661 -10.335 64.050 1.00 94.00 361 SER A CA 1
ATOM 2671 C C . SER A 1 361 ? -50.116 -10.738 64.318 1.00 94.00 361 SER A C 1
ATOM 2673 O O . SER A 1 361 ? -50.405 -11.914 64.531 1.00 94.00 361 SER A O 1
ATOM 2675 N N . THR A 1 362 ? -51.045 -9.778 64.284 1.00 90.00 362 THR A N 1
ATOM 2676 C CA . THR A 1 362 ? -52.480 -9.989 64.555 1.00 90.00 362 THR A CA 1
ATOM 2677 C C . THR A 1 362 ? -53.330 -10.105 63.290 1.00 90.00 362 THR A C 1
ATOM 2679 O O . THR A 1 362 ? -54.407 -10.697 63.332 1.00 90.00 362 THR A O 1
ATOM 2682 N N . ALA A 1 363 ? -52.838 -9.586 62.161 1.00 91.69 363 ALA A N 1
ATOM 2683 C CA . ALA A 1 363 ? -53.462 -9.691 60.843 1.00 91.69 363 ALA A CA 1
ATOM 2684 C C . ALA A 1 363 ? -52.398 -10.010 59.772 1.00 91.69 363 ALA A C 1
ATOM 2686 O O . ALA A 1 363 ? -51.965 -9.110 59.045 1.00 91.69 363 ALA A O 1
ATOM 2687 N N . PRO A 1 364 ? -51.949 -11.276 59.687 1.00 94.00 364 PRO A N 1
ATOM 2688 C CA . PRO A 1 364 ? -50.959 -11.691 58.703 1.00 94.00 364 PRO A CA 1
ATOM 2689 C C . PRO A 1 364 ? -51.460 -11.498 57.271 1.00 94.00 364 PRO A C 1
ATOM 2691 O O . PRO A 1 364 ? -52.630 -11.747 56.975 1.00 94.00 364 PRO A O 1
ATOM 2694 N N . VAL A 1 365 ? -50.566 -11.102 56.367 1.00 95.38 365 VAL A N 1
ATOM 2695 C CA . VAL A 1 365 ? -50.879 -10.937 54.940 1.00 95.38 365 VAL A CA 1
ATOM 2696 C C . VAL A 1 365 ? -49.887 -11.705 54.081 1.00 95.38 365 VAL A C 1
ATOM 2698 O O . VAL A 1 365 ? -48.686 -11.711 54.349 1.00 95.38 365 VAL A O 1
ATOM 2701 N N . THR A 1 366 ? -50.391 -12.322 53.016 1.00 95.50 366 THR A N 1
ATOM 2702 C CA . THR A 1 366 ? -49.577 -13.024 52.022 1.00 95.50 366 THR A CA 1
ATOM 2703 C C . THR A 1 366 ? -49.948 -12.522 50.637 1.00 95.50 366 THR A C 1
ATOM 2705 O O . THR A 1 366 ? -51.126 -12.407 50.303 1.00 95.50 366 THR A O 1
ATOM 2708 N N . PHE A 1 367 ? -48.937 -12.229 49.830 1.00 96.31 367 PHE A N 1
ATOM 2709 C CA . PHE A 1 367 ? -49.079 -11.815 48.440 1.00 96.31 367 PHE A CA 1
ATOM 2710 C C . PHE A 1 367 ? -47.975 -12.458 47.601 1.00 96.31 367 PHE A C 1
ATOM 2712 O O . PHE A 1 367 ? -46.974 -12.937 48.129 1.00 96.31 367 PHE A O 1
ATOM 2719 N N . SER A 1 368 ? -48.156 -12.499 46.286 1.00 96.44 368 SER A N 1
ATOM 2720 C CA . SER A 1 368 ? -47.180 -13.076 45.367 1.00 96.44 368 SER A CA 1
ATOM 2721 C C . SER A 1 368 ? -46.589 -12.020 44.449 1.00 96.44 368 SER A C 1
ATOM 2723 O O . SER A 1 368 ? -47.338 -11.215 43.895 1.00 96.44 368 SER A O 1
ATOM 2725 N N . ILE A 1 369 ? -45.279 -12.085 44.227 1.00 97.19 369 ILE A N 1
ATOM 2726 C CA . ILE A 1 369 ? -44.546 -11.319 43.218 1.00 97.19 369 ILE A CA 1
ATOM 2727 C C . ILE A 1 369 ? -44.087 -12.288 42.132 1.00 97.19 369 ILE A C 1
ATOM 2729 O O . ILE A 1 369 ? -43.430 -13.280 42.428 1.00 97.19 369 ILE A O 1
ATOM 2733 N N . SER A 1 370 ? -44.421 -12.017 40.877 1.00 95.44 370 SER A N 1
ATOM 2734 C CA . SER A 1 370 ? -44.008 -12.820 39.728 1.00 95.44 370 SER A CA 1
ATOM 2735 C C . SER A 1 370 ? -43.012 -12.048 38.868 1.00 95.44 370 SER A C 1
ATOM 2737 O O . SER A 1 370 ? -43.285 -10.926 38.433 1.00 95.44 370 SER A O 1
ATOM 2739 N N . TRP A 1 371 ? -41.861 -12.670 38.620 1.00 95.19 371 TRP A N 1
ATOM 2740 C CA . TRP A 1 371 ? -40.725 -12.106 37.896 1.00 95.19 371 TRP A CA 1
ATOM 2741 C C . TRP A 1 371 ? -40.052 -13.179 37.038 1.00 95.19 371 TRP A C 1
ATOM 2743 O O . TRP A 1 371 ? -39.810 -14.286 37.514 1.00 95.19 371 TRP A O 1
ATOM 2753 N N . GLN A 1 372 ? -39.781 -12.869 35.763 1.00 91.06 372 GLN A N 1
ATOM 2754 C CA . GLN A 1 372 ? -39.133 -13.783 34.801 1.00 91.06 372 GLN A CA 1
ATOM 2755 C C . GLN A 1 372 ? -39.762 -15.196 34.772 1.00 91.06 372 GLN A C 1
ATOM 2757 O O . GLN A 1 372 ? -39.071 -16.211 34.738 1.00 91.06 372 GLN A O 1
ATOM 2762 N N . GLY A 1 373 ? -41.097 -15.270 34.837 1.00 89.06 373 GLY A N 1
ATOM 2763 C CA . GLY A 1 373 ? -41.844 -16.535 34.819 1.00 89.06 373 GLY A CA 1
ATOM 2764 C C . GLY A 1 373 ? -41.835 -17.331 36.131 1.00 89.06 373 GLY A C 1
ATOM 2765 O O . GLY A 1 373 ? -42.449 -18.393 36.183 1.00 89.06 373 GLY A O 1
ATOM 2766 N N . THR A 1 374 ? -41.194 -16.828 37.191 1.00 93.88 374 THR A N 1
ATOM 2767 C CA . THR A 1 374 ? -41.183 -17.445 38.527 1.00 93.88 374 THR A CA 1
ATOM 2768 C C . THR A 1 374 ? -42.013 -16.619 39.507 1.00 93.88 374 THR A C 1
ATOM 2770 O O . THR A 1 374 ? -41.906 -15.394 39.538 1.00 93.88 374 THR A O 1
ATOM 2773 N N . THR A 1 375 ? -42.832 -17.283 40.323 1.00 95.56 375 THR A N 1
ATOM 2774 C CA . THR A 1 375 ? -43.671 -16.639 41.342 1.00 95.56 375 THR A CA 1
ATOM 2775 C C . THR A 1 375 ? -43.102 -16.872 42.738 1.00 95.56 375 THR A C 1
ATOM 2777 O O . THR A 1 375 ? -42.913 -18.010 43.162 1.00 95.56 375 THR A O 1
ATOM 2780 N N . TYR A 1 376 ? -42.876 -15.784 43.466 1.00 96.12 376 TYR A N 1
ATOM 2781 C CA . TYR A 1 376 ? -42.363 -15.746 44.830 1.00 96.12 376 TYR A CA 1
ATOM 2782 C C . TYR A 1 376 ? -43.492 -15.357 45.783 1.00 96.12 376 TYR A C 1
ATOM 2784 O O . TYR A 1 376 ? -44.139 -14.324 45.598 1.00 96.12 376 TYR A O 1
ATOM 2792 N N . ALA A 1 377 ? -43.741 -16.177 46.801 1.00 95.81 377 ALA A N 1
ATOM 2793 C CA . ALA A 1 377 ? -44.696 -15.853 47.854 1.00 95.81 377 ALA A CA 1
ATOM 2794 C C . ALA A 1 377 ? -44.007 -15.024 48.945 1.00 95.81 377 ALA A C 1
ATOM 2796 O O . ALA A 1 377 ? -42.982 -15.435 49.483 1.00 95.81 377 ALA A O 1
ATOM 2797 N N . VAL A 1 378 ? -44.593 -13.880 49.290 1.00 96.88 378 VAL A N 1
ATOM 2798 C CA . VAL A 1 378 ? -44.142 -13.003 50.371 1.00 96.88 378 VAL A CA 1
ATOM 2799 C C . VAL A 1 378 ? -45.214 -12.990 51.451 1.00 96.88 378 VAL A C 1
ATOM 2801 O O . VAL A 1 378 ? -46.371 -12.664 51.188 1.00 96.88 378 VAL A O 1
ATOM 2804 N N . SER A 1 379 ? -44.835 -13.359 52.671 1.00 96.44 379 SER A N 1
ATOM 2805 C CA . SER A 1 379 ? -45.709 -13.378 53.842 1.00 96.44 379 SER A CA 1
ATOM 2806 C C . SER A 1 379 ? -45.182 -12.438 54.920 1.00 96.44 379 SER A C 1
ATOM 2808 O O . SER A 1 379 ? -44.010 -12.490 55.297 1.00 96.44 379 SER A O 1
ATOM 2810 N N . LEU A 1 380 ? -46.068 -11.585 55.424 1.00 96.00 380 LEU A N 1
ATOM 2811 C CA . LEU A 1 380 ? -45.821 -10.669 56.530 1.00 96.00 380 LEU A CA 1
ATOM 2812 C C . LEU A 1 380 ? -46.652 -11.145 57.724 1.00 96.00 380 LEU A C 1
ATOM 2814 O O . LEU A 1 380 ? -47.879 -11.128 57.660 1.00 96.00 380 LEU A O 1
ATOM 2818 N N . VAL A 1 381 ? -45.989 -11.625 58.781 1.00 96.38 381 VAL A N 1
ATOM 2819 C CA . VAL A 1 381 ? -46.647 -12.370 59.882 1.00 96.38 381 VAL A CA 1
ATOM 2820 C C . VAL A 1 381 ? -46.201 -11.937 61.285 1.00 96.38 381 VAL A C 1
ATOM 2822 O O . VAL A 1 381 ? -46.574 -12.553 62.278 1.00 96.38 381 VAL A O 1
ATOM 2825 N N . THR A 1 382 ? -45.347 -10.920 61.382 1.00 95.69 382 THR A N 1
ATOM 2826 C CA . THR A 1 382 ? -44.739 -10.465 62.641 1.00 95.69 382 THR A CA 1
ATOM 2827 C C . THR A 1 382 ? -44.676 -8.938 62.697 1.00 95.69 382 THR A C 1
ATOM 2829 O O . THR A 1 382 ? -45.113 -8.259 61.766 1.00 95.69 382 THR A O 1
ATOM 2832 N N . ASN A 1 383 ? -44.136 -8.394 63.785 1.00 95.56 383 ASN A N 1
ATOM 2833 C CA . ASN A 1 383 ? -43.848 -6.974 63.920 1.00 95.56 383 ASN A CA 1
ATOM 2834 C C . ASN A 1 383 ? -42.426 -6.655 63.439 1.00 95.56 383 ASN A C 1
ATOM 2836 O O . ASN A 1 383 ? -41.441 -7.063 64.053 1.00 95.56 383 ASN A O 1
ATOM 2840 N N . TYR A 1 384 ? -42.330 -5.913 62.337 1.00 94.94 384 TYR A N 1
ATOM 2841 C CA . TYR A 1 384 ? -41.066 -5.503 61.722 1.00 94.94 384 TYR A CA 1
ATOM 2842 C C . TYR A 1 384 ? -40.485 -4.218 62.319 1.00 94.94 384 TYR A C 1
ATOM 2844 O O . TYR A 1 384 ? -39.339 -3.878 62.020 1.00 94.94 384 TYR A O 1
ATOM 2852 N N . VAL A 1 385 ? -41.250 -3.529 63.177 1.00 94.50 385 VAL A N 1
ATOM 2853 C CA . VAL A 1 385 ? -40.912 -2.315 63.946 1.00 94.50 385 VAL A CA 1
ATOM 2854 C C . VAL A 1 385 ? -40.626 -1.070 63.094 1.00 94.50 385 VAL A C 1
ATOM 2856 O O . VAL A 1 385 ? -41.041 0.029 63.451 1.00 94.50 385 VAL A O 1
ATOM 2859 N N . THR A 1 386 ? -39.930 -1.217 61.968 1.00 94.62 386 THR A N 1
ATOM 2860 C CA . THR A 1 386 ? -39.441 -0.133 61.112 1.00 94.62 386 THR A CA 1
ATOM 2861 C C . THR A 1 386 ? -39.527 -0.503 59.631 1.00 94.62 386 THR A C 1
ATOM 2863 O O . THR A 1 386 ? -39.586 -1.681 59.270 1.00 94.62 386 THR A O 1
ATOM 2866 N N . MET A 1 387 ? -39.424 0.511 58.766 1.00 94.38 387 MET A N 1
ATOM 2867 C CA . MET A 1 387 ? -39.322 0.337 57.313 1.00 94.38 387 MET A CA 1
ATOM 2868 C C . MET A 1 387 ? -38.148 -0.559 56.906 1.00 94.38 387 MET A C 1
ATOM 2870 O O . MET A 1 387 ? -38.307 -1.429 56.058 1.00 94.38 387 MET A O 1
ATOM 2874 N N . SER A 1 388 ? -36.992 -0.404 57.558 1.00 95.56 388 SER A N 1
ATOM 2875 C CA . SER A 1 388 ? -35.806 -1.235 57.308 1.00 95.56 388 SER A CA 1
ATOM 2876 C C . SER A 1 388 ? -36.047 -2.713 57.645 1.00 95.56 388 SER A C 1
ATOM 2878 O O . SER A 1 388 ? -35.643 -3.606 56.900 1.00 95.56 388 SER A O 1
ATOM 2880 N N . GLY A 1 389 ? -36.771 -2.989 58.737 1.00 95.50 389 GLY A N 1
ATOM 2881 C CA . GLY A 1 389 ? -37.176 -4.353 59.089 1.00 95.50 389 GLY A CA 1
ATOM 2882 C C . GLY A 1 389 ? -38.108 -4.970 58.042 1.00 95.50 389 GLY A C 1
ATOM 2883 O O . GLY A 1 389 ? -37.937 -6.132 57.668 1.00 95.50 389 GLY A O 1
ATOM 2884 N N . LEU A 1 390 ? -39.050 -4.175 57.526 1.00 95.88 390 LEU A N 1
ATOM 2885 C CA . LEU A 1 390 ? -39.999 -4.598 56.497 1.00 95.88 390 LEU A CA 1
ATOM 2886 C C . LEU A 1 390 ? -39.301 -4.878 55.156 1.00 95.88 390 LEU A C 1
ATOM 2888 O O . LEU A 1 390 ? -39.460 -5.963 54.598 1.00 95.88 390 LEU A O 1
ATOM 2892 N N . THR A 1 391 ? -38.493 -3.941 54.650 1.00 96.94 391 THR A N 1
ATOM 2893 C CA . THR A 1 391 ? -37.772 -4.103 53.375 1.00 96.94 391 THR A CA 1
ATOM 2894 C C . THR A 1 391 ? -36.764 -5.250 53.435 1.00 96.94 391 THR A C 1
ATOM 2896 O O . THR A 1 391 ? -36.672 -6.033 52.489 1.00 96.94 391 THR A O 1
ATOM 2899 N N . SER A 1 392 ? -36.064 -5.428 54.559 1.00 96.38 392 SER A N 1
ATOM 2900 C CA . SER A 1 392 ? -35.155 -6.561 54.768 1.00 96.38 392 SER A CA 1
ATOM 2901 C C . SER A 1 392 ? -35.896 -7.903 54.727 1.00 96.38 392 SER A C 1
ATOM 2903 O O . SER A 1 392 ? -35.473 -8.829 54.031 1.00 96.38 392 SER A O 1
ATOM 2905 N N . SER A 1 393 ? -37.056 -8.000 55.390 1.00 96.62 393 SER A N 1
ATOM 2906 C CA . SER A 1 393 ? -37.857 -9.230 55.393 1.00 96.62 393 SER A CA 1
ATOM 2907 C C . SER A 1 393 ? -38.496 -9.554 54.044 1.00 96.62 393 SER A C 1
ATOM 2909 O O . SER A 1 393 ? -38.712 -10.730 53.755 1.00 96.62 393 SER A O 1
ATOM 2911 N N . ILE A 1 394 ? -38.849 -8.552 53.239 1.00 96.81 394 ILE A N 1
ATOM 2912 C CA . ILE A 1 394 ? -39.362 -8.783 51.883 1.00 96.81 394 ILE A CA 1
ATOM 2913 C C . ILE A 1 394 ? -38.210 -9.206 50.967 1.00 96.81 394 ILE A C 1
ATOM 2915 O O . ILE A 1 394 ? -38.337 -10.182 50.234 1.00 96.81 394 ILE A O 1
ATOM 2919 N N . THR A 1 395 ? -37.060 -8.533 51.057 1.00 96.94 395 THR A N 1
ATOM 2920 C CA . THR A 1 395 ? -35.868 -8.862 50.261 1.00 96.94 395 THR A CA 1
ATOM 2921 C C . THR A 1 395 ? -35.391 -10.291 50.510 1.00 96.94 395 THR A C 1
ATOM 2923 O O . THR A 1 395 ? -35.075 -11.004 49.562 1.00 96.94 395 THR A O 1
ATOM 2926 N N . SER A 1 396 ? -35.386 -10.752 51.765 1.00 96.44 396 SER A N 1
ATOM 2927 C CA . SER A 1 396 ? -34.979 -12.125 52.089 1.00 96.44 396 SER A CA 1
ATOM 2928 C C . SER A 1 396 ? -35.922 -13.182 51.505 1.00 96.44 396 SER A C 1
ATOM 2930 O O . SER A 1 396 ? -35.459 -14.232 51.061 1.00 96.44 396 SER A O 1
ATOM 2932 N N . GLN A 1 397 ? -37.225 -12.896 51.434 1.00 97.06 397 GLN A N 1
ATOM 2933 C CA . GLN A 1 397 ? -38.227 -13.778 50.821 1.00 97.06 397 GLN A CA 1
ATOM 2934 C C . GLN A 1 397 ? -38.182 -13.769 49.285 1.00 97.06 397 GLN A C 1
ATOM 2936 O O . GLN A 1 397 ? -38.619 -14.726 48.653 1.00 97.06 397 GLN A O 1
ATOM 2941 N N . LEU A 1 398 ? -37.610 -12.723 48.683 1.00 95.69 398 LEU A N 1
ATOM 2942 C CA . LEU A 1 398 ? -37.350 -12.619 47.244 1.00 95.69 398 LEU A CA 1
ATOM 2943 C C . LEU A 1 398 ? -35.947 -13.120 46.854 1.00 95.69 398 LEU A C 1
ATOM 2945 O O . LEU A 1 398 ? -35.505 -12.908 45.721 1.00 95.69 398 LEU A O 1
ATOM 2949 N N . SER A 1 399 ? -35.230 -13.787 47.763 1.00 93.38 399 SER A N 1
ATOM 2950 C CA . SER A 1 399 ? -33.892 -14.320 47.492 1.00 93.38 399 SER A CA 1
ATOM 2951 C C . SER A 1 399 ? -33.879 -15.224 46.251 1.00 93.38 399 SER A C 1
ATOM 2953 O O . SER A 1 399 ? -34.774 -16.041 46.039 1.00 93.38 399 SER A O 1
ATOM 2955 N N . GLY A 1 400 ? -32.866 -15.050 45.400 1.00 88.06 400 GLY A N 1
ATOM 2956 C CA . GLY A 1 400 ? -32.735 -15.761 44.125 1.00 88.06 400 GLY A CA 1
ATOM 2957 C C . GLY A 1 400 ? -33.543 -15.176 42.958 1.00 88.06 400 GLY A C 1
ATOM 2958 O O . GLY A 1 400 ? -33.332 -15.604 41.829 1.00 88.06 400 GLY A O 1
ATOM 2959 N N . SER A 1 401 ? -34.418 -14.185 43.184 1.00 91.00 401 SER A N 1
ATOM 2960 C CA . SER A 1 401 ? -35.150 -13.493 42.104 1.00 91.00 401 SER A CA 1
ATOM 2961 C C . SER A 1 401 ? -34.353 -12.375 41.419 1.00 91.00 401 SER A C 1
ATOM 2963 O O . SER A 1 401 ? -34.650 -12.005 40.286 1.00 91.00 401 SER A O 1
ATOM 2965 N N . GLY A 1 402 ? -33.364 -11.802 42.112 1.00 91.19 402 GLY A N 1
ATOM 2966 C CA . GLY A 1 402 ? -32.691 -10.566 41.691 1.00 91.19 402 GLY A CA 1
ATOM 2967 C C . GLY A 1 402 ? -33.478 -9.280 41.996 1.00 91.19 402 GLY A C 1
ATOM 2968 O O . GLY A 1 402 ? -32.977 -8.188 41.722 1.00 91.19 402 GLY A O 1
ATOM 2969 N N . LEU A 1 403 ? -34.672 -9.390 42.591 1.00 95.69 403 LEU A N 1
ATOM 2970 C CA . LEU A 1 403 ? -35.446 -8.268 43.120 1.00 95.69 403 LEU A CA 1
ATOM 2971 C C . LEU A 1 403 ? -35.084 -7.994 44.583 1.00 95.69 403 LEU A C 1
ATOM 2973 O O . LEU A 1 403 ? -34.825 -8.909 45.364 1.00 95.69 403 LEU A O 1
ATOM 2977 N N . VAL A 1 404 ? -35.123 -6.723 44.967 1.00 96.94 404 VAL A N 1
ATOM 2978 C CA . VAL A 1 404 ? -34.927 -6.257 46.341 1.00 96.94 404 VAL A CA 1
ATOM 2979 C C . VAL A 1 404 ? -36.019 -5.264 46.706 1.00 96.94 404 VAL A C 1
ATOM 2981 O O . VAL A 1 404 ? -36.498 -4.511 45.856 1.00 96.94 404 VAL A O 1
ATOM 2984 N N . ALA A 1 405 ? -36.397 -5.252 47.979 1.00 96.88 405 ALA A N 1
ATOM 2985 C CA . ALA A 1 405 ? -37.267 -4.230 48.531 1.00 96.88 405 ALA A CA 1
ATOM 2986 C C . ALA A 1 405 ? -36.439 -3.071 49.095 1.00 96.88 405 ALA A C 1
ATOM 2988 O O . ALA A 1 405 ? -35.405 -3.273 49.734 1.00 96.88 405 ALA A O 1
ATOM 2989 N N . ARG A 1 406 ? -36.903 -1.846 48.868 1.00 96.06 406 ARG A N 1
ATOM 2990 C CA . ARG A 1 406 ? -36.212 -0.600 49.195 1.00 96.06 406 ARG A CA 1
ATOM 2991 C C . ARG A 1 406 ? -37.193 0.402 49.784 1.00 96.06 406 ARG A C 1
ATOM 2993 O O . ARG A 1 406 ? -38.398 0.318 49.554 1.00 96.06 406 ARG A O 1
ATOM 3000 N N . ASP A 1 407 ? -36.649 1.359 50.519 1.00 95.81 407 ASP A N 1
ATOM 3001 C CA . ASP A 1 407 ? -37.368 2.565 50.915 1.00 95.81 407 ASP A CA 1
ATOM 3002 C C . ASP A 1 407 ? -37.063 3.688 49.915 1.00 95.81 407 ASP A C 1
ATOM 3004 O O . ASP A 1 407 ? -35.900 4.049 49.719 1.00 95.81 407 ASP A O 1
ATOM 3008 N N . ILE A 1 408 ? -38.105 4.227 49.283 1.00 93.06 408 ILE A N 1
ATOM 3009 C CA . ILE A 1 408 ? -38.049 5.401 48.412 1.00 93.06 408 ILE A CA 1
ATOM 3010 C C . ILE A 1 408 ? -38.912 6.488 49.050 1.00 93.06 408 ILE A C 1
ATOM 3012 O O . ILE A 1 408 ? -40.136 6.519 48.901 1.00 93.06 408 ILE A O 1
ATOM 3016 N N . SER A 1 409 ? -38.262 7.393 49.784 1.00 92.12 409 SER A N 1
ATOM 3017 C CA . SER A 1 409 ? -38.913 8.542 50.429 1.00 92.12 409 SER A CA 1
ATOM 3018 C C . SER A 1 409 ? -40.113 8.158 51.315 1.00 92.12 409 SER A C 1
ATOM 3020 O O . SER A 1 409 ? -41.144 8.832 51.300 1.00 92.12 409 SER A O 1
ATOM 3022 N N . GLY A 1 410 ? -39.987 7.072 52.081 1.00 91.19 410 GLY A N 1
ATOM 3023 C CA . GLY A 1 410 ? -41.008 6.553 52.991 1.00 91.19 410 GLY A CA 1
ATOM 3024 C C . GLY A 1 410 ? -41.980 5.559 52.353 1.00 91.19 410 GLY A C 1
ATOM 3025 O O . GLY A 1 410 ? -42.887 5.090 53.039 1.00 91.19 410 GLY A O 1
ATOM 3026 N N . ARG A 1 411 ? -41.831 5.237 51.061 1.00 95.50 411 ARG A N 1
ATOM 3027 C CA . ARG A 1 411 ? -42.664 4.262 50.339 1.00 95.50 411 ARG A CA 1
ATOM 3028 C C . ARG A 1 411 ? -41.878 3.001 50.028 1.00 95.50 411 ARG A C 1
ATOM 3030 O O . ARG A 1 411 ? -40.691 3.050 49.718 1.00 95.50 411 ARG A O 1
ATOM 3037 N N . LEU A 1 412 ? -42.572 1.871 50.076 1.00 96.50 412 LEU A N 1
ATOM 3038 C CA . LEU A 1 412 ? -42.003 0.584 49.708 1.00 96.50 412 LEU A CA 1
ATOM 3039 C C . LEU A 1 412 ? -41.874 0.486 48.190 1.00 96.50 412 LEU A C 1
ATOM 3041 O O . LEU A 1 412 ? -42.853 0.658 47.467 1.00 96.50 412 LEU A O 1
ATOM 3045 N N . GLU A 1 413 ? -40.679 0.168 47.716 1.00 97.06 413 GLU A N 1
ATOM 3046 C CA . GLU A 1 413 ? -40.437 -0.192 46.325 1.00 97.06 413 GLU A CA 1
ATOM 3047 C C . GLU A 1 413 ? -39.841 -1.594 46.250 1.00 97.06 413 GLU A C 1
ATOM 3049 O O . GLU A 1 413 ? -38.914 -1.906 46.990 1.00 97.06 413 GLU A O 1
ATOM 3054 N N . ILE A 1 414 ? -40.348 -2.439 45.356 1.00 97.38 414 ILE A N 1
ATOM 3055 C CA . ILE A 1 414 ? -39.707 -3.703 44.980 1.00 97.38 414 ILE A CA 1
ATOM 3056 C C . ILE A 1 414 ? -39.204 -3.552 43.554 1.00 97.38 414 ILE A C 1
ATOM 3058 O O . ILE A 1 414 ? -39.995 -3.274 42.661 1.00 97.38 414 ILE A O 1
ATOM 3062 N N . GLY A 1 415 ? -37.918 -3.773 43.317 1.00 96.25 415 GLY A N 1
ATOM 3063 C CA . GLY A 1 415 ? -37.358 -3.695 41.972 1.00 96.25 415 GLY A CA 1
ATOM 3064 C C . GLY A 1 415 ? -36.033 -4.422 41.839 1.00 96.25 415 GLY A C 1
ATOM 3065 O O . GLY A 1 415 ? -35.488 -4.924 42.820 1.00 96.25 415 GLY A O 1
ATOM 3066 N N . GLU A 1 416 ? -35.510 -4.491 40.620 1.00 94.94 416 GLU A N 1
ATOM 3067 C CA . GLU A 1 416 ? -34.218 -5.131 40.338 1.00 94.94 416 GLU A CA 1
ATOM 3068 C C . GLU A 1 416 ? -33.079 -4.518 41.174 1.00 94.94 416 GLU A C 1
ATOM 3070 O O . GLU A 1 416 ? -33.043 -3.307 41.392 1.00 94.94 416 GLU A O 1
ATOM 3075 N N . ALA A 1 417 ? -32.146 -5.347 41.659 1.00 90.56 417 ALA A N 1
ATOM 3076 C CA . ALA A 1 417 ? -31.094 -4.952 42.604 1.00 90.56 417 ALA A CA 1
ATOM 3077 C C . ALA A 1 417 ? -30.074 -3.939 42.045 1.00 90.56 417 ALA A C 1
ATOM 3079 O O . ALA A 1 417 ? -29.711 -2.973 42.726 1.00 90.56 417 ALA A O 1
ATOM 3080 N N . SER A 1 418 ? -29.610 -4.136 40.813 1.00 88.75 418 SER A N 1
ATOM 3081 C CA . SER A 1 418 ? -28.631 -3.265 40.154 1.00 88.75 418 SER A CA 1
ATOM 3082 C C . SER A 1 418 ? -28.526 -3.584 38.663 1.00 88.75 418 SER A C 1
ATOM 3084 O O . SER A 1 418 ? -28.912 -4.664 38.229 1.00 88.75 418 SER A O 1
ATOM 3086 N N . SER A 1 419 ? -27.942 -2.663 37.891 1.00 83.94 419 SER A N 1
ATOM 3087 C CA . SER A 1 419 ? -27.511 -2.935 36.513 1.00 83.94 419 SER A CA 1
ATOM 3088 C C . SER A 1 419 ? -26.459 -4.067 36.484 1.00 83.94 419 SER A C 1
ATOM 3090 O O . SER A 1 419 ? -25.650 -4.131 37.416 1.00 83.94 419 SER A O 1
ATOM 3092 N N . PRO A 1 420 ? -26.414 -4.935 35.450 1.00 89.25 420 PRO A N 1
ATOM 3093 C CA . PRO A 1 420 ? -27.249 -4.938 34.243 1.00 89.25 420 PRO A CA 1
ATOM 3094 C C . PRO A 1 420 ? -28.696 -5.363 34.524 1.00 89.25 420 PRO A C 1
ATOM 3096 O O . PRO A 1 420 ? -28.936 -6.436 35.067 1.00 89.25 420 PRO A O 1
ATOM 3099 N N . PHE A 1 421 ? -29.657 -4.525 34.122 1.00 91.50 421 PHE A N 1
ATOM 3100 C CA . PHE A 1 421 ? -31.078 -4.811 34.299 1.00 91.50 421 PHE A CA 1
ATOM 3101 C C . PHE A 1 421 ? -31.526 -5.857 33.280 1.00 91.50 421 PHE A C 1
ATOM 3103 O O . PHE A 1 421 ? -31.202 -5.764 32.093 1.00 91.50 421 PHE A O 1
ATOM 3110 N N . ALA A 1 422 ? -32.280 -6.850 33.733 1.00 89.31 422 ALA A N 1
ATOM 3111 C CA . ALA A 1 422 ? -32.897 -7.848 32.874 1.00 89.31 422 ALA A CA 1
ATOM 3112 C C . ALA A 1 422 ? -34.091 -7.265 32.102 1.00 89.31 422 ALA A C 1
ATOM 3114 O O . ALA A 1 422 ? -34.377 -7.738 30.999 1.00 89.31 422 ALA A O 1
ATOM 3115 N N . GLY A 1 423 ? -34.738 -6.222 32.643 1.00 85.94 423 GLY A N 1
ATOM 3116 C CA . GLY A 1 423 ? -35.902 -5.570 32.045 1.00 85.94 423 GLY A CA 1
ATOM 3117 C C . GLY A 1 423 ? -37.153 -6.457 32.019 1.00 85.94 423 GLY A C 1
ATOM 3118 O O . GLY A 1 423 ? -37.123 -7.634 32.379 1.00 85.94 423 GLY A O 1
ATOM 3119 N N . GLY A 1 424 ? -38.277 -5.887 31.585 1.00 90.88 424 GLY A N 1
ATOM 3120 C CA . GLY A 1 424 ? -39.590 -6.538 31.601 1.00 90.88 424 GLY A CA 1
ATOM 3121 C C . GLY A 1 424 ? -40.496 -6.025 32.722 1.00 90.88 424 GLY A C 1
ATOM 3122 O O . GLY A 1 424 ? -40.253 -4.969 33.302 1.00 90.88 424 GLY A O 1
ATOM 3123 N N . SER A 1 425 ? -41.580 -6.746 33.010 1.00 93.19 425 SER A N 1
ATOM 3124 C CA . SER A 1 425 ? -42.610 -6.301 33.957 1.00 93.19 425 SER A CA 1
ATOM 3125 C C . SER A 1 425 ? -42.672 -7.223 35.170 1.00 93.19 425 SER A C 1
ATOM 3127 O O . SER A 1 425 ? -42.761 -8.443 35.029 1.00 93.19 425 SER A O 1
ATOM 3129 N N . ILE A 1 426 ? -42.678 -6.637 36.367 1.00 95.19 426 ILE A N 1
ATOM 3130 C CA . ILE A 1 426 ? -43.032 -7.357 37.591 1.00 95.19 426 ILE A CA 1
ATOM 3131 C C . ILE A 1 426 ? -44.562 -7.392 37.676 1.00 95.19 426 ILE A C 1
ATOM 3133 O O . ILE A 1 426 ? -45.231 -6.381 37.452 1.00 95.19 426 ILE A O 1
ATOM 3137 N N . THR A 1 427 ? -45.127 -8.555 37.988 1.00 94.75 427 THR A N 1
ATOM 3138 C CA . THR A 1 427 ? -46.569 -8.713 38.234 1.00 94.75 427 THR A CA 1
ATOM 3139 C C . THR A 1 427 ? -46.805 -9.206 39.654 1.00 94.75 427 THR A C 1
ATOM 3141 O O . THR A 1 427 ? -45.919 -9.793 40.270 1.00 94.75 427 THR A O 1
ATOM 3144 N N . ASN A 1 428 ? -47.985 -8.949 40.210 1.00 95.81 428 ASN A N 1
ATOM 3145 C CA . ASN A 1 428 ? -48.283 -9.267 41.602 1.00 95.81 428 ASN A CA 1
ATOM 3146 C C . ASN A 1 428 ? -49.746 -9.673 41.790 1.00 95.81 428 ASN A C 1
ATOM 3148 O O . ASN A 1 428 ? -50.620 -9.276 41.021 1.00 95.81 428 ASN A O 1
ATOM 3152 N N . SER A 1 429 ? -50.016 -10.441 42.847 1.00 95.62 429 SER A N 1
ATOM 3153 C CA . SER A 1 429 ? -51.379 -10.593 43.374 1.00 95.62 429 SER A CA 1
ATOM 3154 C C . SER A 1 429 ? -51.842 -9.272 44.017 1.00 95.62 429 SER A C 1
ATOM 3156 O O . SER A 1 429 ? -51.046 -8.331 44.098 1.00 95.62 429 SER A O 1
ATOM 3158 N N . PRO A 1 430 ? -53.086 -9.168 44.527 1.00 94.06 430 PRO A N 1
ATOM 3159 C CA . PRO A 1 430 ? -53.486 -8.016 45.332 1.00 94.06 430 PRO A CA 1
ATOM 3160 C C . PRO A 1 430 ? -52.453 -7.728 46.430 1.00 94.06 430 PRO A C 1
ATOM 3162 O O . PRO A 1 430 ? -52.090 -8.628 47.192 1.00 94.06 430 PRO A O 1
ATOM 3165 N N . LEU A 1 431 ? -51.936 -6.496 46.450 1.00 96.06 431 LEU A N 1
ATOM 3166 C CA . LEU A 1 431 ? -50.929 -6.055 47.412 1.00 96.06 431 LEU A CA 1
ATOM 3167 C C . LEU A 1 431 ? -51.624 -5.539 48.679 1.00 96.06 431 LEU A C 1
ATOM 3169 O O . LEU A 1 431 ? -52.671 -4.895 48.579 1.00 96.06 431 LEU A O 1
ATOM 3173 N N . PRO A 1 432 ? -51.075 -5.797 49.876 1.00 94.94 432 PRO A N 1
ATOM 3174 C CA . PRO A 1 432 ? -51.680 -5.337 51.118 1.00 94.94 432 PRO A CA 1
ATOM 3175 C C . PRO A 1 432 ? -51.634 -3.806 51.207 1.00 94.94 432 PRO A C 1
ATOM 3177 O O . PRO A 1 432 ? -50.553 -3.215 51.258 1.00 94.94 432 PRO A O 1
ATOM 3180 N N . ALA A 1 433 ? -52.806 -3.167 51.287 1.00 94.19 433 ALA A N 1
ATOM 3181 C CA . ALA A 1 433 ? -52.929 -1.707 51.375 1.00 94.19 433 ALA A CA 1
ATOM 3182 C C . ALA A 1 433 ? -52.187 -1.118 52.589 1.00 94.19 433 ALA A C 1
ATOM 3184 O O . ALA A 1 433 ? -51.682 0.001 52.531 1.00 94.19 433 ALA A O 1
ATOM 3185 N N . SER A 1 434 ? -52.033 -1.897 53.665 1.00 93.12 434 SER A N 1
ATOM 3186 C CA . SER A 1 434 ? -51.252 -1.509 54.843 1.00 93.12 434 SER A CA 1
ATOM 3187 C C . SER A 1 434 ? -49.753 -1.329 54.576 1.00 93.12 434 SER A C 1
ATOM 3189 O O . SER A 1 434 ? -49.113 -0.589 55.318 1.00 93.12 434 SER A O 1
ATOM 3191 N N . ALA A 1 435 ? -49.201 -1.951 53.525 1.00 93.12 435 ALA A N 1
ATOM 3192 C CA . ALA A 1 435 ? -47.796 -1.812 53.127 1.00 93.12 435 ALA A CA 1
ATOM 3193 C C . ALA A 1 435 ? -47.601 -1.050 51.801 1.00 93.12 435 ALA A C 1
ATOM 3195 O O . ALA A 1 435 ? -46.589 -0.371 51.645 1.00 93.12 435 ALA A O 1
ATOM 3196 N N . PHE A 1 436 ? -48.547 -1.152 50.857 1.00 95.69 436 PHE A N 1
ATOM 3197 C CA . PHE A 1 436 ? -48.420 -0.586 49.505 1.00 95.69 436 PHE A CA 1
ATOM 3198 C C . PHE A 1 436 ? -49.376 0.577 49.191 1.00 95.69 436 PHE A C 1
ATOM 3200 O O . PHE A 1 436 ? -49.213 1.219 48.153 1.00 95.69 436 PHE A O 1
ATOM 3207 N N . GLY A 1 437 ? -50.344 0.878 50.061 1.00 93.88 437 GLY A N 1
ATOM 3208 C CA . GLY A 1 437 ? -51.428 1.821 49.774 1.00 93.88 437 GLY A CA 1
ATOM 3209 C C . GLY A 1 437 ? -52.459 1.282 48.771 1.00 93.88 437 GLY A C 1
ATOM 3210 O O . GLY A 1 437 ? -52.406 0.121 48.367 1.00 93.88 437 GLY A O 1
ATOM 3211 N N . ASP A 1 438 ? -53.413 2.129 48.381 1.00 92.38 438 ASP A N 1
ATOM 3212 C CA . ASP A 1 438 ? -54.587 1.717 47.593 1.00 92.38 438 ASP A CA 1
ATOM 3213 C C . ASP A 1 438 ? -54.347 1.621 46.074 1.00 92.38 438 ASP A C 1
ATOM 3215 O O . ASP A 1 438 ? -55.170 1.049 45.361 1.00 92.38 438 ASP A O 1
ATOM 3219 N N . ALA A 1 439 ? -53.250 2.186 45.554 1.00 93.88 439 ALA A N 1
ATOM 3220 C CA . ALA A 1 439 ? -53.002 2.273 44.109 1.00 93.88 439 ALA A CA 1
ATOM 3221 C C . ALA A 1 439 ? -51.511 2.130 43.724 1.00 93.88 439 ALA A C 1
ATOM 3223 O O . ALA A 1 439 ? -50.955 3.043 43.105 1.00 93.88 439 ALA A O 1
ATOM 3224 N N . PRO A 1 440 ? -50.824 1.038 44.120 1.00 95.31 440 PRO A N 1
ATOM 3225 C CA . PRO A 1 440 ? -49.421 0.821 43.768 1.00 95.31 440 PRO A CA 1
ATOM 3226 C C . PRO A 1 440 ? -49.215 0.780 42.248 1.00 95.31 440 PRO A C 1
ATOM 3228 O O . PRO A 1 440 ? -50.094 0.353 41.498 1.00 95.31 440 PRO A O 1
ATOM 3231 N N . VAL A 1 441 ? -48.040 1.222 41.800 1.00 95.75 441 VAL A N 1
ATOM 3232 C CA . VAL A 1 441 ? -47.712 1.374 40.377 1.00 95.75 441 VAL A CA 1
ATOM 3233 C C . VAL A 1 441 ? -46.600 0.411 39.988 1.00 95.75 441 VAL A C 1
ATOM 3235 O O . VAL A 1 441 ? -45.532 0.423 40.597 1.00 95.75 441 VAL A O 1
ATOM 3238 N N . ASN A 1 442 ? -46.825 -0.369 38.930 1.00 95.38 442 ASN A N 1
ATOM 3239 C CA . ASN A 1 442 ? -45.797 -1.223 38.343 1.00 95.38 442 ASN A CA 1
ATOM 3240 C C . ASN A 1 442 ? -45.178 -0.515 37.138 1.00 95.38 442 ASN A C 1
ATOM 3242 O O . ASN A 1 442 ? -45.867 -0.233 36.156 1.00 95.38 442 ASN A O 1
ATOM 3246 N N . THR A 1 443 ? -43.874 -0.269 37.195 1.00 95.25 443 THR A N 1
ATOM 3247 C CA . THR A 1 443 ? -43.111 0.305 36.086 1.00 95.25 443 THR A CA 1
ATOM 3248 C C . THR A 1 443 ? -42.347 -0.805 35.378 1.00 95.25 443 THR A C 1
ATOM 3250 O O . THR A 1 443 ? -41.634 -1.591 36.001 1.00 95.25 443 THR A O 1
ATOM 3253 N N . THR A 1 444 ? -42.508 -0.888 34.058 1.00 94.75 444 THR A N 1
ATOM 3254 C CA . THR A 1 444 ? -41.779 -1.860 33.232 1.00 94.75 444 THR A CA 1
ATOM 3255 C C . THR A 1 444 ? -40.342 -1.387 33.028 1.00 94.75 444 THR A C 1
ATOM 3257 O O . THR A 1 444 ? -40.118 -0.242 32.638 1.00 94.75 444 THR A O 1
ATOM 3260 N N . GLY A 1 445 ? -39.383 -2.273 33.284 1.00 92.88 445 GLY A N 1
ATOM 3261 C CA . GLY A 1 445 ? -37.961 -2.026 33.075 1.00 92.88 445 GLY A CA 1
ATOM 3262 C C . GLY A 1 445 ? -37.524 -2.284 31.635 1.00 92.88 445 GLY A C 1
ATOM 3263 O O . GLY A 1 445 ? -38.118 -3.096 30.921 1.00 92.88 445 GLY A O 1
ATOM 3264 N N . VAL A 1 446 ? -36.442 -1.633 31.218 1.00 93.31 446 VAL A N 1
ATOM 3265 C CA . VAL A 1 446 ? -35.769 -1.857 29.934 1.00 93.31 446 VAL A CA 1
ATOM 3266 C C . VAL A 1 446 ? -34.495 -2.659 30.175 1.00 93.31 446 VAL A C 1
ATOM 3268 O O . VAL A 1 446 ? -33.689 -2.309 31.033 1.00 93.31 446 VAL A O 1
ATOM 3271 N N . LYS A 1 447 ? -34.289 -3.732 29.407 1.00 90.94 447 LYS A N 1
ATOM 3272 C CA . LYS A 1 447 ? -33.100 -4.585 29.525 1.00 90.94 447 LYS A CA 1
ATOM 3273 C C . LYS A 1 447 ? -31.830 -3.806 29.165 1.00 90.94 447 LYS A C 1
ATOM 3275 O O . LYS A 1 447 ? -31.789 -3.167 28.116 1.00 90.94 447 LYS A O 1
ATOM 3280 N N . SER A 1 448 ? -30.782 -3.911 29.982 1.00 90.19 448 SER A N 1
ATOM 3281 C CA . SER A 1 448 ? -29.451 -3.402 29.630 1.00 90.19 448 SER A CA 1
ATOM 3282 C C . SER A 1 448 ? -28.879 -4.191 28.446 1.00 90.19 448 SER A C 1
ATOM 3284 O O . SER A 1 448 ? -28.870 -5.426 28.460 1.00 90.19 448 SER A O 1
ATOM 3286 N N . ALA A 1 449 ? -28.368 -3.492 27.434 1.00 83.75 449 ALA A N 1
ATOM 3287 C CA . ALA A 1 449 ? -27.670 -4.108 26.309 1.00 83.75 449 ALA A CA 1
ATOM 3288 C C . ALA A 1 449 ? -26.160 -4.147 26.583 1.00 83.75 449 ALA A C 1
ATOM 3290 O O . ALA A 1 449 ? -25.567 -3.142 26.979 1.00 83.75 449 ALA A O 1
ATOM 3291 N N . GLY A 1 450 ? -25.535 -5.308 26.371 1.00 77.06 450 GLY A N 1
ATOM 3292 C CA . GLY A 1 450 ? -24.077 -5.420 26.388 1.00 77.06 450 GLY A CA 1
ATOM 3293 C C . GLY A 1 450 ? -23.466 -4.679 25.200 1.00 77.06 450 GLY A C 1
ATOM 3294 O O . GLY A 1 450 ? -24.064 -4.638 24.127 1.00 77.06 450 GLY A O 1
ATOM 3295 N N . GLY A 1 451 ? -22.287 -4.092 25.398 1.00 78.25 451 GLY A N 1
ATOM 3296 C CA . GLY A 1 451 ? -21.494 -3.566 24.291 1.00 78.25 451 GLY A CA 1
ATOM 3297 C C . GLY A 1 451 ? -20.721 -4.674 23.579 1.00 78.25 451 GLY A C 1
ATOM 3298 O O . GLY A 1 451 ? -20.474 -5.734 24.157 1.00 78.25 451 GLY A O 1
ATOM 3299 N N . THR A 1 452 ? -20.311 -4.424 22.340 1.00 82.56 452 THR A N 1
ATOM 3300 C CA . THR A 1 452 ? -19.352 -5.275 21.623 1.00 82.56 452 THR A CA 1
ATOM 3301 C C . THR A 1 452 ? -18.004 -4.574 21.565 1.00 82.56 452 THR A C 1
ATOM 3303 O O . THR A 1 452 ? -17.940 -3.358 21.381 1.00 82.56 452 THR A O 1
ATOM 3306 N N . ALA A 1 453 ? -16.922 -5.333 21.740 1.00 80.75 453 ALA A N 1
ATOM 3307 C CA . ALA A 1 453 ? -15.573 -4.802 21.592 1.00 80.75 453 ALA A CA 1
ATOM 3308 C C . ALA A 1 453 ? -15.284 -4.435 20.129 1.00 80.75 453 ALA A C 1
ATOM 3310 O O . ALA A 1 453 ? -15.883 -4.993 19.209 1.00 80.75 453 ALA A O 1
ATOM 3311 N N . GLU A 1 454 ? -14.351 -3.507 19.938 1.00 83.00 454 GLU A N 1
ATOM 3312 C CA . GLU A 1 454 ? -13.802 -3.182 18.624 1.00 83.00 454 GLU A CA 1
ATOM 3313 C C . GLU A 1 454 ? -13.089 -4.408 18.037 1.00 83.00 454 GLU A C 1
ATOM 3315 O O . GLU A 1 454 ? -12.300 -5.068 18.718 1.00 83.00 454 GLU A O 1
ATOM 3320 N N . VAL A 1 455 ? -13.338 -4.687 16.760 1.00 85.50 455 VAL A N 1
ATOM 3321 C CA . VAL A 1 455 ? -12.518 -5.592 15.953 1.00 85.50 455 VAL A CA 1
ATOM 3322 C C . VAL A 1 455 ? -11.721 -4.726 14.995 1.00 85.50 455 VAL A C 1
ATOM 3324 O O . VAL A 1 455 ? -12.296 -4.034 14.162 1.00 85.50 455 VAL A O 1
ATOM 3327 N N . ARG A 1 456 ? -10.395 -4.748 15.101 1.00 86.56 456 ARG A N 1
ATOM 3328 C CA . ARG A 1 456 ? -9.532 -3.996 14.185 1.00 86.56 456 ARG A CA 1
ATOM 3329 C C . ARG A 1 456 ? -9.449 -4.687 12.830 1.00 86.56 456 ARG A C 1
ATOM 3331 O O . ARG A 1 456 ? -9.322 -5.916 12.771 1.00 86.56 456 ARG A O 1
ATOM 3338 N N . ALA A 1 457 ? -9.462 -3.887 11.764 1.00 91.50 457 ALA A N 1
ATOM 3339 C CA . ALA A 1 457 ? -9.227 -4.385 10.419 1.00 91.50 457 ALA A CA 1
ATOM 3340 C C . ALA A 1 457 ? -7.847 -5.044 10.340 1.00 91.50 457 ALA A C 1
ATOM 3342 O O . ALA A 1 457 ? -6.860 -4.495 10.846 1.00 91.50 457 ALA A O 1
ATOM 3343 N N . HIS A 1 458 ? -7.790 -6.223 9.727 1.00 93.56 458 HIS A N 1
ATOM 3344 C CA . HIS A 1 458 ? -6.538 -6.944 9.552 1.00 93.56 458 HIS A CA 1
ATOM 3345 C C . HIS A 1 458 ? -6.530 -7.846 8.330 1.00 93.56 458 HIS A C 1
ATOM 3347 O O . HIS A 1 458 ? -7.573 -8.296 7.852 1.00 93.56 458 HIS A O 1
ATOM 3353 N N . ILE A 1 459 ? -5.322 -8.135 7.859 1.00 96.56 459 ILE A N 1
ATOM 3354 C CA . ILE A 1 459 ? -5.062 -9.061 6.759 1.00 96.56 459 ILE A CA 1
ATOM 3355 C C . ILE A 1 459 ? -3.987 -10.067 7.133 1.00 96.56 459 ILE A C 1
ATOM 3357 O O . ILE A 1 459 ? -3.157 -9.838 8.016 1.00 96.56 459 ILE A O 1
ATOM 3361 N N . THR A 1 460 ? -3.984 -11.172 6.398 1.00 96.81 460 THR A N 1
ATOM 3362 C CA . THR A 1 460 ? -2.851 -12.092 6.326 1.00 96.81 460 THR A CA 1
ATOM 3363 C C . THR A 1 460 ? -2.383 -12.218 4.886 1.00 96.81 460 THR A C 1
ATOM 3365 O O . THR A 1 460 ? -3.173 -12.068 3.949 1.00 96.81 460 THR A O 1
ATOM 3368 N N . LEU A 1 461 ? -1.089 -12.471 4.709 1.00 96.62 461 LEU A N 1
ATOM 3369 C CA . LEU A 1 461 ? -0.441 -12.541 3.403 1.00 96.62 461 LEU A CA 1
ATOM 3370 C C . LEU A 1 461 ? 0.151 -13.934 3.165 1.00 96.62 461 LEU A C 1
ATOM 3372 O O . LEU A 1 461 ? 0.561 -14.613 4.107 1.00 96.62 461 LEU A O 1
ATOM 3376 N N . ALA A 1 462 ? 0.218 -14.349 1.905 1.00 95.12 462 ALA A N 1
ATOM 3377 C CA . ALA A 1 462 ? 0.837 -15.599 1.476 1.00 95.12 462 ALA A CA 1
ATOM 3378 C C . ALA A 1 462 ? 1.604 -15.415 0.162 1.00 95.12 462 ALA A C 1
ATOM 3380 O O . ALA A 1 462 ? 1.355 -14.481 -0.599 1.00 95.12 462 ALA A O 1
ATOM 3381 N N . TYR A 1 463 ? 2.532 -16.324 -0.120 1.00 93.25 463 TYR A N 1
ATOM 3382 C CA . TYR A 1 463 ? 3.271 -16.351 -1.380 1.00 93.25 463 TYR A CA 1
ATOM 3383 C C . TYR A 1 463 ? 2.458 -17.018 -2.493 1.00 93.25 463 TYR A C 1
ATOM 3385 O O . TYR A 1 463 ? 1.805 -18.039 -2.268 1.00 93.25 463 TYR A O 1
ATOM 3393 N N . ASN A 1 464 ? 2.590 -16.510 -3.722 1.00 89.25 464 ASN A N 1
ATOM 3394 C CA . ASN A 1 464 ? 2.036 -17.049 -4.977 1.00 89.25 464 ASN A CA 1
ATOM 3395 C C . ASN A 1 464 ? 0.498 -17.059 -5.107 1.00 89.25 464 ASN A C 1
ATOM 3397 O O . ASN A 1 464 ? -0.017 -16.842 -6.198 1.00 89.25 464 ASN A O 1
ATOM 3401 N N . SER A 1 465 ? -0.252 -17.354 -4.042 1.00 92.19 465 SER A N 1
ATOM 3402 C CA . SER A 1 465 ? -1.721 -17.390 -4.046 1.00 92.19 465 SER A CA 1
ATOM 3403 C C . SER A 1 465 ? -2.290 -17.222 -2.636 1.00 92.19 465 SER A C 1
ATOM 3405 O O . SER A 1 465 ? -1.576 -17.416 -1.655 1.00 92.19 465 SER A O 1
ATOM 3407 N N . ALA A 1 466 ? -3.594 -16.950 -2.524 1.00 92.38 466 ALA A N 1
ATOM 3408 C CA . ALA A 1 466 ? -4.275 -16.801 -1.233 1.00 92.38 466 ALA A CA 1
ATOM 3409 C C . ALA A 1 466 ? -4.195 -18.050 -0.327 1.00 92.38 466 ALA A C 1
ATOM 3411 O O . ALA A 1 466 ? -4.265 -17.927 0.889 1.00 92.38 466 ALA A O 1
ATOM 3412 N N . ALA A 1 467 ? -4.036 -19.243 -0.910 1.00 92.00 467 ALA A N 1
ATOM 3413 C CA . ALA A 1 467 ? -3.863 -20.509 -0.188 1.00 92.00 467 ALA A CA 1
ATOM 3414 C C . ALA A 1 467 ? -2.411 -21.026 -0.234 1.00 92.00 467 ALA A C 1
ATOM 3416 O O . ALA A 1 467 ? -2.161 -22.204 0.023 1.00 92.00 467 ALA A O 1
ATOM 3417 N N . GLY A 1 468 ? -1.465 -20.173 -0.639 1.00 91.62 468 GLY A N 1
ATOM 3418 C CA . GLY A 1 468 ? -0.054 -20.517 -0.746 1.00 91.62 468 GLY A CA 1
ATOM 3419 C C . GLY A 1 468 ? 0.654 -20.575 0.605 1.00 91.62 468 GLY A C 1
ATOM 3420 O O . GLY A 1 468 ? 0.034 -20.642 1.665 1.00 91.62 468 GLY A O 1
ATOM 3421 N N . THR A 1 469 ? 1.987 -20.550 0.568 1.00 94.88 469 THR A N 1
ATOM 3422 C CA . THR A 1 469 ? 2.800 -20.564 1.789 1.00 94.88 469 THR A CA 1
ATOM 3423 C C . THR A 1 469 ? 2.544 -19.291 2.605 1.00 94.88 469 THR A C 1
ATOM 3425 O O . THR A 1 469 ? 2.703 -18.201 2.049 1.00 94.88 469 THR A O 1
ATOM 3428 N N . PRO A 1 470 ? 2.193 -19.399 3.899 1.00 94.38 470 PRO A N 1
ATOM 3429 C CA . PRO A 1 470 ? 2.006 -18.245 4.774 1.00 94.38 470 PRO A CA 1
ATOM 3430 C C . PRO A 1 470 ? 3.233 -17.328 4.830 1.00 94.38 470 PRO A C 1
ATOM 3432 O O . PRO A 1 470 ? 4.368 -17.802 4.906 1.00 94.38 470 PRO A O 1
ATOM 3435 N N . PHE A 1 471 ? 3.010 -16.014 4.822 1.00 94.19 471 PHE A N 1
ATOM 3436 C CA . PHE A 1 471 ? 4.070 -15.030 5.018 1.00 94.19 471 PHE A CA 1
ATOM 3437 C C . PHE A 1 471 ? 4.303 -14.774 6.511 1.00 94.19 471 PHE A C 1
ATOM 3439 O O . PHE A 1 471 ? 3.386 -14.380 7.234 1.00 94.19 471 PHE A O 1
ATOM 3446 N N . THR A 1 472 ? 5.546 -14.963 6.961 1.00 92.19 472 THR A N 1
ATOM 3447 C CA . THR A 1 472 ? 5.983 -14.761 8.357 1.00 92.19 472 THR A CA 1
ATOM 3448 C C . THR A 1 472 ? 7.205 -13.844 8.465 1.00 92.19 472 THR A C 1
ATOM 3450 O O . THR A 1 472 ? 7.996 -13.968 9.398 1.00 92.19 472 THR A O 1
ATOM 3453 N N . GLY A 1 473 ? 7.428 -12.980 7.470 1.00 84.94 473 GLY A N 1
ATOM 3454 C CA . GLY A 1 473 ? 8.654 -12.184 7.348 1.00 84.94 473 GLY A CA 1
ATOM 3455 C C . GLY A 1 473 ? 8.724 -10.943 8.244 1.00 84.94 473 GLY A C 1
ATOM 3456 O O . GLY A 1 473 ? 9.748 -10.265 8.241 1.00 84.94 473 GLY A O 1
ATOM 3457 N N . LEU A 1 474 ? 7.664 -10.626 8.996 1.00 92.38 474 LEU A N 1
ATOM 3458 C CA . LEU A 1 474 ? 7.580 -9.406 9.804 1.00 92.38 474 LEU A CA 1
ATOM 3459 C C . LEU A 1 474 ? 7.729 -9.704 11.305 1.00 92.38 474 LEU A C 1
ATOM 3461 O O . LEU A 1 474 ? 7.031 -10.591 11.808 1.00 92.38 474 LEU A O 1
ATOM 3465 N N . PRO A 1 475 ? 8.566 -8.946 12.040 1.00 93.25 475 PRO A N 1
ATOM 3466 C CA . PRO A 1 475 ? 8.636 -9.035 13.495 1.00 93.25 475 PRO A CA 1
ATOM 3467 C C . PRO A 1 475 ? 7.330 -8.585 14.163 1.00 93.25 475 PRO A C 1
ATOM 3469 O O . PRO A 1 475 ? 6.629 -7.710 13.654 1.00 93.25 475 PRO A O 1
ATOM 3472 N N . GLU A 1 476 ? 7.026 -9.143 15.336 1.00 94.25 476 GLU A N 1
ATOM 3473 C CA . GLU A 1 476 ? 5.864 -8.726 16.129 1.00 94.25 476 GLU A CA 1
ATOM 3474 C C . GLU A 1 476 ? 6.020 -7.301 16.685 1.00 94.25 476 GLU A C 1
ATOM 3476 O O . GLU A 1 476 ? 7.128 -6.816 16.924 1.00 94.25 476 GLU A O 1
ATOM 3481 N N . GLY A 1 477 ? 4.892 -6.629 16.919 1.00 94.81 477 GLY A N 1
ATOM 3482 C CA . GLY A 1 477 ? 4.838 -5.258 17.425 1.00 94.81 477 GLY A CA 1
ATOM 3483 C C . GLY A 1 477 ? 4.548 -4.227 16.335 1.00 94.81 477 GLY A C 1
ATOM 3484 O O . GLY A 1 477 ? 3.997 -4.550 15.285 1.00 94.81 477 GLY A O 1
ATOM 3485 N N . ILE A 1 478 ? 4.868 -2.962 16.608 1.00 95.38 478 ILE A N 1
ATOM 3486 C CA . ILE A 1 478 ? 4.663 -1.874 15.647 1.00 95.38 478 ILE A CA 1
ATOM 3487 C C . ILE A 1 478 ? 5.785 -1.924 14.610 1.00 95.38 478 ILE A C 1
ATOM 3489 O O . ILE A 1 478 ? 6.955 -1.785 14.959 1.00 95.38 478 ILE A O 1
ATOM 3493 N N . GLN A 1 479 ? 5.416 -2.102 13.346 1.00 94.81 479 GLN A N 1
ATOM 3494 C CA . GLN A 1 479 ? 6.324 -2.124 12.205 1.00 94.81 479 GLN A CA 1
ATOM 3495 C C . GLN A 1 479 ? 5.948 -1.011 11.232 1.00 94.81 479 GLN A C 1
ATOM 3497 O O . GLN A 1 479 ? 4.767 -0.748 11.013 1.00 94.81 479 GLN A O 1
ATOM 3502 N N . ARG A 1 480 ? 6.952 -0.368 10.636 1.00 93.25 480 ARG A N 1
ATOM 3503 C CA . ARG A 1 480 ? 6.758 0.668 9.620 1.00 93.25 480 ARG A CA 1
ATOM 3504 C C . ARG A 1 480 ? 7.194 0.136 8.258 1.00 93.25 480 ARG A C 1
ATOM 3506 O O . ARG A 1 480 ? 8.347 -0.255 8.109 1.00 93.25 480 ARG A O 1
ATOM 3513 N N . PHE A 1 481 ? 6.274 0.073 7.301 1.00 93.50 481 PHE A N 1
ATOM 3514 C CA . PHE A 1 481 ? 6.532 -0.428 5.946 1.00 93.50 481 PHE A CA 1
ATOM 3515 C C . PHE A 1 481 ? 5.502 0.094 4.945 1.00 93.50 481 PHE A C 1
ATOM 3517 O O . PHE A 1 481 ? 4.434 0.559 5.345 1.00 93.50 481 PHE A O 1
ATOM 3524 N N . SER A 1 482 ? 5.807 -0.000 3.652 1.00 93.81 482 SER A N 1
ATOM 3525 C CA . SER A 1 482 ? 4.852 0.299 2.578 1.00 93.81 482 SER A CA 1
ATOM 3526 C C . SER A 1 482 ? 4.152 -0.980 2.138 1.00 93.81 482 SER A C 1
ATOM 3528 O O . SER A 1 482 ? 4.786 -2.028 1.997 1.00 93.81 482 SER A O 1
ATOM 3530 N N . LEU A 1 483 ? 2.845 -0.896 1.915 1.00 94.81 483 LEU A N 1
ATOM 3531 C CA . LEU A 1 483 ? 2.036 -2.000 1.417 1.00 94.81 483 LEU A CA 1
ATOM 3532 C C . LEU A 1 483 ? 1.025 -1.450 0.418 1.00 94.81 483 LEU A C 1
ATOM 3534 O O . LEU A 1 483 ? 0.172 -0.649 0.793 1.00 94.81 483 LEU A O 1
ATOM 3538 N N . GLY A 1 484 ? 1.100 -1.907 -0.825 1.00 92.38 484 GLY A N 1
ATOM 3539 C CA . GLY A 1 484 ? 0.179 -1.507 -1.881 1.00 92.38 484 GLY A CA 1
ATOM 3540 C C . GLY A 1 484 ? -0.098 -2.644 -2.855 1.00 92.38 484 GLY A C 1
ATOM 3541 O O . GLY A 1 484 ? 0.365 -3.774 -2.675 1.00 92.38 484 GLY A O 1
ATOM 3542 N N . LEU A 1 485 ? -0.887 -2.341 -3.888 1.00 91.69 485 LEU A N 1
ATOM 3543 C CA . LEU A 1 485 ? -1.117 -3.257 -5.008 1.00 91.69 485 LEU A CA 1
ATOM 3544 C C . LEU A 1 485 ? 0.228 -3.647 -5.642 1.00 91.69 485 LEU A C 1
ATOM 3546 O O . LEU A 1 485 ? 1.187 -2.883 -5.555 1.00 91.69 485 LEU A O 1
ATOM 3550 N N . ALA A 1 486 ? 0.306 -4.824 -6.263 1.00 88.69 486 ALA A N 1
ATOM 3551 C CA . ALA A 1 486 ? 1.524 -5.306 -6.913 1.00 88.69 486 ALA A CA 1
ATOM 3552 C C . ALA A 1 486 ? 2.233 -4.218 -7.748 1.00 88.69 486 ALA A C 1
ATOM 3554 O O . ALA A 1 486 ? 1.624 -3.570 -8.601 1.00 88.69 486 ALA A O 1
ATOM 3555 N N . GLY A 1 487 ? 3.520 -4.013 -7.466 1.00 82.31 487 GLY A N 1
ATOM 3556 C CA . GLY A 1 487 ? 4.371 -2.982 -8.061 1.00 82.31 487 GLY A CA 1
ATOM 3557 C C . GLY A 1 487 ? 4.235 -1.578 -7.458 1.00 82.31 487 GLY A C 1
ATOM 3558 O O . GLY A 1 487 ? 5.003 -0.705 -7.838 1.00 82.31 487 GLY A O 1
ATOM 3559 N N . ASN A 1 488 ? 3.295 -1.341 -6.536 1.00 88.56 488 ASN A N 1
ATOM 3560 C CA . ASN A 1 488 ? 2.992 -0.029 -5.944 1.00 88.56 488 ASN A CA 1
ATOM 3561 C C . ASN A 1 488 ? 2.761 1.078 -6.994 1.00 88.56 488 ASN A C 1
ATOM 3563 O O . ASN A 1 488 ? 3.158 2.228 -6.801 1.00 88.56 488 ASN A O 1
ATOM 3567 N N . GLN A 1 489 ? 2.143 0.714 -8.122 1.00 90.44 489 GLN A N 1
ATOM 3568 C CA . GLN A 1 489 ? 2.007 1.587 -9.284 1.00 90.44 489 GLN A CA 1
ATOM 3569 C C . GLN A 1 489 ? 0.718 2.407 -9.273 1.00 90.44 489 GLN A C 1
ATOM 3571 O O . GLN A 1 489 ? -0.376 1.898 -9.011 1.00 90.44 489 GLN A O 1
ATOM 3576 N N . PHE A 1 490 ? 0.858 3.669 -9.654 1.00 91.88 490 PHE A N 1
ATOM 3577 C CA . PHE A 1 490 ? -0.217 4.631 -9.825 1.00 91.88 490 PHE A CA 1
ATOM 3578 C C . PHE A 1 490 ? -0.035 5.372 -11.144 1.00 91.88 490 PHE A C 1
ATOM 3580 O O . PHE A 1 490 ? 1.088 5.569 -11.603 1.00 91.88 490 PHE A O 1
ATOM 3587 N N . ARG A 1 491 ? -1.136 5.797 -11.760 1.00 91.12 491 ARG A N 1
ATOM 3588 C CA . ARG A 1 491 ? -1.103 6.618 -12.971 1.00 91.12 491 ARG A CA 1
ATOM 3589 C C . ARG A 1 491 ? -1.425 8.063 -12.631 1.00 91.12 491 ARG A C 1
ATOM 3591 O O . ARG A 1 491 ? -2.397 8.327 -11.928 1.00 91.12 491 ARG A O 1
ATOM 3598 N N . ILE A 1 492 ? -0.639 8.993 -13.160 1.00 91.75 492 ILE A N 1
ATOM 3599 C CA . ILE A 1 492 ? -0.886 10.426 -13.016 1.00 91.75 492 ILE A CA 1
ATOM 3600 C C . ILE A 1 492 ? -2.115 10.824 -13.841 1.00 91.75 492 ILE A C 1
ATOM 3602 O O . ILE A 1 492 ? -2.207 10.519 -15.029 1.00 91.75 492 ILE A O 1
ATOM 3606 N N . THR A 1 493 ? -3.048 11.537 -13.215 1.00 93.50 493 THR A N 1
ATOM 3607 C CA . THR A 1 493 ? -4.278 12.059 -13.840 1.00 93.50 493 THR A CA 1
ATOM 3608 C C . THR A 1 493 ? -4.277 13.578 -13.966 1.00 93.50 493 THR A C 1
ATOM 3610 O O . THR A 1 493 ? -4.887 14.116 -14.889 1.00 93.50 493 THR A O 1
ATOM 3613 N N . ALA A 1 494 ? -3.566 14.270 -13.077 1.00 93.31 494 ALA A N 1
ATOM 3614 C CA . ALA A 1 494 ? -3.327 15.703 -13.151 1.00 93.31 494 ALA A CA 1
ATOM 3615 C C . ALA A 1 494 ? -2.022 16.053 -12.431 1.00 93.31 494 ALA A C 1
ATOM 3617 O O . ALA A 1 494 ? -1.643 15.389 -11.465 1.00 93.31 494 ALA A O 1
ATOM 3618 N N . ILE A 1 495 ? -1.368 17.114 -12.894 1.00 90.81 495 ILE A N 1
ATOM 3619 C CA . ILE A 1 495 ? -0.188 17.701 -12.263 1.00 90.81 495 ILE A CA 1
ATOM 3620 C C . ILE A 1 495 ? -0.480 19.189 -12.073 1.00 90.81 495 ILE A C 1
ATOM 3622 O O . ILE A 1 495 ? -0.884 19.868 -13.018 1.00 90.81 495 ILE A O 1
ATOM 3626 N N . ASP A 1 496 ? -0.296 19.663 -10.849 1.00 86.94 496 ASP A N 1
ATOM 3627 C CA . ASP A 1 496 ? -0.182 21.075 -10.486 1.00 86.94 496 ASP A CA 1
ATOM 3628 C C . ASP A 1 496 ? 1.250 21.340 -9.986 1.00 86.94 496 ASP A C 1
ATOM 3630 O O . ASP A 1 496 ? 2.034 20.402 -9.844 1.00 86.94 496 ASP A O 1
ATOM 3634 N N . SER A 1 497 ? 1.610 22.591 -9.695 1.00 80.69 497 SER A N 1
ATOM 3635 C CA . SER A 1 497 ? 2.986 22.989 -9.354 1.00 80.69 497 SER A CA 1
ATOM 3636 C C . SER A 1 497 ? 3.638 22.159 -8.242 1.00 80.69 497 SER A C 1
ATOM 3638 O O . SER A 1 497 ? 4.834 21.907 -8.306 1.00 80.69 497 SER A O 1
ATOM 3640 N N . GLN A 1 498 ? 2.864 21.739 -7.237 1.00 86.12 498 GLN A N 1
ATOM 3641 C CA . GLN A 1 498 ? 3.342 20.992 -6.064 1.00 86.12 498 GLN A CA 1
ATOM 3642 C C . GLN A 1 498 ? 2.459 19.790 -5.726 1.00 86.12 498 GLN A C 1
ATOM 3644 O O . GLN A 1 498 ? 2.533 19.243 -4.627 1.00 86.12 498 GLN A O 1
ATOM 3649 N N . THR A 1 499 ? 1.532 19.417 -6.608 1.00 90.38 499 THR A N 1
ATOM 3650 C CA . THR A 1 499 ? 0.576 18.342 -6.328 1.00 90.38 499 THR A CA 1
ATOM 3651 C C . THR A 1 499 ? 0.394 17.457 -7.543 1.00 90.38 499 THR A C 1
ATOM 3653 O O . THR A 1 499 ? 0.011 17.914 -8.617 1.00 90.38 499 THR A O 1
ATOM 3656 N N . VAL A 1 500 ? 0.609 16.161 -7.343 1.00 93.31 500 VAL A N 1
ATOM 3657 C CA . VAL A 1 500 ? 0.303 15.124 -8.323 1.00 93.31 500 VAL A CA 1
ATOM 3658 C C . VAL A 1 500 ? -1.004 14.459 -7.913 1.00 93.31 500 VAL A C 1
ATOM 3660 O O . VAL A 1 500 ? -1.133 13.956 -6.798 1.00 93.31 500 VAL A O 1
ATOM 3663 N N . THR A 1 501 ? -1.980 14.446 -8.816 1.00 96.06 501 THR A N 1
ATOM 3664 C CA . THR A 1 501 ? -3.208 13.663 -8.646 1.00 96.06 501 THR A CA 1
ATOM 3665 C C . THR A 1 501 ? -3.053 12.336 -9.368 1.00 96.06 501 THR A C 1
ATOM 3667 O O . THR A 1 501 ? -2.693 12.301 -10.547 1.00 96.06 501 THR A O 1
ATOM 3670 N N . VAL A 1 502 ? -3.359 11.237 -8.691 1.00 95.81 502 VAL A N 1
ATOM 3671 C CA . VAL A 1 502 ? -3.138 9.880 -9.175 1.00 95.81 502 VAL A CA 1
ATOM 3672 C C . VAL A 1 502 ? -4.385 9.016 -9.080 1.00 95.81 502 VAL A C 1
ATOM 3674 O O . VAL A 1 502 ? -5.278 9.225 -8.259 1.00 95.81 502 VAL A O 1
ATOM 3677 N N . GLU A 1 503 ? -4.417 7.978 -9.899 1.00 94.25 503 GLU A N 1
ATOM 3678 C CA . GLU A 1 503 ? -5.364 6.879 -9.781 1.00 94.25 503 GLU A CA 1
ATOM 3679 C C . GLU A 1 503 ? -4.613 5.554 -9.640 1.00 94.25 503 GLU A C 1
ATOM 3681 O O . GLU A 1 503 ? -3.554 5.345 -10.242 1.00 94.25 503 GLU A O 1
ATOM 3686 N N . ARG A 1 504 ? -5.166 4.633 -8.848 1.00 93.06 504 ARG A N 1
ATOM 3687 C CA . ARG A 1 504 ? -4.662 3.262 -8.791 1.00 93.06 504 ARG A CA 1
ATOM 3688 C C . ARG A 1 504 ? -5.059 2.543 -10.071 1.00 93.06 504 ARG A C 1
ATOM 3690 O O . ARG A 1 504 ? -6.209 2.619 -10.504 1.00 93.06 504 ARG A O 1
ATOM 3697 N N . THR A 1 505 ? -4.122 1.821 -10.669 1.00 87.75 505 THR A N 1
ATOM 3698 C CA . THR A 1 505 ? -4.381 1.032 -11.876 1.00 87.75 505 THR A CA 1
ATOM 3699 C C . THR A 1 505 ? -4.100 -0.437 -11.632 1.00 87.75 505 THR A C 1
ATOM 3701 O O . THR A 1 505 ? -3.105 -0.783 -11.006 1.00 87.75 505 THR A O 1
ATOM 3704 N N . THR A 1 506 ? -4.946 -1.309 -12.173 1.00 81.69 506 THR A N 1
ATOM 3705 C CA . THR A 1 506 ? -4.681 -2.748 -12.219 1.00 81.69 506 THR A CA 1
ATOM 3706 C C . THR A 1 506 ? -4.078 -3.105 -13.566 1.00 81.69 506 THR A C 1
ATOM 3708 O O . THR A 1 506 ? -4.592 -2.706 -14.613 1.00 81.69 506 THR A O 1
ATOM 3711 N N . VAL A 1 507 ? -3.001 -3.880 -13.530 1.00 72.75 507 VAL A N 1
ATOM 3712 C CA . VAL A 1 507 ? -2.340 -4.410 -14.717 1.00 72.75 507 VAL A CA 1
ATOM 3713 C C . VAL A 1 507 ? -2.788 -5.856 -14.905 1.00 72.75 507 VAL A C 1
ATOM 3715 O O . VAL A 1 507 ? -2.553 -6.704 -14.048 1.00 72.75 507 VAL A O 1
ATOM 3718 N N . THR A 1 508 ? -3.454 -6.142 -16.019 1.00 68.56 508 THR A N 1
ATOM 3719 C CA . THR A 1 508 ? -3.895 -7.494 -16.386 1.00 68.56 508 THR A CA 1
ATOM 3720 C C . THR A 1 508 ? -3.261 -7.921 -17.699 1.00 68.56 508 THR A C 1
ATOM 3722 O O . THR A 1 508 ? -2.901 -7.089 -18.528 1.00 68.56 508 THR A O 1
ATOM 3725 N N . THR A 1 509 ? -3.103 -9.226 -17.897 1.00 66.19 509 THR A N 1
ATOM 3726 C CA . THR A 1 509 ? -2.668 -9.776 -19.183 1.00 66.19 509 THR A CA 1
ATOM 3727 C C . THR A 1 509 ? -3.898 -10.202 -19.974 1.00 66.19 509 THR A C 1
ATOM 3729 O O . THR A 1 509 ? -4.686 -11.026 -19.508 1.00 66.19 509 THR A O 1
ATOM 3732 N N . GLY A 1 510 ? -4.078 -9.622 -21.155 1.00 62.59 510 GLY A N 1
ATOM 3733 C CA . GLY A 1 510 ? -5.136 -9.974 -22.086 1.00 62.59 510 GLY A CA 1
ATOM 3734 C C . GLY A 1 510 ? -4.889 -11.312 -22.785 1.00 62.59 510 GLY A C 1
ATOM 3735 O O . GLY A 1 510 ? -3.856 -11.967 -22.619 1.00 62.59 510 GLY A O 1
ATOM 3736 N N . ALA A 1 511 ? -5.878 -11.752 -23.562 1.00 66.38 511 ALA A N 1
ATOM 3737 C CA . ALA A 1 511 ? -5.906 -13.097 -24.136 1.00 66.38 511 ALA A CA 1
ATOM 3738 C C . ALA A 1 511 ? -4.793 -13.355 -25.172 1.00 66.38 511 ALA A C 1
ATOM 3740 O O . ALA A 1 511 ? -4.467 -14.514 -25.429 1.00 66.38 511 ALA A O 1
ATOM 3741 N N . ALA A 1 512 ? -4.203 -12.305 -25.753 1.00 64.38 512 ALA A N 1
ATOM 3742 C CA . ALA A 1 512 ? -3.085 -12.388 -26.690 1.00 64.38 512 ALA A CA 1
ATOM 3743 C C . ALA A 1 512 ? -1.720 -12.108 -26.025 1.00 64.38 512 ALA A C 1
ATOM 3745 O O . ALA A 1 512 ? -0.707 -12.010 -26.720 1.00 64.38 512 ALA A O 1
ATOM 3746 N N . GLY A 1 513 ? -1.668 -12.027 -24.688 1.00 58.38 513 GLY A N 1
ATOM 3747 C CA . GLY A 1 513 ? -0.449 -11.711 -23.939 1.00 58.38 513 GLY A CA 1
ATOM 3748 C C . GLY A 1 513 ? -0.136 -10.213 -23.876 1.00 58.38 513 GLY A C 1
ATOM 3749 O O . GLY A 1 513 ? 0.961 -9.841 -23.464 1.00 58.38 513 GLY A O 1
ATOM 3750 N N . GLU A 1 514 ? -1.069 -9.361 -24.300 1.00 63.00 514 GLU A N 1
ATOM 3751 C CA . GLU A 1 514 ? -0.988 -7.913 -24.171 1.00 63.00 514 GLU A CA 1
ATOM 3752 C C . GLU A 1 514 ? -1.191 -7.474 -22.722 1.00 63.00 514 GLU A C 1
ATOM 3754 O O . GLU A 1 514 ? -1.953 -8.080 -21.974 1.00 63.00 514 GLU A O 1
ATOM 3759 N N . THR A 1 515 ? -0.537 -6.393 -22.320 1.00 64.19 515 THR A N 1
ATOM 3760 C CA . THR A 1 515 ? -0.779 -5.798 -21.009 1.00 64.19 515 THR A CA 1
ATOM 3761 C C . THR A 1 515 ? -1.880 -4.763 -21.108 1.00 64.19 515 THR A C 1
ATOM 3763 O O . THR A 1 515 ? -1.803 -3.829 -21.905 1.00 64.19 515 THR A O 1
ATOM 3766 N N . ILE A 1 516 ? -2.886 -4.914 -20.260 1.00 69.50 516 ILE A N 1
ATOM 3767 C CA . ILE A 1 516 ? -4.035 -4.033 -20.153 1.00 69.50 516 ILE A CA 1
ATOM 3768 C C . ILE A 1 516 ? -3.969 -3.340 -18.791 1.00 69.50 516 ILE A C 1
ATOM 3770 O O . ILE A 1 516 ? -4.119 -3.984 -17.752 1.00 69.50 516 ILE A O 1
ATOM 3774 N N . THR A 1 517 ? -3.767 -2.024 -18.805 1.00 78.00 517 THR A N 1
ATOM 3775 C CA . THR A 1 517 ? -3.777 -1.175 -17.607 1.00 78.00 517 THR A CA 1
ATOM 3776 C C . THR A 1 517 ? -5.131 -0.483 -17.485 1.00 78.00 517 THR A C 1
ATOM 3778 O O . THR A 1 517 ? -5.440 0.432 -18.252 1.00 78.00 517 THR A O 1
ATOM 3781 N N . THR A 1 518 ? -5.946 -0.897 -16.517 1.00 83.38 518 THR A N 1
ATOM 3782 C CA . THR A 1 518 ? -7.272 -0.313 -16.252 1.00 83.38 518 THR A CA 1
ATOM 3783 C C . THR A 1 518 ? -7.288 0.463 -14.939 1.00 83.38 518 THR A C 1
ATOM 3785 O O . THR A 1 518 ? -6.655 0.012 -13.983 1.00 83.38 518 THR A O 1
ATOM 3788 N N . PRO A 1 519 ? -8.034 1.581 -14.846 1.00 86.69 519 PRO A N 1
ATOM 3789 C CA . PRO A 1 519 ? -8.341 2.203 -13.559 1.00 86.69 519 PRO A CA 1
ATOM 3790 C C . PRO A 1 519 ? -8.946 1.193 -12.583 1.00 86.69 519 PRO A C 1
ATOM 3792 O O . PRO A 1 519 ? -9.766 0.363 -12.982 1.00 86.69 519 PRO A O 1
ATOM 3795 N N . ASP A 1 520 ? -8.569 1.287 -11.313 1.00 89.06 520 ASP A N 1
ATOM 3796 C CA . ASP A 1 520 ? -9.192 0.547 -10.224 1.00 89.06 520 ASP A CA 1
ATOM 3797 C C . ASP A 1 520 ? -10.128 1.469 -9.419 1.00 89.06 520 ASP A C 1
ATOM 3799 O O . ASP A 1 520 ? -9.671 2.172 -8.514 1.00 89.06 520 ASP A O 1
ATOM 3803 N N . PRO A 1 521 ? -11.444 1.464 -9.706 1.00 87.81 521 PRO A N 1
ATOM 3804 C CA . PRO A 1 521 ? -12.406 2.314 -9.011 1.00 87.81 521 PRO A CA 1
ATOM 3805 C C . PRO A 1 521 ? -12.702 1.845 -7.579 1.00 87.81 521 PRO A C 1
ATOM 3807 O O . PRO A 1 521 ? -13.432 2.526 -6.865 1.00 87.81 521 PRO A O 1
ATOM 3810 N N . SER A 1 522 ? -12.203 0.673 -7.160 1.00 89.19 522 SER A N 1
ATOM 3811 C CA . SER A 1 522 ? -12.399 0.174 -5.794 1.00 89.19 522 SER A CA 1
ATOM 3812 C C . SER A 1 522 ? -11.456 0.824 -4.782 1.00 89.19 522 SER A C 1
ATOM 3814 O O . SER A 1 522 ? -11.672 0.691 -3.578 1.00 89.19 522 SER A O 1
ATOM 3816 N N . TRP A 1 523 ? -10.422 1.525 -5.256 1.00 93.94 523 TRP A N 1
ATOM 3817 C CA . TRP A 1 523 ? -9.477 2.223 -4.399 1.00 93.94 523 TRP A CA 1
ATOM 3818 C C . TRP A 1 523 ? -10.108 3.484 -3.790 1.00 93.94 523 TRP A C 1
ATOM 3820 O O . TRP A 1 523 ? -10.506 4.372 -4.544 1.00 93.94 523 TRP A O 1
ATOM 3830 N N . PRO A 1 524 ? -10.179 3.607 -2.452 1.00 92.75 524 PRO A N 1
ATOM 3831 C CA . PRO A 1 524 ? -10.759 4.781 -1.801 1.00 92.75 524 PRO A CA 1
ATOM 3832 C C . PRO A 1 524 ? -9.840 6.013 -1.806 1.00 92.75 524 PRO A C 1
ATOM 3834 O O . PRO A 1 524 ? -10.303 7.087 -1.442 1.00 92.75 524 PRO A O 1
ATOM 3837 N N . GLY A 1 525 ? -8.569 5.864 -2.198 1.00 93.50 525 GLY A N 1
ATOM 3838 C CA . GLY A 1 525 ? -7.536 6.892 -2.056 1.00 93.50 525 GLY A CA 1
ATOM 3839 C C . GLY A 1 525 ? -6.606 6.635 -0.865 1.00 93.50 525 GLY A C 1
ATOM 3840 O O . GLY A 1 525 ? -6.822 5.716 -0.072 1.00 93.50 525 GLY A O 1
ATOM 3841 N N . PHE A 1 526 ? -5.547 7.434 -0.760 1.00 94.06 526 PHE A N 1
ATOM 3842 C CA . PHE A 1 526 ? -4.617 7.479 0.360 1.00 94.06 526 PHE A CA 1
ATOM 3843 C C . PHE A 1 526 ? -5.296 7.988 1.635 1.00 94.06 526 PHE A C 1
ATOM 3845 O O . PHE A 1 526 ? -6.027 8.977 1.635 1.00 94.06 526 PHE A O 1
ATOM 3852 N N . THR A 1 527 ? -4.975 7.354 2.756 1.00 93.00 527 THR A N 1
ATOM 3853 C CA . THR A 1 527 ? -5.297 7.860 4.091 1.00 93.00 527 THR A CA 1
ATOM 3854 C C . THR A 1 527 ? -4.422 9.069 4.386 1.00 93.00 527 THR A C 1
ATOM 3856 O O . THR A 1 527 ? -3.195 8.944 4.322 1.00 93.00 527 THR A O 1
ATOM 3859 N N . GLU A 1 528 ? -5.048 10.184 4.772 1.00 93.94 528 GLU A N 1
ATOM 3860 C CA . GLU A 1 528 ? -4.372 11.449 5.071 1.00 93.94 528 GLU A CA 1
ATOM 3861 C C . GLU A 1 528 ? -3.182 11.262 6.024 1.00 93.94 528 GLU A C 1
ATOM 3863 O O . GLU A 1 528 ? -3.337 10.810 7.165 1.00 93.94 528 GLU A O 1
ATOM 3868 N N . ARG A 1 529 ? -1.976 11.594 5.549 1.00 93.00 529 ARG A N 1
ATOM 3869 C CA . ARG A 1 529 ? -0.743 11.549 6.344 1.00 93.00 529 ARG A CA 1
ATOM 3870 C C . ARG A 1 529 ? 0.376 12.381 5.729 1.00 93.00 529 ARG A C 1
ATOM 3872 O O . ARG A 1 529 ? 0.475 12.513 4.513 1.00 93.00 529 ARG A O 1
ATOM 3879 N N . THR A 1 530 ? 1.277 12.856 6.582 1.00 92.88 530 THR A N 1
ATOM 3880 C CA . THR A 1 530 ? 2.543 13.487 6.182 1.00 92.88 530 THR A CA 1
ATOM 3881 C C . THR A 1 530 ? 3.687 12.492 6.363 1.00 92.88 530 THR A C 1
ATOM 3883 O O . THR A 1 530 ? 3.824 11.890 7.431 1.00 92.88 530 THR A O 1
ATOM 3886 N N . LEU A 1 531 ? 4.504 12.310 5.329 1.00 90.62 531 LEU A N 1
ATOM 3887 C CA . LEU A 1 531 ? 5.579 11.324 5.262 1.00 90.62 531 LEU A CA 1
ATOM 3888 C C . LEU A 1 531 ? 6.904 12.010 4.931 1.00 90.62 531 LEU A C 1
ATOM 3890 O O . LEU A 1 531 ? 7.005 12.703 3.928 1.00 90.62 531 LEU A O 1
ATOM 3894 N N . LEU A 1 532 ? 7.918 11.771 5.761 1.00 88.00 532 LEU A N 1
ATOM 3895 C CA . LEU A 1 532 ? 9.305 12.212 5.532 1.00 88.00 532 LEU A CA 1
ATOM 3896 C C . LEU A 1 532 ? 10.138 11.146 4.800 1.00 88.00 532 LEU A C 1
ATOM 3898 O O . LEU A 1 532 ? 11.267 11.382 4.397 1.00 88.00 532 LEU A O 1
ATOM 3902 N N . ASP A 1 533 ? 9.597 9.935 4.702 1.00 85.00 533 ASP A N 1
ATOM 3903 C CA . ASP A 1 533 ? 10.248 8.718 4.217 1.00 85.00 533 ASP A CA 1
ATOM 3904 C C . ASP A 1 533 ? 9.471 8.076 3.059 1.00 85.00 533 ASP A C 1
ATOM 3906 O O . ASP A 1 533 ? 9.649 6.896 2.754 1.00 85.00 533 ASP A O 1
ATOM 3910 N N . ALA A 1 534 ? 8.577 8.841 2.432 1.00 88.06 534 ALA A N 1
ATOM 3911 C CA . ALA A 1 534 ? 7.910 8.416 1.217 1.00 88.06 534 ALA A CA 1
ATOM 3912 C C . ALA A 1 534 ? 8.852 8.539 0.019 1.00 88.06 534 ALA A C 1
ATOM 3914 O O . ALA A 1 534 ? 9.716 9.410 -0.042 1.00 88.06 534 ALA A O 1
ATOM 3915 N N . THR A 1 535 ? 8.673 7.660 -0.956 1.00 88.44 535 THR A N 1
ATOM 3916 C CA . THR A 1 535 ? 9.456 7.682 -2.190 1.00 88.44 535 THR A CA 1
ATOM 3917 C C . THR A 1 535 ? 8.511 7.575 -3.370 1.00 88.44 535 THR A C 1
ATOM 3919 O O . THR A 1 535 ? 7.682 6.668 -3.423 1.00 88.44 535 THR A O 1
ATOM 3922 N N . VAL A 1 536 ? 8.646 8.495 -4.322 1.00 89.31 536 VAL A N 1
ATOM 3923 C CA . VAL A 1 536 ? 7.874 8.496 -5.565 1.00 89.31 536 VAL A CA 1
ATOM 3924 C C . VAL A 1 536 ? 8.856 8.480 -6.722 1.00 89.31 536 VAL A C 1
ATOM 3926 O O . VAL A 1 536 ? 9.617 9.430 -6.902 1.00 89.31 536 VAL A O 1
ATOM 3929 N N . THR A 1 537 ? 8.861 7.386 -7.476 1.00 86.31 537 THR A N 1
ATOM 3930 C CA . THR A 1 537 ? 9.730 7.205 -8.645 1.00 86.31 537 THR A CA 1
ATOM 3931 C C . THR A 1 537 ? 8.903 6.934 -9.885 1.00 86.31 537 THR A C 1
ATOM 3933 O O . THR A 1 537 ? 7.780 6.450 -9.803 1.00 86.31 537 THR A O 1
ATOM 3936 N N . GLY A 1 538 ? 9.452 7.225 -11.049 1.00 81.62 538 GLY A N 1
ATOM 3937 C CA . GLY A 1 538 ? 8.777 7.032 -12.319 1.00 81.62 538 GLY A CA 1
ATOM 3938 C C . GLY A 1 538 ? 9.787 6.996 -13.443 1.00 81.62 538 GLY A C 1
ATOM 3939 O O . GLY A 1 538 ? 10.932 7.420 -13.294 1.00 81.62 538 GLY A O 1
ATOM 3940 N N . VAL A 1 539 ? 9.360 6.463 -14.574 1.00 77.06 539 VAL A N 1
ATOM 3941 C CA . VAL A 1 539 ? 10.134 6.562 -15.807 1.00 77.06 539 VAL A CA 1
ATOM 3942 C C . VAL A 1 539 ? 10.050 8.001 -16.315 1.00 77.06 539 VAL A C 1
ATOM 3944 O O . VAL A 1 539 ? 8.983 8.606 -16.258 1.00 77.06 539 VAL A O 1
ATOM 3947 N N . SER A 1 540 ? 11.171 8.552 -16.776 1.00 71.06 540 SER A N 1
ATOM 3948 C CA . SER A 1 540 ? 11.180 9.805 -17.524 1.00 71.06 540 SER A CA 1
ATOM 3949 C C . SER A 1 540 ? 10.483 9.603 -18.872 1.00 71.06 540 SER A C 1
ATOM 3951 O O . SER A 1 540 ? 10.834 8.666 -19.595 1.00 71.06 540 SER A O 1
ATOM 3953 N N . ASP A 1 541 ? 9.526 10.468 -19.226 1.00 62.50 541 ASP A N 1
ATOM 3954 C CA . ASP A 1 541 ? 8.937 10.473 -20.576 1.00 62.50 541 ASP A CA 1
ATOM 3955 C C . ASP A 1 541 ? 9.769 11.305 -21.576 1.00 62.50 541 ASP A C 1
ATOM 3957 O O . ASP A 1 541 ? 9.366 11.483 -22.731 1.00 62.50 541 ASP A O 1
ATOM 3961 N N . ASP A 1 542 ? 10.951 11.781 -21.168 1.00 58.53 542 ASP A N 1
ATOM 3962 C CA . ASP A 1 542 ? 11.901 12.441 -22.059 1.00 58.53 542 ASP A CA 1
ATOM 3963 C C . ASP A 1 542 ? 12.591 11.394 -22.937 1.00 58.53 542 ASP A C 1
ATOM 3965 O O . ASP A 1 542 ? 13.530 10.703 -22.541 1.00 58.53 542 ASP A O 1
ATOM 3969 N N . TYR A 1 543 ? 12.095 11.255 -24.163 1.00 53.81 543 TYR A N 1
ATOM 3970 C CA . TYR A 1 543 ? 12.724 10.430 -25.185 1.00 53.81 543 TYR A CA 1
ATOM 3971 C C . TYR A 1 543 ? 13.741 11.263 -25.970 1.00 53.81 543 TYR A C 1
ATOM 3973 O O . TYR A 1 543 ? 13.362 12.074 -26.820 1.00 53.81 543 TYR A O 1
ATOM 3981 N N . GLU A 1 544 ? 15.035 11.031 -25.753 1.00 48.69 544 GLU A N 1
ATOM 3982 C CA . GLU A 1 544 ? 16.066 11.595 -26.625 1.00 48.69 544 GLU A CA 1
ATOM 3983 C C . GLU A 1 544 ? 16.129 10.818 -27.949 1.00 48.69 544 GLU A C 1
ATOM 3985 O O . GLU A 1 544 ? 16.449 9.626 -28.007 1.00 48.69 544 GLU A O 1
ATOM 3990 N N . TRP A 1 545 ? 15.790 11.498 -29.047 1.00 45.66 545 TRP A N 1
ATOM 3991 C CA . TRP A 1 545 ? 15.951 10.959 -30.393 1.00 45.66 545 TRP A CA 1
ATOM 3992 C C . TRP A 1 545 ? 17.425 11.007 -30.790 1.00 45.66 545 TRP A C 1
ATOM 3994 O O . TRP A 1 545 ? 17.969 12.074 -31.075 1.00 45.66 545 TRP A O 1
ATOM 4004 N N . VAL A 1 546 ? 18.066 9.841 -30.850 1.00 49.34 546 VAL A N 1
ATOM 4005 C CA . VAL A 1 546 ? 19.395 9.725 -31.451 1.00 49.34 546 VAL A CA 1
ATOM 4006 C C . VAL A 1 546 ? 19.225 9.861 -32.964 1.00 49.34 546 VAL A C 1
ATOM 4008 O O . VAL A 1 546 ? 18.378 9.191 -33.556 1.00 49.34 546 VAL A O 1
ATOM 4011 N N . GLY A 1 547 ? 19.985 10.778 -33.563 1.00 46.62 547 GLY A N 1
ATOM 4012 C CA . GLY A 1 547 ? 19.844 11.224 -34.949 1.00 46.62 547 GLY A CA 1
ATOM 4013 C C . GLY A 1 547 ? 19.809 10.128 -36.028 1.00 46.62 547 GLY A C 1
ATOM 4014 O O . GLY A 1 547 ? 20.023 8.945 -35.759 1.00 46.62 547 GLY A O 1
ATOM 4015 N N . PRO A 1 548 ? 19.565 10.501 -37.297 1.00 54.34 548 PRO A N 1
ATOM 4016 C CA . PRO A 1 548 ? 19.502 9.527 -38.372 1.00 54.34 548 PRO A CA 1
ATOM 4017 C C . PRO A 1 548 ? 20.913 8.986 -38.647 1.00 54.34 548 PRO A C 1
ATOM 4019 O O . PRO A 1 548 ? 21.855 9.764 -38.776 1.00 54.34 548 PRO A O 1
ATOM 4022 N N . PHE A 1 549 ? 21.055 7.667 -38.777 1.00 58.78 549 PHE A N 1
ATOM 4023 C CA . PHE A 1 549 ? 22.306 7.020 -39.188 1.00 58.78 549 PHE A CA 1
ATOM 4024 C C . PHE A 1 549 ? 22.145 6.341 -40.550 1.00 58.78 549 PHE A C 1
ATOM 4026 O O . PHE A 1 549 ? 21.047 5.925 -40.939 1.00 58.78 549 PHE A O 1
ATOM 4033 N N . LEU A 1 550 ? 23.246 6.223 -41.294 1.00 57.97 550 LEU A N 1
ATOM 4034 C CA . LEU A 1 550 ? 23.229 5.605 -42.617 1.00 57.97 550 LEU A CA 1
ATOM 4035 C C . LEU A 1 550 ? 23.061 4.087 -42.509 1.00 57.97 550 LEU A C 1
ATOM 4037 O O . LEU A 1 550 ? 23.921 3.376 -41.987 1.00 57.97 550 LEU A O 1
ATOM 4041 N N . ALA A 1 551 ? 21.949 3.584 -43.043 1.00 56.97 551 ALA A N 1
ATOM 4042 C CA . ALA A 1 551 ? 21.612 2.162 -43.029 1.00 56.97 551 ALA A CA 1
ATOM 4043 C C . ALA A 1 551 ? 22.090 1.403 -44.285 1.00 56.97 551 ALA A C 1
ATOM 4045 O O . ALA A 1 551 ? 22.085 0.173 -44.317 1.00 56.97 551 ALA A O 1
ATOM 4046 N N . CYS A 1 552 ? 22.495 2.130 -45.330 1.00 60.88 552 CYS A N 1
ATOM 4047 C CA . CYS A 1 552 ? 23.101 1.587 -46.541 1.00 60.88 552 CYS A CA 1
ATOM 4048 C C . CYS A 1 552 ? 24.009 2.622 -47.225 1.00 60.88 552 CYS A C 1
ATOM 4050 O O . CYS A 1 552 ? 23.776 3.822 -47.075 1.00 60.88 552 CYS A O 1
ATOM 4052 N N . PRO A 1 553 ? 25.003 2.180 -48.017 1.00 58.56 553 PRO A N 1
ATOM 4053 C CA . PRO A 1 553 ? 25.794 3.065 -48.870 1.00 58.56 553 PRO A CA 1
ATOM 4054 C C . PRO A 1 553 ? 24.940 3.808 -49.904 1.00 58.56 553 PRO A C 1
ATOM 4056 O O . PRO A 1 553 ? 23.916 3.288 -50.361 1.00 58.56 553 PRO A O 1
ATOM 4059 N N . ASP A 1 554 ? 25.419 4.973 -50.342 1.00 49.44 554 ASP A N 1
ATOM 4060 C CA . ASP A 1 554 ? 24.751 5.795 -51.354 1.00 49.44 554 ASP A CA 1
ATOM 4061 C C . ASP A 1 554 ? 24.406 5.003 -52.628 1.00 49.44 554 ASP A C 1
ATOM 4063 O O . ASP A 1 554 ? 25.239 4.308 -53.220 1.00 49.44 554 ASP A O 1
ATOM 4067 N N . GLY A 1 555 ? 23.147 5.122 -53.064 1.00 53.75 555 GLY A N 1
ATOM 4068 C CA . GLY A 1 555 ? 22.646 4.520 -54.304 1.00 53.75 555 GLY A CA 1
ATOM 4069 C C . GLY A 1 555 ? 22.261 3.036 -54.221 1.00 53.75 555 GLY A C 1
ATOM 4070 O O . GLY A 1 555 ? 22.075 2.401 -55.262 1.00 53.75 555 GLY A O 1
ATOM 4071 N N . ARG A 1 556 ? 22.136 2.456 -53.019 1.00 56.75 556 ARG A N 1
ATOM 4072 C CA . ARG A 1 556 ? 21.678 1.070 -52.797 1.00 56.75 556 ARG A CA 1
ATOM 4073 C C . ARG A 1 556 ? 20.383 1.055 -51.978 1.00 56.75 556 ARG A C 1
ATOM 4075 O O . ARG A 1 556 ? 20.215 1.866 -51.080 1.00 56.75 556 ARG A O 1
ATOM 4082 N N . ASN A 1 557 ? 19.495 0.100 -52.257 1.00 61.97 557 ASN A N 1
ATOM 4083 C CA . ASN A 1 557 ? 18.300 -0.134 -51.440 1.00 61.97 557 ASN A CA 1
ATOM 4084 C C . ASN A 1 557 ? 18.588 -1.179 -50.356 1.00 61.97 557 ASN A C 1
ATOM 4086 O O . ASN A 1 557 ? 19.199 -2.213 -50.639 1.00 61.97 557 ASN A O 1
ATOM 4090 N N . THR A 1 558 ? 18.084 -0.946 -49.146 1.00 60.44 558 THR A N 1
ATOM 4091 C CA . THR A 1 558 ? 18.147 -1.901 -48.033 1.00 60.44 558 THR A CA 1
ATOM 4092 C C . THR A 1 558 ? 16.970 -2.871 -48.086 1.00 60.44 558 THR A C 1
ATOM 4094 O O . THR A 1 558 ? 15.817 -2.450 -48.121 1.00 60.44 558 THR A O 1
ATOM 4097 N N . GLY A 1 559 ? 17.247 -4.177 -48.075 1.00 57.75 559 GLY A N 1
ATOM 4098 C CA . GLY A 1 559 ? 16.208 -5.215 -48.017 1.00 57.75 559 GLY A CA 1
ATOM 4099 C C . GLY A 1 559 ? 15.769 -5.583 -46.595 1.00 57.75 559 GLY A C 1
ATOM 4100 O O . GLY A 1 559 ? 14.640 -6.020 -46.395 1.00 57.75 559 GLY A O 1
ATOM 4101 N N . CYS A 1 560 ? 16.647 -5.407 -45.602 1.00 62.22 560 CYS A N 1
ATOM 4102 C CA . CYS A 1 560 ? 16.353 -5.672 -44.195 1.00 62.22 560 CYS A CA 1
ATOM 4103 C C . CYS A 1 560 ? 17.248 -4.832 -43.272 1.00 62.22 560 CYS A C 1
ATOM 4105 O O . CYS A 1 560 ? 18.387 -4.526 -43.616 1.00 62.22 560 CYS A O 1
ATOM 4107 N N . LEU A 1 561 ? 16.721 -4.469 -42.101 1.00 60.50 561 LEU A N 1
ATOM 4108 C CA . LEU A 1 561 ? 17.454 -3.803 -41.025 1.00 60.50 561 LEU A CA 1
ATOM 4109 C C . LEU A 1 561 ? 17.461 -4.716 -39.804 1.00 60.50 561 LEU A C 1
ATOM 4111 O O . LEU A 1 561 ? 16.431 -5.303 -39.464 1.00 60.50 561 LEU A O 1
ATOM 4115 N N . ARG A 1 562 ? 18.608 -4.827 -39.136 1.00 59.91 562 ARG A N 1
ATOM 4116 C CA . ARG A 1 562 ? 18.760 -5.602 -37.903 1.00 59.91 562 ARG A CA 1
ATOM 4117 C C . ARG A 1 562 ? 19.496 -4.761 -36.867 1.00 59.91 562 ARG A C 1
ATOM 4119 O O . ARG A 1 562 ? 20.573 -4.258 -37.157 1.00 59.91 562 ARG A O 1
ATOM 4126 N N . GLY A 1 563 ? 18.914 -4.646 -35.676 1.00 59.94 563 GLY A N 1
ATOM 4127 C CA . GLY A 1 563 ? 19.554 -4.065 -34.496 1.00 59.94 563 GLY A CA 1
ATOM 4128 C C . GLY A 1 563 ? 19.760 -5.132 -33.424 1.00 59.94 563 GLY A C 1
ATOM 4129 O O . GLY A 1 563 ? 18.904 -6.001 -33.248 1.00 59.94 563 GLY A O 1
ATOM 4130 N N . GLU A 1 564 ? 20.890 -5.076 -32.725 1.00 52.81 564 GLU A N 1
ATOM 4131 C CA . GLU A 1 564 ? 21.161 -5.884 -31.533 1.00 52.81 564 GLU A CA 1
ATOM 4132 C C . GLU A 1 564 ? 21.247 -4.947 -30.326 1.00 52.81 564 GLU A C 1
ATOM 4134 O O . GLU A 1 564 ? 21.942 -3.936 -30.375 1.00 52.81 564 GLU A O 1
ATOM 4139 N N . TYR A 1 565 ? 20.506 -5.263 -29.262 1.00 52.22 565 TYR A N 1
ATOM 4140 C CA . TYR A 1 565 ? 20.407 -4.433 -28.061 1.00 52.22 565 TYR A CA 1
ATOM 4141 C C . TYR A 1 565 ? 20.924 -5.218 -26.861 1.00 52.22 565 TYR A C 1
ATOM 4143 O O . TYR A 1 565 ? 20.485 -6.345 -26.625 1.00 52.22 565 TYR A O 1
ATOM 4151 N N . GLN A 1 566 ? 21.815 -4.608 -26.083 1.00 44.88 566 GLN A N 1
ATOM 4152 C CA . GLN A 1 566 ? 22.241 -5.135 -24.794 1.00 44.88 566 GLN A CA 1
ATOM 4153 C C . GLN A 1 566 ? 21.461 -4.411 -23.697 1.00 44.88 566 GLN A C 1
ATOM 4155 O O . GLN A 1 566 ? 21.583 -3.200 -23.537 1.00 44.88 566 GLN A O 1
ATOM 4160 N N . LEU A 1 567 ? 20.621 -5.148 -22.971 1.00 40.31 567 LEU A N 1
ATOM 4161 C CA . LEU A 1 567 ? 19.841 -4.609 -21.858 1.00 40.31 567 LEU A CA 1
ATOM 4162 C C . LEU A 1 567 ? 20.553 -4.950 -20.540 1.00 40.31 567 LEU A C 1
ATOM 4164 O O . LEU A 1 567 ? 20.970 -6.099 -20.377 1.00 40.31 567 LEU A O 1
ATOM 4168 N N . PRO A 1 568 ? 20.704 -4.003 -19.598 1.00 34.62 568 PRO A N 1
ATOM 4169 C CA . PRO A 1 568 ? 21.238 -4.312 -18.279 1.00 34.62 568 PRO A CA 1
ATOM 4170 C C . PRO A 1 568 ? 20.271 -5.227 -17.515 1.00 34.62 568 PRO A C 1
ATOM 4172 O O . PRO A 1 568 ? 19.069 -4.967 -17.442 1.00 34.62 568 PRO A O 1
ATOM 4175 N N . GLU A 1 569 ? 20.790 -6.303 -16.924 1.00 29.30 569 GLU A N 1
ATOM 4176 C CA . GLU A 1 569 ? 20.007 -7.178 -16.052 1.00 29.30 569 GLU A CA 1
ATOM 4177 C C . GLU A 1 569 ? 19.703 -6.459 -14.727 1.00 29.30 569 GLU A C 1
ATOM 4179 O O . GLU A 1 569 ? 20.568 -6.322 -13.862 1.00 29.30 569 GLU A O 1
ATOM 4184 N N . ARG A 1 570 ? 18.453 -6.021 -14.538 1.00 25.86 570 ARG A N 1
ATOM 4185 C CA . ARG A 1 570 ? 17.873 -5.844 -13.199 1.00 25.86 570 ARG A CA 1
ATOM 4186 C C . ARG A 1 570 ? 16.816 -6.926 -12.967 1.00 25.86 570 ARG A C 1
ATOM 4188 O O . ARG A 1 570 ? 15.886 -7.035 -13.770 1.00 25.86 570 ARG A O 1
ATOM 4195 N N . PRO A 1 571 ? 16.898 -7.709 -11.878 1.00 32.19 571 PRO A N 1
ATOM 4196 C CA . PRO A 1 571 ? 15.806 -8.581 -11.482 1.00 32.19 571 PRO A CA 1
ATOM 4197 C C . PRO A 1 571 ? 14.697 -7.707 -10.881 1.00 32.19 571 PRO A C 1
ATOM 4199 O O . PRO A 1 571 ? 14.883 -7.129 -9.817 1.00 32.19 571 PRO A O 1
ATOM 4202 N N . GLY A 1 572 ? 13.560 -7.576 -11.570 1.00 31.02 572 GLY A N 1
ATOM 4203 C CA . GLY A 1 572 ? 12.322 -7.101 -10.932 1.00 31.02 572 GLY A CA 1
ATOM 4204 C C . GLY A 1 572 ? 11.406 -6.193 -11.747 1.00 31.02 572 GLY A C 1
ATOM 4205 O O . GLY A 1 572 ? 10.207 -6.203 -11.504 1.00 31.02 572 GLY A O 1
ATOM 4206 N N . ALA A 1 573 ? 11.885 -5.448 -12.741 1.00 30.14 573 ALA A N 1
ATOM 4207 C CA . ALA A 1 573 ? 10.995 -4.546 -13.472 1.00 30.14 573 ALA A CA 1
ATOM 4208 C C . ALA A 1 573 ? 11.525 -4.255 -14.868 1.00 30.14 573 ALA A C 1
ATOM 4210 O O . ALA A 1 573 ? 12.292 -3.324 -15.055 1.00 30.14 573 ALA A O 1
ATOM 4211 N N . LEU A 1 574 ? 11.102 -5.045 -15.852 1.00 26.42 574 LEU A N 1
ATOM 4212 C CA . LEU A 1 574 ? 10.962 -4.573 -17.225 1.00 26.42 574 LEU A CA 1
ATOM 4213 C C . LEU A 1 574 ? 9.953 -5.469 -17.931 1.00 26.42 574 LEU A C 1
ATOM 4215 O O . LEU A 1 574 ? 10.141 -6.667 -18.148 1.00 26.42 574 LEU A O 1
ATOM 4219 N N . HIS A 1 575 ? 8.836 -4.840 -18.252 1.00 29.53 575 HIS A N 1
ATOM 4220 C CA . HIS A 1 575 ? 7.825 -5.335 -19.153 1.00 29.53 575 HIS A CA 1
ATOM 4221 C C . HIS A 1 575 ? 8.488 -5.906 -20.412 1.00 29.53 575 HIS A C 1
ATOM 4223 O O . HIS A 1 575 ? 9.163 -5.183 -21.145 1.00 29.53 575 HIS A O 1
ATOM 4229 N N . ARG A 1 576 ? 8.284 -7.198 -20.700 1.00 27.05 576 ARG A N 1
ATOM 4230 C CA . ARG A 1 576 ? 8.600 -7.773 -22.015 1.00 27.05 576 ARG A CA 1
ATOM 4231 C C . ARG A 1 576 ? 7.633 -7.199 -23.052 1.00 27.05 576 ARG A C 1
ATOM 4233 O O . ARG A 1 576 ? 6.768 -7.908 -23.556 1.00 27.05 576 ARG A O 1
ATOM 4240 N N . GLN A 1 577 ? 7.797 -5.936 -23.432 1.00 23.19 577 GLN A N 1
ATOM 4241 C CA . GLN A 1 577 ? 7.348 -5.521 -24.751 1.00 23.19 577 GLN A CA 1
ATOM 4242 C C . GLN A 1 577 ? 8.323 -6.117 -25.762 1.00 23.19 577 GLN A C 1
ATOM 4244 O O . GLN A 1 577 ? 9.342 -5.531 -26.118 1.00 23.19 577 GLN A O 1
ATOM 4249 N N . ARG A 1 578 ? 7.997 -7.320 -26.246 1.00 23.09 578 ARG A N 1
ATOM 4250 C CA . ARG A 1 578 ? 8.450 -7.739 -27.570 1.00 23.09 578 ARG A CA 1
ATOM 4251 C C . ARG A 1 578 ? 7.889 -6.716 -28.558 1.00 23.09 578 ARG A C 1
ATOM 4253 O O . ARG A 1 578 ? 6.769 -6.884 -29.033 1.00 23.09 578 ARG A O 1
ATOM 4260 N N . LYS A 1 579 ? 8.650 -5.670 -28.889 1.00 24.38 579 LYS A N 1
ATOM 4261 C CA . LYS A 1 579 ? 8.419 -4.959 -30.146 1.00 24.38 579 LYS A CA 1
ATOM 4262 C C . LYS A 1 579 ? 8.726 -5.959 -31.256 1.00 24.38 579 LYS A C 1
ATOM 4264 O O . LYS A 1 579 ? 9.880 -6.242 -31.566 1.00 24.38 579 LYS A O 1
ATOM 4269 N N . GLN A 1 580 ? 7.664 -6.554 -31.797 1.00 23.23 580 GLN A N 1
ATOM 4270 C CA . GLN A 1 580 ? 7.686 -7.098 -33.144 1.00 23.23 580 GLN A CA 1
ATOM 4271 C C . GLN A 1 580 ? 8.291 -6.029 -34.051 1.00 23.23 580 GLN A C 1
ATOM 4273 O O . GLN A 1 580 ? 7.889 -4.865 -33.996 1.00 23.23 580 GLN A O 1
ATOM 4278 N N . ALA A 1 581 ? 9.275 -6.435 -34.850 1.00 25.59 581 ALA A N 1
ATOM 4279 C CA . ALA A 1 581 ? 9.793 -5.630 -35.937 1.00 25.59 581 ALA A CA 1
ATOM 4280 C C . ALA A 1 581 ? 8.605 -5.089 -36.743 1.00 25.59 581 ALA A C 1
ATOM 4282 O O . ALA A 1 581 ? 7.813 -5.859 -37.290 1.00 25.59 581 ALA A O 1
ATOM 4283 N N . VAL A 1 582 ? 8.455 -3.765 -36.768 1.00 23.50 582 VAL A N 1
ATOM 4284 C CA . VAL A 1 582 ? 7.488 -3.113 -37.643 1.00 23.50 582 VAL A CA 1
ATOM 4285 C C . VAL A 1 582 ? 7.951 -3.394 -39.064 1.00 23.50 582 VAL A C 1
ATOM 4287 O O . VAL A 1 582 ? 8.997 -2.920 -39.506 1.00 23.50 582 VAL A O 1
ATOM 4290 N N . HIS A 1 583 ? 7.176 -4.214 -39.766 1.00 26.47 583 HIS A N 1
ATOM 4291 C CA . HIS A 1 583 ? 7.278 -4.373 -41.203 1.00 26.47 583 HIS A CA 1
ATOM 4292 C C . HIS A 1 583 ? 6.942 -3.009 -41.820 1.00 26.47 583 HIS A C 1
ATOM 4294 O O . HIS A 1 583 ? 5.774 -2.631 -41.906 1.00 26.47 583 HIS A O 1
ATOM 4300 N N . ALA A 1 584 ? 7.957 -2.242 -42.219 1.00 26.88 584 ALA A N 1
ATOM 4301 C CA . ALA A 1 584 ? 7.753 -1.097 -43.094 1.00 26.88 584 ALA A CA 1
ATOM 4302 C C . ALA A 1 584 ? 7.434 -1.639 -44.494 1.00 26.88 584 ALA A C 1
ATOM 4304 O O . ALA A 1 584 ? 8.316 -1.857 -45.323 1.00 26.88 584 ALA A O 1
ATOM 4305 N N . GLY A 1 585 ? 6.155 -1.944 -44.716 1.00 24.62 585 GLY A N 1
ATOM 4306 C CA . GLY A 1 585 ? 5.608 -2.125 -46.049 1.00 24.62 585 GLY A CA 1
ATOM 4307 C C . GLY A 1 585 ? 5.758 -0.818 -46.817 1.00 24.62 585 GLY A C 1
ATOM 4308 O O . GLY A 1 585 ? 5.369 0.246 -46.342 1.00 24.62 585 GLY A O 1
ATOM 4309 N N . THR A 1 586 ? 6.356 -0.907 -47.995 1.00 28.77 586 THR A N 1
ATOM 4310 C CA . THR A 1 586 ? 6.444 0.175 -48.970 1.00 28.77 586 THR A CA 1
ATOM 4311 C C . THR A 1 586 ? 5.026 0.617 -49.352 1.00 28.77 586 THR A C 1
ATOM 4313 O O . THR A 1 586 ? 4.259 -0.225 -49.823 1.00 28.77 586 THR A O 1
ATOM 4316 N N . PRO A 1 587 ? 4.647 1.901 -49.240 1.00 29.22 587 PRO A N 1
ATOM 4317 C CA . PRO A 1 587 ? 3.631 2.448 -50.114 1.00 29.22 587 PRO A CA 1
ATOM 4318 C C . PRO A 1 587 ? 4.337 2.765 -51.429 1.00 29.22 587 PRO A C 1
ATOM 4320 O O . PRO A 1 587 ? 5.184 3.656 -51.503 1.00 29.22 587 PRO A O 1
ATOM 4323 N N . GLY A 1 588 ? 4.031 1.987 -52.464 1.00 27.75 588 GLY A N 1
ATOM 4324 C CA . GLY A 1 588 ? 4.210 2.498 -53.811 1.00 27.75 588 GLY A CA 1
ATOM 4325 C C . GLY A 1 588 ? 3.320 3.723 -53.995 1.00 27.75 588 GLY A C 1
ATOM 4326 O O . GLY A 1 588 ? 2.214 3.759 -53.466 1.00 27.75 588 GLY A O 1
ATOM 4327 N N . ASP A 1 589 ? 3.790 4.688 -54.774 1.00 25.67 589 ASP A N 1
ATOM 4328 C CA . ASP A 1 589 ? 2.978 5.133 -55.896 1.00 25.67 589 ASP A CA 1
ATOM 4329 C C . ASP A 1 589 ? 3.854 5.657 -57.049 1.00 25.67 589 ASP A C 1
ATOM 4331 O O . ASP A 1 589 ? 4.950 6.177 -56.816 1.00 25.67 589 ASP A O 1
ATOM 4335 N N . PRO A 1 590 ? 3.410 5.445 -58.303 1.00 41.69 590 PRO A N 1
ATOM 4336 C CA . PRO A 1 590 ? 4.068 5.892 -59.523 1.00 41.69 590 PRO A CA 1
ATOM 4337 C C . PRO A 1 590 ? 3.680 7.343 -59.872 1.00 41.69 590 PRO A C 1
ATOM 4339 O O . PRO A 1 590 ? 2.828 7.941 -59.223 1.00 41.69 590 PRO A O 1
ATOM 4342 N N . VAL A 1 591 ? 4.226 7.828 -60.998 1.00 30.47 591 VAL A N 1
ATOM 4343 C CA . VAL A 1 591 ? 4.016 9.142 -61.652 1.00 30.47 591 VAL A CA 1
ATOM 4344 C C . VAL A 1 591 ? 4.969 10.211 -61.092 1.00 30.47 591 VAL A C 1
ATOM 4346 O O . VAL A 1 591 ? 4.903 10.551 -59.921 1.00 30.47 591 VAL A O 1
ATOM 4349 N N . SER A 1 592 ? 5.926 10.758 -61.845 1.00 33.03 592 SER A N 1
ATOM 4350 C CA . SER A 1 592 ? 5.971 11.127 -63.274 1.00 33.03 592 SER A CA 1
ATOM 4351 C C . SER A 1 592 ? 7.325 10.870 -63.926 1.00 33.03 592 SER A C 1
ATOM 4353 O O . SER A 1 592 ? 8.337 11.159 -63.248 1.00 33.03 592 SER A O 1
#

Sequence (592 aa):
MTIRIYPSRLQGEPLETHEHETMTLSAWFAQNVQGWTPDQQHPVAVEIDGVPVPSSEWPLCVIKRETDVRMYPVPYGTGAEIALWVAVSVAVASAAYSIYMMSTMSQPGGSGAQAASGDQIDLNPAKANAAKLGDPIREIFGKYRVWPDYVMQPVSRFVNETSMETSMFLCVGVGDMVINQSDIKIGNTPISAFGTDVRYTLYPPGATVSGDTRTENWFNSPEVGNTGSGTAGLDLGSSGPETVSIIADALVMSDNTITLVDVSASGGDEEIPPSWTVGTVITVLAPNSYTVVSSGGYSVIYGGIEELAPYIGMPLTLNYNGNDYDLVTASYAPGVPAVPGVGGSAATITASAAPTSYDFSTAPVTFSISWQGTTYAVSLVTNYVTMSGLTSSITSQLSGSGLVARDISGRLEIGEASSPFAGGSITNSPLPASAFGDAPVNTTGVKSAGGTAEVRAHITLAYNSAAGTPFTGLPEGIQRFSLGLAGNQFRITAIDSQTVTVERTTVTTGAAGETITTPDPSWPGFTERTLLDATVTGVSDDYEWVGPFLACPDGRNTGCLRGEYQLPERPGALHRQRKQAVHAGTPGDPVS

Secondary structure (DSSP, 8-state):
--EEE-SSSSS---SEEE---SEEHHHHHHHHSTT--TTSPPSEEEEETTEEE-GGGTTT-EE-TT--EEEEE---SSSHHHHHHHTTS-TTTHHHHHHHHHHHS--TT--S------------SS--EEPPTTPPPPB--SS----PEESS--EEEESSSS-EEEE--EE--BS-----GGG-EETTEEGGGGTTS----PPPTT---TT-GGGS-----TTEE--SS-SSSEE----S--EEE---SEEEEEETEEEEE---SS--S-SS-TT--TT-EEEEE--EEEEEEEETTEEEEESS-GGG---TT-EEEEEETTEEEEEEEEEEE--B--BPPPP-B--EEE-SS--S-SB-SSS-EEEEEEETTEEEEEEE-SB--SHHHHHHHHHHHTTTSSEEEEEETTEEEEEESSSSP--B--EESPPPHHHH-SS-EEEPBBPPPPPB--B--EEEEESSSTTSSBP--S-SEEEEEEEEEGGGEEEEEEEETTEEEEEEEEEEE-TTS-EEEEE-TT---EEEEEESS-EEEEE-----------SS-TT---S-----------SS--------------------

Foldseek 3Di:
DWAFECAAPDDDHGLDTHDDAFDFQQVVCPVQFPPDDLPDDDQKWKDKPNHTDDSNCRNVHTDHRPIHIYIHGHDDDDDPVVVVRLPTGHPDRSVVVVCVVVVVVDDPDDDDDDDDPDDPPPQDLADAAEDDPPDDFDDDDDDDDFRWYFPADWDWDDPDPPDIDIATDTHRGDADDDDDQQSDDGPNHRPVVVPPNDDDDDAHPPRDPVPPPNNDHADDQSLDDDPPDDDHHLDPDCLDFDKDWADAQKWWFDFQKTFGDDDPPPDDDQRPPPLDDFFFKKFKWDKDKWFWDDDPNFGKTFDPCVLQLDDFWFWKWWAAPNDTDTWTFLDWDAKDAKFAWDAKFKWKKKFPDAAQFQACQVPKDWKWKDAPNDIFIQIRHGRLPDPVSVQVSRQVSCPPRQWGWDDDPRIIMIIHDDPQHQWAWMDMDDDPCNRRNDDIDIDTMTGIGHMGHIDTIITWIAPPGSPHHGDDPDDGGIGMIGMHGVSSMWGFRDDDSGMTGTFDWDWDQDPVRDTDTHTDPSRRTHDTDMGSPMIMMGTRNDRDDSDDTDSDPPPDDDPDDDDDDDDDDDPDDDPPPPPDPPPPDDDDDDDD

Radius of gyration: 50.44 Å; chains: 1; bounding box: 132×70×128 Å

pLDDT: mean 75.57, std 21.04, range [23.09, 97.38]